Protein AF-0000000075192781 (afdb_homodimer)

Nearest PDB structures (foldseek):
  8qkd-assembly1_A  TM=4.536E-01  e=5.880E-02  synthetic construct
  4dzu-assembly1_A  TM=4.742E-01  e=2.017E+00  synthetic construct
  8kb4-assembly1_A  TM=5.189E-01  e=7.294E+00  Homo sapiens
  8qkd-assembly1_A  TM=4.679E-01  e=6.692E-02  synthetic construct
  4dzu-assembly1_A  TM=5.019E-01  e=2.460E+00  synthetic construct

Secondary structure (DSSP, 8-state):
-HHHHHHHHHHHHHHHHHHHHHHHH-TTS-HHHHHHHHHHHHHHHHHHHHHHHHHHIIIIITTT-HHHHTB--HHHHHHHHHHHHHHHHHHHHHHHHHHHHH--HHHHHHHHHHHHHHHHHHHHHHHHHHH--BHHHHHHHSHHHHHHHHHHHHHHHHHHHHHHHHHHHHHHTSS-TT-HHHHHHHHHHHHHHHHHHHHHHHHHHHHHH-TTSSTTHHHHHHHHHHHHHHHHHHHHHHHHHHHHHHH-/-HHHHHHHHHHHHHHHHHHHHHHHH-TTS-HHHHHHHHHHHHHHHHHHHHHHHHHHIIIIITTT-HHHHTB--HHHHHHHHHHHHHHHHHHHHHHHHHHHHH--HHHHHHHHHHHHHHHHHHHHHHHHHHH--BHHHHHHHSHHHHHHHHHHHHHHHHHHHHHHHHHHHHHHTSS-TT-HHHHHHHHHHHHHHHHHHHHHHHHHHHHHH-TTSSTTHHHHHHHHHHHHHHHHHHHHHHHHHHHHHHH-

Sequence (496 aa):
QLLGYFFNWGLCGALSVQVYIYYFNFPKDRRWTKCFVLFIYSIELLQTFLATRDAFRTFASHWGDTTDLDKLGLLWLSIPVMGSIISCTAHFFFAWRVYAMSGKAWITGIILTLTLVQGGAAIWTAALGHEYELFSDVQRRITKAILVMLGASTLCDVFIAGSMLYYLKKSTSGYNPYSAPLYKFVRMVVQSGALCATVSVVYIVIFCVYRDNNFHMTPALTLSKLYSNCLLAVSQYQHSSSGKLRLSQLLGYFFNWGLCGALSVQVYIYYFNFPKDRRWTKCFVLFIYSIELLQTFLATRDAFRTFASHWGDTTDLDKLGLLWLSIPVMGSIISCTAHFFFAWRVYAMSGKAWITGIILTLTLVQGGAAIWTAALGHEYELFSDVQRRITKAILVMLGASTLCDVFIAGSMLYYLKKSTSGYNPYSAPLYKFVRMVVQSGALCATVSVVYIVIFCVYRDNNFHMTPALTLSKLYSNCLLAVSQYQHSSSGKLRLS

Organism: Armillaria gallica (NCBI:txid47427)

Foldseek 3Di:
DVLQLVLLVVLLVVLVVLLVVCCVVCVPDDPVVNVVLVVLNVLSVVLNVLLVVVCCVDCPVCNPPVPVVFFDDPSNLSLLLSLLVLLLVLLLVLLVVLCVLPVDVVLSVLSNVLNVQLNVLSVVLSVVCVVPGGLVVSLVPNVVSVLSNLVSSLVSLVSSLVSLVVSLVVVCVPDDVVVVLVNVLSVLLNVLSVVLNVLSVVLSVCCVVPSPDPPSSNSSSNSSSSSSSSVSVSVSSVVVSVVVVVVD/DVLLLVLLVVLLVVLVVLLVVCCVVCVPDDPVVNVVLVVLNVLSVVLNVLLVVVCCVDCPVCNPPVPVVFFDDPSNLSLLLSLLVLLLVLLLVLLVVLCVLPVDVVLSVLSNVLNVQLNVLSVVLSVVCVVPGGLVVSLVPNVVSVLSNLVSSLVSLVSSLVSLVVSLVVVCVPDDVVVPLVNVLSVLLNVLSVVLNVLSVVLSVCCVVPVPDDPSSNSSSNSSSSSSSSVSVSVSSVVVVVVVVVVD

Radius of gyration: 25.12 Å; Cα contacts (8 Å, |Δi|>4): 578; chains: 2; bounding box: 69×68×45 Å

Structure (mmCIF, N/CA/C/O backbone):
data_AF-0000000075192781-model_v1
#
loop_
_entity.id
_entity.type
_entity.pdbx_description
1 polymer 'DUF6534 domain-containing protein'
#
loop_
_atom_site.group_PDB
_atom_site.id
_atom_site.type_symbol
_atom_site.label_atom_id
_atom_site.label_alt_id
_atom_site.label_comp_id
_atom_site.label_asym_id
_atom_site.label_entity_id
_atom_site.label_seq_id
_atom_site.pdbx_PDB_ins_code
_atom_site.Cartn_x
_atom_site.Cartn_y
_atom_site.Cartn_z
_atom_site.occupancy
_atom_site.B_iso_or_equiv
_atom_site.auth_seq_id
_atom_site.auth_comp_id
_atom_site.auth_asym_id
_atom_site.auth_atom_id
_atom_site.pdbx_PDB_model_num
ATOM 1 N N . GLN A 1 1 ? -9.352 -14.406 -1.49 1 85.56 1 GLN A N 1
ATOM 2 C CA . GLN A 1 1 ? -9.195 -13.516 -2.633 1 85.56 1 GLN A CA 1
ATOM 3 C C . GLN A 1 1 ? -9.18 -12.055 -2.189 1 85.56 1 GLN A C 1
ATOM 5 O O . GLN A 1 1 ? -8.25 -11.312 -2.508 1 85.56 1 GLN A O 1
ATOM 10 N N . LEU A 1 2 ? -9.961 -11.703 -1.216 1 89.62 2 LEU A N 1
ATOM 11 C CA . LEU A 1 2 ? -10.07 -10.32 -0.76 1 89.62 2 LEU A CA 1
ATOM 12 C C . LEU A 1 2 ? -8.773 -9.859 -0.106 1 89.62 2 LEU A C 1
ATOM 14 O O . LEU A 1 2 ? -8.297 -8.75 -0.374 1 89.62 2 LEU A O 1
ATOM 18 N N . LEU A 1 3 ? -8.156 -10.719 0.652 1 92 3 LEU A N 1
ATOM 19 C CA . LEU A 1 3 ? -6.902 -10.398 1.322 1 92 3 LEU A CA 1
ATOM 20 C C . LEU A 1 3 ? -5.801 -10.117 0.306 1 92 3 LEU A C 1
ATOM 22 O O . LEU A 1 3 ? -4.953 -9.25 0.525 1 92 3 LEU A O 1
ATOM 26 N N . GLY A 1 4 ? -5.809 -10.828 -0.746 1 93.94 4 GLY A N 1
ATOM 27 C CA . GLY A 1 4 ? -4.84 -10.617 -1.81 1 93.94 4 GLY A CA 1
ATOM 28 C C . GLY A 1 4 ? -4.914 -9.234 -2.422 1 93.94 4 GLY A C 1
ATOM 29 O O . GLY A 1 4 ? -3.885 -8.617 -2.693 1 93.94 4 GLY A O 1
ATOM 30 N N . TYR A 1 5 ? -6.113 -8.75 -2.584 1 94.88 5 TYR A N 1
ATOM 31 C CA . TYR A 1 5 ? -6.293 -7.414 -3.137 1 94.88 5 TYR A CA 1
ATOM 32 C C . TYR A 1 5 ? -5.75 -6.355 -2.184 1 94.88 5 TYR A C 1
ATOM 34 O O . TYR A 1 5 ? -5.145 -5.375 -2.619 1 94.88 5 TYR A O 1
ATOM 42 N N . PHE A 1 6 ? -5.949 -6.59 -0.932 1 95 6 PHE A N 1
ATOM 43 C CA . PHE A 1 6 ? -5.457 -5.645 0.063 1 95 6 PHE A CA 1
ATOM 44 C C . PHE A 1 6 ? -3.934 -5.609 0.071 1 95 6 PHE A C 1
ATOM 46 O O . PHE A 1 6 ? -3.332 -4.535 0.002 1 95 6 PHE A O 1
ATOM 53 N N . PHE A 1 7 ? -3.348 -6.727 0.099 1 95 7 PHE A N 1
ATOM 54 C CA . PHE A 1 7 ? -1.891 -6.793 0.104 1 95 7 PHE A CA 1
ATOM 55 C C . PHE A 1 7 ? -1.318 -6.203 -1.18 1 95 7 PHE A C 1
ATOM 57 O O . PHE A 1 7 ? -0.266 -5.562 -1.16 1 95 7 PHE A O 1
ATOM 64 N N . ASN A 1 8 ? -1.965 -6.477 -2.238 1 96.5 8 ASN A N 1
ATOM 65 C CA . ASN A 1 8 ? -1.568 -5.918 -3.527 1 96.5 8 ASN A CA 1
ATOM 66 C C . ASN A 1 8 ? -1.482 -4.398 -3.477 1 96.5 8 ASN A C 1
ATOM 68 O O . ASN A 1 8 ? -0.484 -3.812 -3.902 1 96.5 8 ASN A O 1
ATOM 72 N N . TRP A 1 9 ? -2.418 -3.807 -2.967 1 96.06 9 TRP A N 1
ATOM 73 C CA . TRP A 1 9 ? -2.436 -2.35 -2.861 1 96.06 9 TRP A CA 1
ATOM 74 C C . TRP A 1 9 ? -1.4 -1.865 -1.853 1 96.06 9 TRP A C 1
ATOM 76 O O . TRP A 1 9 ? -0.746 -0.842 -2.068 1 96.06 9 TRP A O 1
ATOM 86 N N . GLY A 1 10 ? -1.279 -2.525 -0.726 1 96 10 GLY A N 1
ATOM 87 C CA . GLY A 1 10 ? -0.26 -2.168 0.248 1 96 10 GLY A CA 1
ATOM 88 C C . GLY A 1 10 ? 1.143 -2.174 -0.328 1 96 10 GLY A C 1
ATOM 89 O O . GLY A 1 10 ? 1.892 -1.208 -0.16 1 96 10 GLY A O 1
ATOM 90 N N . LEU A 1 11 ? 1.414 -3.195 -1 1 96.38 11 LEU A N 1
ATOM 91 C CA . LEU A 1 11 ? 2.748 -3.34 -1.574 1 96.38 11 LEU A CA 1
ATOM 92 C C . LEU A 1 11 ? 2.93 -2.404 -2.766 1 96.38 11 LEU A C 1
ATOM 94 O O . LEU A 1 11 ? 4.043 -1.946 -3.035 1 96.38 11 LEU A O 1
ATOM 98 N N . CYS A 1 12 ? 1.855 -2.172 -3.455 1 96.56 12 CYS A N 1
ATOM 99 C CA . CYS A 1 12 ? 1.912 -1.188 -4.531 1 96.56 12 CYS A CA 1
ATOM 100 C C . CYS A 1 12 ? 2.23 0.198 -3.984 1 96.56 12 CYS A C 1
ATOM 102 O O . CYS A 1 12 ? 2.971 0.961 -4.605 1 96.56 12 CYS A O 1
ATOM 104 N N . GLY A 1 13 ? 1.635 0.527 -2.893 1 95.12 13 GLY A N 1
ATOM 105 C CA . GLY A 1 13 ? 1.984 1.777 -2.236 1 95.12 13 GLY A CA 1
ATOM 106 C C . GLY A 1 13 ? 3.449 1.861 -1.854 1 95.12 13 GLY A C 1
ATOM 107 O O . GLY A 1 13 ? 4.105 2.877 -2.1 1 95.12 13 GLY A O 1
ATOM 108 N N . ALA A 1 14 ? 3.926 0.834 -1.274 1 93.62 14 ALA A N 1
ATOM 109 C CA . ALA A 1 14 ? 5.344 0.764 -0.935 1 93.62 14 ALA A CA 1
ATOM 110 C C . ALA A 1 14 ? 6.215 0.923 -2.178 1 93.62 14 ALA A C 1
ATOM 112 O O . ALA A 1 14 ? 7.203 1.663 -2.162 1 93.62 14 ALA A O 1
ATOM 113 N N . LEU A 1 15 ? 5.828 0.249 -3.209 1 95.25 15 LEU A N 1
ATOM 114 C CA . LEU A 1 15 ? 6.562 0.309 -4.469 1 95.25 15 LEU A CA 1
ATOM 115 C C . LEU A 1 15 ? 6.57 1.728 -5.027 1 95.25 15 LEU A C 1
ATOM 117 O O . LEU A 1 15 ? 7.586 2.193 -5.543 1 95.25 15 LEU A O 1
ATOM 121 N N . SER A 1 16 ? 5.484 2.395 -4.867 1 94.06 16 SER A N 1
ATOM 122 C CA . SER A 1 16 ? 5.371 3.754 -5.387 1 94.06 16 SER A CA 1
ATOM 123 C C . SER A 1 16 ? 6.336 4.699 -4.684 1 94.06 16 SER A C 1
ATOM 125 O O . SER A 1 16 ? 6.973 5.535 -5.324 1 94.06 16 SER A O 1
ATOM 127 N N . VAL A 1 17 ? 6.426 4.562 -3.42 1 90.56 17 VAL A N 1
ATOM 128 C CA . VAL A 1 17 ? 7.352 5.398 -2.666 1 90.56 17 VAL A CA 1
ATOM 129 C C . VAL A 1 17 ? 8.789 5.086 -3.078 1 90.56 17 VAL A C 1
ATOM 131 O O . VAL A 1 17 ? 9.602 5.992 -3.248 1 90.56 17 VAL A O 1
ATOM 134 N N . GLN A 1 18 ? 9.086 3.818 -3.281 1 89.81 18 GLN A N 1
ATOM 135 C CA . GLN A 1 18 ? 10.43 3.42 -3.693 1 89.81 18 GLN A CA 1
ATOM 136 C C . GLN A 1 18 ? 10.781 4 -5.059 1 89.81 18 GLN A C 1
ATOM 138 O O . GLN A 1 18 ? 11.906 4.461 -5.277 1 89.81 18 GLN A O 1
ATOM 143 N N . VAL A 1 19 ? 9.805 3.922 -5.91 1 92.25 19 VAL A N 1
ATOM 144 C CA . VAL A 1 19 ? 10.023 4.449 -7.25 1 92.25 19 VAL A CA 1
ATOM 145 C C . VAL A 1 19 ? 10.258 5.957 -7.18 1 92.25 19 VAL A C 1
ATOM 147 O O . VAL A 1 19 ? 11.148 6.488 -7.84 1 92.25 19 VAL A O 1
ATOM 150 N N . TYR A 1 20 ? 9.5 6.637 -6.375 1 88.12 20 TYR A N 1
ATOM 151 C CA . TYR A 1 20 ? 9.664 8.07 -6.188 1 88.12 20 TYR A CA 1
ATOM 152 C C . TYR A 1 20 ? 11.055 8.398 -5.668 1 88.12 20 TYR A C 1
ATOM 154 O O . TYR A 1 20 ? 11.727 9.297 -6.195 1 88.12 20 TYR A O 1
ATOM 162 N N . ILE A 1 21 ? 11.445 7.711 -4.684 1 83.25 21 ILE A N 1
ATOM 163 C CA . ILE A 1 21 ? 12.758 7.934 -4.078 1 83.25 21 ILE A CA 1
ATOM 164 C C . ILE A 1 21 ? 13.852 7.645 -5.105 1 83.25 21 ILE A C 1
ATOM 166 O O . ILE A 1 21 ? 14.852 8.367 -5.176 1 83.25 21 ILE A O 1
ATOM 170 N N . TYR A 1 22 ? 13.672 6.633 -5.883 1 87 22 TYR A N 1
ATOM 171 C CA . TYR A 1 22 ? 14.648 6.277 -6.898 1 87 22 TYR A CA 1
ATOM 172 C C . TYR A 1 22 ? 14.852 7.418 -7.891 1 87 22 TYR A C 1
ATOM 174 O O . TYR A 1 22 ? 15.984 7.852 -8.133 1 87 22 TYR A O 1
ATOM 182 N N . TYR A 1 23 ? 13.789 7.922 -8.406 1 87.06 23 TYR A N 1
ATOM 183 C CA . TYR A 1 23 ? 13.898 8.953 -9.43 1 87.06 23 TYR A CA 1
ATOM 184 C C . TYR A 1 23 ? 14.328 10.281 -8.828 1 87.06 23 TYR A C 1
ATOM 186 O O . TYR A 1 23 ? 14.938 11.117 -9.5 1 87.06 23 TYR A O 1
ATOM 194 N N . PHE A 1 24 ? 14.109 10.391 -7.543 1 80.12 24 PHE A N 1
ATOM 195 C CA . PHE A 1 24 ? 14.516 11.602 -6.84 1 80.12 24 PHE A CA 1
ATOM 196 C C . PHE A 1 24 ? 16 11.578 -6.539 1 80.12 24 PHE A C 1
ATOM 198 O O . PHE A 1 24 ? 16.703 12.586 -6.707 1 80.12 24 PHE A O 1
ATOM 205 N N . ASN A 1 25 ? 16.516 10.531 -6.152 1 78.88 25 ASN A N 1
ATOM 206 C CA . ASN A 1 25 ? 17.906 10.414 -5.699 1 78.88 25 ASN A CA 1
ATOM 207 C C . ASN A 1 25 ? 18.859 10.133 -6.859 1 78.88 25 ASN A C 1
ATOM 209 O O . ASN A 1 25 ? 20.031 10.5 -6.809 1 78.88 25 ASN A O 1
ATOM 213 N N . PHE A 1 26 ? 18.328 9.523 -7.902 1 83.75 26 PHE A N 1
ATOM 214 C CA . PHE A 1 26 ? 19.219 9.109 -8.977 1 83.75 26 PHE A CA 1
ATOM 215 C C . PHE A 1 26 ? 18.719 9.609 -10.328 1 83.75 26 PHE A C 1
ATOM 217 O O . PHE A 1 26 ? 18.562 8.82 -11.258 1 83.75 26 PHE A O 1
ATOM 224 N N . PRO A 1 27 ? 18.656 10.875 -10.477 1 82.56 27 PRO A N 1
ATOM 225 C CA . PRO A 1 27 ? 18.141 11.43 -11.727 1 82.56 27 PRO A CA 1
ATOM 226 C C . PRO A 1 27 ? 19.094 11.219 -12.906 1 82.56 27 PRO A C 1
ATOM 228 O O . PRO A 1 27 ? 18.656 11.203 -14.062 1 82.56 27 PRO A O 1
ATOM 231 N N . LYS A 1 28 ? 20.359 10.984 -12.664 1 86.38 28 LYS A N 1
ATOM 232 C CA . LYS A 1 28 ? 21.359 10.875 -13.734 1 86.38 28 LYS A CA 1
ATOM 233 C C . LYS A 1 28 ? 21.75 9.422 -13.977 1 86.38 28 LYS A C 1
ATOM 235 O O . LYS A 1 28 ? 22.797 9.156 -14.586 1 86.38 28 LYS A O 1
ATOM 240 N N . ASP A 1 29 ? 21.016 8.531 -13.547 1 86.25 29 ASP A N 1
ATOM 241 C CA . ASP A 1 29 ? 21.281 7.113 -13.766 1 86.25 29 ASP A CA 1
ATOM 242 C C . ASP A 1 29 ? 21.156 6.75 -15.242 1 86.25 29 ASP A C 1
ATOM 244 O O . ASP A 1 29 ? 20.625 7.535 -16.031 1 86.25 29 ASP A O 1
ATOM 248 N N . ARG A 1 30 ? 21.781 5.684 -15.609 1 88.06 30 ARG A N 1
ATOM 249 C CA . ARG A 1 30 ? 21.734 5.23 -17 1 88.06 30 ARG A CA 1
ATOM 250 C C . ARG A 1 30 ? 20.297 5.066 -17.469 1 88.06 30 ARG A C 1
ATOM 252 O O . ARG A 1 30 ? 19.422 4.672 -16.703 1 88.06 30 ARG A O 1
ATOM 259 N N . ARG A 1 31 ? 20.031 5.289 -18.703 1 90.12 31 ARG A N 1
ATOM 260 C CA . ARG A 1 31 ? 18.688 5.238 -19.297 1 90.12 31 ARG A CA 1
ATOM 261 C C . ARG A 1 31 ? 18.094 3.842 -19.172 1 90.12 31 ARG A C 1
ATOM 263 O O . ARG A 1 31 ? 16.891 3.691 -18.938 1 90.12 31 ARG A O 1
ATOM 270 N N . TRP A 1 32 ? 18.906 2.867 -19.375 1 86.56 32 TRP A N 1
ATOM 271 C CA . TRP A 1 32 ? 18.406 1.497 -19.344 1 86.56 32 TRP A CA 1
ATOM 272 C C . TRP A 1 32 ? 17.875 1.134 -17.969 1 86.56 32 TRP A C 1
ATOM 274 O O . TRP A 1 32 ? 16.875 0.42 -17.844 1 86.56 32 TRP A O 1
ATOM 284 N N . THR A 1 33 ? 18.5 1.524 -16.906 1 87.19 33 THR A N 1
ATOM 285 C CA . THR A 1 33 ? 18.031 1.248 -15.547 1 87.19 33 THR A CA 1
ATOM 286 C C . THR A 1 33 ? 16.734 1.98 -15.258 1 87.19 33 THR A C 1
ATOM 288 O O . THR A 1 33 ? 15.82 1.415 -14.656 1 87.19 33 THR A O 1
ATOM 291 N N . LYS A 1 34 ? 16.625 3.127 -15.742 1 91.38 34 LYS A N 1
ATOM 292 C CA . LYS A 1 34 ? 15.406 3.906 -15.562 1 91.38 34 LYS A CA 1
ATOM 293 C C . LYS A 1 34 ? 14.234 3.254 -16.281 1 91.38 34 LYS A C 1
ATOM 295 O O . LYS A 1 34 ? 13.117 3.215 -15.758 1 91.38 34 LYS A O 1
ATOM 300 N N . CYS A 1 35 ? 14.547 2.773 -17.438 1 92.19 35 CYS A N 1
ATOM 301 C CA . CYS A 1 35 ? 13.5 2.098 -18.203 1 92.19 35 CYS A CA 1
ATOM 302 C C . CYS A 1 35 ? 13.07 0.807 -17.516 1 92.19 35 CYS A C 1
ATOM 304 O O . CYS A 1 35 ? 11.891 0.45 -17.547 1 92.19 35 CYS A O 1
ATOM 306 N N . PHE A 1 36 ? 14.023 0.194 -16.984 1 91.94 36 PHE A N 1
ATOM 307 C CA . PHE A 1 36 ? 13.734 -1.044 -16.281 1 91.94 36 PHE A CA 1
ATOM 308 C C . PHE A 1 36 ? 12.805 -0.785 -15.094 1 91.94 36 PHE A C 1
ATOM 310 O O . PHE A 1 36 ? 11.812 -1.499 -14.914 1 91.94 36 PHE A O 1
ATOM 317 N N . VAL A 1 37 ? 13.094 0.211 -14.289 1 93.75 37 VAL A N 1
ATOM 318 C CA . VAL A 1 37 ? 12.266 0.587 -13.148 1 93.75 37 VAL A CA 1
ATOM 319 C C . VAL A 1 37 ? 10.875 0.988 -13.617 1 93.75 37 VAL A C 1
ATOM 321 O O . VAL A 1 37 ? 9.867 0.569 -13.039 1 93.75 37 VAL A O 1
ATOM 324 N N . LEU A 1 38 ? 10.805 1.738 -14.688 1 94.69 38 LEU A N 1
ATOM 325 C CA . LEU A 1 38 ? 9.523 2.178 -15.234 1 94.69 38 LEU A CA 1
ATOM 326 C C . LEU A 1 38 ? 8.719 0.992 -15.75 1 94.69 38 LEU A C 1
ATOM 328 O O . LEU A 1 38 ? 7.492 0.964 -15.617 1 94.69 38 LEU A O 1
ATOM 332 N N . PHE A 1 39 ? 9.414 0.078 -16.375 1 95.38 39 PHE A N 1
ATOM 333 C CA . PHE A 1 39 ? 8.766 -1.123 -16.891 1 95.38 39 PHE A CA 1
ATOM 334 C C . PHE A 1 39 ? 8.109 -1.905 -15.758 1 95.38 39 PHE A C 1
ATOM 336 O O . PHE A 1 39 ? 6.922 -2.229 -15.828 1 95.38 39 PHE A O 1
ATOM 343 N N . ILE A 1 40 ? 8.836 -2.203 -14.695 1 96.44 40 ILE A N 1
ATOM 344 C CA . ILE A 1 40 ? 8.336 -2.949 -13.547 1 96.44 40 ILE A CA 1
ATOM 345 C C . ILE A 1 40 ? 7.145 -2.213 -12.938 1 96.44 40 ILE A C 1
ATOM 347 O O . ILE A 1 40 ? 6.105 -2.82 -12.672 1 96.44 40 ILE A O 1
ATOM 351 N N . TYR A 1 41 ? 7.297 -0.973 -12.812 1 97.38 41 TYR A N 1
ATOM 352 C CA . TYR A 1 41 ? 6.266 -0.178 -12.148 1 97.38 41 TYR A CA 1
ATOM 353 C C . TYR A 1 41 ? 4.996 -0.126 -12.992 1 97.38 41 TYR A C 1
ATOM 355 O O . TYR A 1 41 ? 3.887 -0.229 -12.461 1 97.38 41 TYR A O 1
ATOM 363 N N . SER A 1 42 ? 5.133 0.046 -14.273 1 97.19 42 SER A N 1
ATOM 364 C CA . SER A 1 42 ? 3.982 0.119 -15.172 1 97.19 42 SER A CA 1
ATOM 365 C C . SER A 1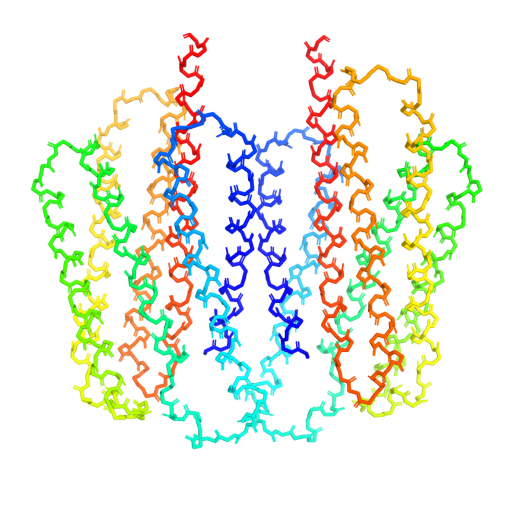 42 ? 3.195 -1.188 -15.164 1 97.19 42 SER A C 1
ATOM 367 O O . SER A 1 42 ? 1.964 -1.177 -15.133 1 97.19 42 SER A O 1
ATOM 369 N N . ILE A 1 43 ? 3.895 -2.266 -15.203 1 96.81 43 ILE A N 1
ATOM 370 C CA . ILE A 1 43 ? 3.236 -3.568 -15.172 1 96.81 43 ILE A CA 1
ATOM 371 C C . ILE A 1 43 ? 2.488 -3.74 -13.852 1 96.81 43 ILE A C 1
ATOM 373 O O . ILE A 1 43 ? 1.349 -4.207 -13.836 1 96.81 43 ILE A O 1
ATOM 377 N N . GLU A 1 44 ? 3.102 -3.359 -12.805 1 97.56 44 GLU A N 1
ATOM 378 C CA . GLU A 1 44 ? 2.492 -3.51 -11.484 1 97.56 44 GLU A CA 1
ATOM 379 C C . GLU A 1 44 ? 1.271 -2.607 -11.336 1 97.56 44 GLU A C 1
ATOM 381 O O . GLU A 1 44 ? 0.28 -2.992 -10.711 1 97.56 44 GLU A O 1
ATOM 386 N N . LEU A 1 45 ? 1.348 -1.425 -11.891 1 97 45 LEU A N 1
ATOM 387 C CA . LEU A 1 45 ? 0.194 -0.532 -11.852 1 97 45 LEU A CA 1
ATOM 388 C C . LEU A 1 45 ? -0.961 -1.104 -12.672 1 97 45 LEU A C 1
ATOM 390 O O . LEU A 1 45 ? -2.115 -1.048 -12.242 1 97 45 LEU A O 1
ATOM 394 N N . LEU A 1 46 ? -0.55 -1.556 -13.812 1 96.38 46 LEU A N 1
ATOM 395 C CA . LEU A 1 46 ? -1.57 -2.158 -14.664 1 96.38 46 LEU A CA 1
ATOM 396 C C . LEU A 1 46 ? -2.217 -3.355 -13.977 1 96.38 46 LEU A C 1
ATOM 398 O O . LEU A 1 46 ? -3.441 -3.498 -13.984 1 96.38 46 LEU A O 1
ATOM 402 N N . GLN A 1 47 ? -1.426 -4.191 -13.43 1 96.75 47 GLN A N 1
ATOM 403 C CA . GLN A 1 47 ? -1.951 -5.352 -12.727 1 96.75 47 GLN A CA 1
ATOM 404 C C . GLN A 1 47 ? -2.857 -4.934 -11.57 1 96.75 47 GLN A C 1
ATOM 406 O O . GLN A 1 47 ? -3.904 -5.539 -11.344 1 96.75 47 GLN A O 1
ATOM 411 N N . THR A 1 48 ? -2.406 -3.963 -10.812 1 96.88 48 THR A N 1
ATOM 412 C CA . THR A 1 48 ? -3.203 -3.471 -9.695 1 96.88 48 THR A CA 1
ATOM 413 C C . THR A 1 48 ? -4.539 -2.92 -10.18 1 96.88 48 THR A C 1
ATOM 415 O O . THR A 1 48 ? -5.578 -3.154 -9.562 1 96.88 48 THR A O 1
ATOM 418 N N . PHE A 1 49 ? -4.512 -2.232 -11.281 1 96.06 49 PHE A N 1
ATOM 419 C CA . PHE A 1 49 ? -5.734 -1.688 -11.859 1 96.06 49 PHE A CA 1
ATOM 420 C C . PHE A 1 49 ? -6.676 -2.807 -12.281 1 96.06 49 PHE A C 1
ATOM 422 O O . PHE A 1 49 ? -7.867 -2.779 -11.953 1 96.06 49 PHE A O 1
ATOM 429 N N . LEU A 1 50 ? -6.199 -3.734 -12.969 1 95.12 50 LEU A N 1
ATOM 430 C CA . LEU A 1 50 ? -7.023 -4.84 -13.453 1 95.12 50 LEU A CA 1
ATOM 431 C C . LEU A 1 50 ? -7.527 -5.691 -12.297 1 95.12 50 LEU A C 1
ATOM 433 O O . LEU A 1 50 ? -8.672 -6.141 -12.305 1 95.12 50 LEU A O 1
ATOM 437 N N . ALA A 1 51 ? -6.645 -5.965 -11.344 1 95 51 ALA A N 1
ATOM 438 C CA . ALA A 1 51 ? -7.062 -6.691 -10.148 1 95 51 ALA A CA 1
ATOM 439 C C . ALA A 1 51 ? -8.18 -5.949 -9.414 1 95 51 ALA A C 1
ATOM 441 O O . ALA A 1 51 ? -9.094 -6.574 -8.875 1 95 51 ALA A O 1
ATOM 442 N N . THR A 1 52 ? -8.039 -4.664 -9.375 1 94.88 52 THR A N 1
ATOM 443 C CA . THR A 1 52 ? -9.07 -3.852 -8.742 1 94.88 52 THR A CA 1
ATOM 444 C C . THR A 1 52 ? -10.398 -3.99 -9.484 1 94.88 52 THR A C 1
ATOM 446 O O . THR A 1 52 ? -11.453 -4.125 -8.859 1 94.88 52 THR A O 1
ATOM 449 N N . ARG A 1 53 ? -10.367 -3.953 -10.781 1 93.62 53 ARG A N 1
ATOM 450 C CA . ARG A 1 53 ? -11.578 -4.141 -11.578 1 93.62 53 ARG A CA 1
ATOM 451 C C . ARG A 1 53 ? -12.188 -5.516 -11.336 1 93.62 53 ARG A C 1
ATOM 453 O O . ARG A 1 53 ? -13.414 -5.66 -11.297 1 93.62 53 ARG A O 1
ATOM 460 N N . ASP A 1 54 ? -11.391 -6.461 -11.211 1 91.81 54 ASP A N 1
ATOM 461 C CA . ASP A 1 54 ? -11.875 -7.801 -10.898 1 91.81 54 ASP A CA 1
ATOM 462 C C . ASP A 1 54 ? -12.562 -7.832 -9.531 1 91.81 54 ASP A C 1
ATOM 464 O O . ASP A 1 54 ? -13.594 -8.484 -9.367 1 91.81 54 ASP A O 1
ATOM 468 N N . ALA A 1 55 ? -11.945 -7.199 -8.586 1 91.75 55 ALA A N 1
ATOM 469 C CA . ALA A 1 55 ? -12.539 -7.121 -7.258 1 91.75 55 ALA A CA 1
ATOM 470 C C . ALA A 1 55 ? -13.922 -6.473 -7.316 1 91.75 55 ALA A C 1
ATOM 472 O O . ALA A 1 55 ? -14.859 -6.934 -6.664 1 91.75 55 ALA A O 1
ATOM 473 N N . PHE A 1 56 ? -14.078 -5.453 -8.094 1 91.94 56 PHE A N 1
ATOM 474 C CA . PHE A 1 56 ? -15.359 -4.77 -8.211 1 91.94 56 PHE A CA 1
ATOM 475 C C . PHE A 1 56 ? -16.391 -5.66 -8.906 1 91.94 56 PHE A C 1
ATOM 477 O O . PHE A 1 56 ? -17.562 -5.652 -8.547 1 91.94 56 PHE A O 1
ATOM 484 N N . ARG A 1 57 ? -15.953 -6.336 -9.883 1 88.31 57 ARG A N 1
ATOM 485 C CA . ARG A 1 57 ? -16.859 -7.285 -10.516 1 88.31 57 ARG A CA 1
ATOM 486 C C . ARG A 1 57 ? -17.406 -8.289 -9.5 1 88.31 57 ARG A C 1
ATOM 488 O O . ARG A 1 57 ? -18.609 -8.531 -9.445 1 88.31 57 ARG A O 1
ATOM 495 N N . THR A 1 58 ? -16.562 -8.781 -8.672 1 85.69 58 THR A N 1
ATOM 496 C CA . THR A 1 58 ? -16.922 -9.852 -7.742 1 85.69 58 THR A CA 1
ATOM 497 C C . THR A 1 58 ? -17.688 -9.297 -6.543 1 85.69 58 THR A C 1
ATOM 499 O O . THR A 1 58 ? -18.688 -9.867 -6.125 1 85.69 58 THR A O 1
ATOM 502 N N . PHE A 1 59 ? -17.25 -8.195 -5.996 1 86.69 59 PHE A N 1
ATOM 503 C CA . PHE A 1 59 ? -17.734 -7.781 -4.684 1 86.69 59 PHE A CA 1
ATOM 504 C C . PHE A 1 59 ? -18.688 -6.594 -4.805 1 86.69 59 PHE A C 1
ATOM 506 O O . PHE A 1 59 ? -19.266 -6.141 -3.811 1 86.69 59 PHE A O 1
ATOM 513 N N . ALA A 1 60 ? -18.844 -6.09 -5.977 1 85.56 60 ALA A N 1
ATOM 514 C CA . ALA A 1 60 ? -19.781 -4.988 -6.156 1 85.56 60 ALA A CA 1
ATOM 515 C C . ALA A 1 60 ? -20.859 -5.348 -7.172 1 85.56 60 ALA A C 1
ATOM 517 O O . ALA A 1 60 ? -21.969 -5.727 -6.797 1 85.56 60 ALA A O 1
ATOM 518 N N . SER A 1 61 ? -20.562 -5.516 -8.461 1 85.44 61 SER A N 1
ATOM 519 C CA . SER A 1 61 ? -21.531 -5.711 -9.539 1 85.44 61 SER A CA 1
ATOM 520 C C . SER A 1 61 ? -22.25 -7.043 -9.383 1 85.44 61 SER A C 1
ATOM 522 O O . SER A 1 61 ? -23.453 -7.133 -9.672 1 85.44 61 SER A O 1
ATOM 524 N N . HIS A 1 62 ? -21.578 -8.031 -8.992 1 86.38 62 HIS A N 1
ATOM 525 C CA . HIS A 1 62 ? -22.188 -9.352 -8.867 1 86.38 62 HIS A CA 1
ATOM 526 C C . HIS A 1 62 ? -22.141 -9.844 -7.426 1 86.38 62 HIS A C 1
ATOM 528 O O . HIS A 1 62 ? -21.875 -11.031 -7.18 1 86.38 62 HIS A O 1
ATOM 534 N N . TRP A 1 63 ? -22.266 -8.898 -6.555 1 83.5 63 TRP A N 1
ATOM 535 C CA . TRP A 1 63 ? -22.219 -9.219 -5.133 1 83.5 63 TRP A CA 1
ATOM 536 C C . TRP A 1 63 ? -23.312 -10.211 -4.77 1 83.5 63 TRP A C 1
ATOM 538 O O . TRP A 1 63 ? -24.5 -9.977 -5.043 1 83.5 63 TRP A O 1
ATOM 548 N N . GLY A 1 64 ? -22.844 -11.352 -4.207 1 84.19 64 GLY A N 1
ATOM 549 C CA . GLY A 1 64 ? -23.766 -12.406 -3.795 1 84.19 64 GLY A CA 1
ATOM 550 C C . GLY A 1 64 ? -24.047 -13.414 -4.895 1 84.19 64 GLY A C 1
ATOM 551 O O . GLY A 1 64 ? -24.766 -14.383 -4.676 1 84.19 64 GLY A O 1
ATOM 552 N N . ASP A 1 65 ? -23.594 -13.258 -6.172 1 87.88 65 ASP A N 1
ATOM 553 C CA . ASP A 1 65 ? -23.844 -14.133 -7.312 1 87.88 65 ASP A CA 1
ATOM 554 C C . ASP A 1 65 ? -22.781 -15.219 -7.41 1 87.88 65 ASP A C 1
ATOM 556 O O . ASP A 1 65 ? -21.688 -14.992 -7.953 1 87.88 65 ASP A O 1
ATOM 560 N N . THR A 1 66 ? -23.172 -16.453 -7.012 1 82.31 66 THR A N 1
ATOM 561 C CA . THR A 1 66 ? -22.219 -17.562 -6.977 1 82.31 66 THR A CA 1
ATOM 562 C C . THR A 1 66 ? -21.906 -18.047 -8.391 1 82.31 66 THR A C 1
ATOM 564 O O . THR A 1 66 ? -20.828 -18.578 -8.641 1 82.31 66 THR A O 1
ATOM 567 N N . THR A 1 67 ? -22.828 -17.891 -9.312 1 81.19 67 THR A N 1
ATOM 568 C CA . THR A 1 67 ? -22.625 -18.312 -10.695 1 81.19 67 THR A CA 1
ATOM 569 C C . THR A 1 67 ? -21.531 -17.469 -11.359 1 81.19 67 THR A C 1
ATOM 571 O O . THR A 1 67 ? -20.656 -18.016 -12.031 1 81.19 67 THR A O 1
ATOM 574 N N . ASP A 1 68 ? -21.578 -16.172 -11.109 1 83.69 68 ASP A N 1
ATOM 575 C CA . ASP A 1 68 ? -20.562 -15.297 -11.688 1 83.69 68 ASP A CA 1
ATOM 576 C C . ASP A 1 68 ? -19.203 -15.508 -11.016 1 83.69 68 ASP A C 1
ATOM 578 O O . ASP A 1 68 ? -18.156 -15.344 -11.641 1 83.69 68 ASP A O 1
ATOM 582 N N . LEU A 1 69 ? -19.281 -15.859 -9.773 1 78.88 69 LEU A N 1
ATOM 583 C CA . LEU A 1 69 ? -18.047 -16.109 -9.031 1 78.88 69 LEU A CA 1
ATOM 584 C C . LEU A 1 69 ? -17.234 -17.234 -9.672 1 78.88 69 LEU A C 1
ATOM 586 O O . LEU A 1 69 ? -16.016 -17.234 -9.602 1 78.88 69 LEU A O 1
ATOM 590 N N . ASP A 1 70 ? -17.922 -18.094 -10.359 1 81.38 70 ASP A N 1
ATOM 591 C CA . ASP A 1 70 ? -17.266 -19.234 -10.969 1 81.38 70 ASP A CA 1
ATOM 592 C C . ASP A 1 70 ? -16.719 -18.875 -12.344 1 81.38 70 ASP A C 1
ATOM 594 O O . ASP A 1 70 ? -15.922 -19.641 -12.922 1 81.38 70 ASP A O 1
ATOM 598 N N . LYS A 1 71 ? -17.078 -17.797 -12.836 1 81.25 71 LYS A N 1
ATOM 599 C CA . LYS A 1 71 ? -16.609 -17.391 -14.164 1 81.25 71 LYS A CA 1
ATOM 600 C C . LYS A 1 71 ? -15.234 -16.734 -14.086 1 81.25 71 LYS A C 1
ATOM 602 O O . LYS A 1 71 ? -15.031 -15.805 -13.305 1 81.25 71 LYS A O 1
ATOM 607 N N . LEU A 1 72 ? -14.367 -17.484 -14.867 1 79.62 72 LEU A N 1
ATOM 608 C CA . LEU A 1 72 ? -13.031 -16.906 -15.023 1 79.62 72 LEU A CA 1
ATOM 609 C C . LEU A 1 72 ? -13.016 -15.883 -16.156 1 79.62 72 LEU A C 1
ATOM 611 O O . LEU A 1 72 ? -13.727 -16.047 -17.156 1 79.62 72 LEU A O 1
ATOM 615 N N . GLY A 1 73 ? -12.828 -14.469 -15.875 1 78.75 73 GLY A N 1
ATOM 616 C CA . GLY A 1 73 ? -12.727 -13.398 -16.859 1 78.75 73 GLY A CA 1
ATOM 617 C C . GLY A 1 73 ? -11.305 -12.938 -17.094 1 78.75 73 GLY A C 1
ATOM 618 O O . GLY A 1 73 ? -10.383 -13.375 -16.406 1 78.75 73 GLY A O 1
ATOM 619 N N . LEU A 1 74 ? -11.227 -12.328 -18.188 1 83.19 74 LEU A N 1
ATOM 620 C CA . LEU A 1 74 ? -9.93 -11.766 -18.562 1 83.19 74 LEU A CA 1
ATOM 621 C C . LEU A 1 74 ? -9.32 -11 -17.391 1 83.19 74 LEU A C 1
ATOM 623 O O . LEU A 1 74 ? -8.102 -10.969 -17.234 1 83.19 74 LEU A O 1
ATOM 627 N N . LEU A 1 75 ? -10.141 -10.547 -16.609 1 87.31 75 LEU A N 1
ATOM 628 C CA . LEU A 1 75 ? -9.664 -9.781 -15.469 1 87.31 75 LEU A CA 1
ATOM 629 C C . LEU A 1 75 ? -8.969 -10.688 -14.453 1 87.31 75 LEU A C 1
ATOM 631 O O . LEU A 1 75 ? -7.875 -10.383 -13.992 1 87.31 75 LEU A O 1
ATOM 635 N N . TRP A 1 76 ? -9.578 -11.742 -14.234 1 88.12 76 TRP A N 1
ATOM 636 C CA . TRP A 1 76 ? -9 -12.711 -13.305 1 88.12 76 TRP A CA 1
ATOM 637 C C . TRP A 1 76 ? -7.699 -13.289 -13.859 1 88.12 76 TRP A C 1
ATOM 639 O O . TRP A 1 76 ? -6.695 -13.375 -13.148 1 88.12 76 TRP A O 1
ATOM 649 N N . LEU A 1 77 ? -7.648 -13.586 -15.109 1 88 77 LEU A N 1
ATOM 650 C CA . LEU A 1 77 ? -6.496 -14.203 -15.766 1 88 77 LEU A CA 1
ATOM 651 C C . LEU A 1 77 ? -5.324 -13.234 -15.828 1 88 77 LEU A C 1
ATOM 653 O O . LEU A 1 77 ? -4.164 -13.656 -15.844 1 88 77 LEU A O 1
ATOM 657 N N . SER A 1 78 ? -5.605 -12.008 -15.828 1 90 78 SER A N 1
ATOM 658 C CA . SER A 1 78 ? -4.547 -11.008 -15.898 1 90 78 SER A CA 1
ATOM 659 C C . SER A 1 78 ? -3.639 -11.078 -14.68 1 90 78 SER A C 1
ATOM 661 O O . SER A 1 78 ? -2.459 -10.727 -14.758 1 90 78 SER A O 1
ATOM 663 N N . ILE A 1 79 ? -4.16 -11.578 -13.562 1 91.06 79 ILE A N 1
ATOM 664 C CA . ILE A 1 79 ? -3.408 -11.625 -12.312 1 91.06 79 ILE A CA 1
ATOM 665 C C . ILE A 1 79 ? -2.244 -12.609 -12.453 1 91.06 79 ILE A C 1
ATOM 667 O O . ILE A 1 79 ? -1.081 -12.219 -12.305 1 91.06 79 ILE A O 1
ATOM 671 N N . PRO A 1 80 ? -2.516 -13.836 -12.836 1 88.69 80 PRO A N 1
ATOM 672 C CA . PRO A 1 80 ? -1.379 -14.75 -12.977 1 88.69 80 PRO A CA 1
ATOM 673 C C . PRO A 1 80 ? -0.503 -14.422 -14.18 1 88.69 80 PRO A C 1
ATOM 675 O O . PRO A 1 80 ? 0.71 -14.641 -14.148 1 88.69 80 PRO A O 1
ATOM 678 N N . VAL A 1 81 ? -0.995 -13.898 -15.211 1 91 81 VAL A N 1
ATOM 679 C CA . VAL A 1 81 ? -0.222 -13.586 -16.406 1 91 81 VAL A CA 1
ATOM 680 C C . VAL A 1 81 ? 0.772 -12.461 -16.109 1 91 81 VAL A C 1
ATOM 682 O O . VAL A 1 81 ? 1.971 -12.602 -16.359 1 91 81 VAL A O 1
ATOM 685 N N . MET A 1 82 ? 0.292 -11.406 -15.633 1 95.12 82 MET A N 1
ATOM 686 C CA . MET A 1 82 ? 1.178 -10.289 -15.305 1 95.12 82 MET A CA 1
ATOM 687 C C . MET A 1 82 ? 2.133 -10.664 -14.18 1 95.12 82 MET A C 1
ATOM 689 O O . MET A 1 82 ? 3.287 -10.234 -14.164 1 95.12 82 MET A O 1
ATOM 693 N N . GLY A 1 83 ? 1.628 -11.438 -13.258 1 95.69 83 GLY A N 1
ATOM 694 C CA . GLY A 1 83 ? 2.506 -11.945 -12.219 1 95.69 83 GLY A CA 1
ATOM 695 C C . GLY A 1 83 ? 3.672 -12.75 -12.766 1 95.69 83 GLY A C 1
ATOM 696 O O . GLY A 1 83 ? 4.793 -12.648 -12.258 1 95.69 83 GLY A O 1
ATOM 697 N N . SER A 1 84 ? 3.406 -13.477 -13.75 1 95.38 84 SER A N 1
ATOM 698 C CA . SER A 1 84 ? 4.449 -14.305 -14.352 1 95.38 84 SER A CA 1
ATOM 699 C C . SER A 1 84 ? 5.473 -13.453 -15.094 1 95.38 84 SER A C 1
ATOM 701 O O . SER A 1 84 ? 6.66 -13.773 -15.117 1 95.38 84 SER A O 1
ATOM 703 N N . ILE A 1 85 ? 5.035 -12.422 -15.664 1 95.94 85 ILE A N 1
ATOM 704 C CA . ILE A 1 85 ? 5.957 -11.5 -16.328 1 95.94 85 ILE A CA 1
ATOM 705 C C . ILE A 1 85 ? 6.926 -10.922 -15.297 1 95.94 85 ILE A C 1
ATOM 707 O O . ILE A 1 85 ? 8.133 -10.883 -15.531 1 95.94 85 ILE A O 1
ATOM 711 N N . ILE A 1 86 ? 6.414 -10.547 -14.203 1 97.25 86 ILE A N 1
ATOM 712 C CA . ILE A 1 86 ? 7.23 -9.953 -13.148 1 97.25 86 ILE A CA 1
ATOM 713 C C . ILE A 1 86 ? 8.156 -11.016 -12.555 1 97.25 86 ILE A C 1
ATOM 715 O O . ILE A 1 86 ? 9.328 -10.75 -12.289 1 97.25 86 ILE A O 1
ATOM 719 N N . SER A 1 87 ? 7.598 -12.188 -12.359 1 97 87 SER A N 1
ATOM 720 C CA . SER A 1 87 ? 8.422 -13.242 -11.789 1 97 87 SER A CA 1
ATOM 721 C C . SER A 1 87 ? 9.594 -13.594 -12.711 1 97 87 SER A C 1
ATOM 723 O O . SER A 1 87 ? 10.719 -13.766 -12.25 1 97 87 SER A O 1
ATOM 725 N N . CYS A 1 88 ? 9.344 -13.695 -13.961 1 97.19 88 CYS A N 1
ATOM 726 C CA . CYS A 1 88 ? 10.422 -13.961 -14.898 1 97.19 88 CYS A CA 1
ATOM 727 C C . CYS A 1 88 ? 11.461 -12.852 -14.867 1 97.19 88 CYS A C 1
ATOM 729 O O . CYS A 1 88 ? 12.664 -13.117 -14.859 1 97.19 88 CYS A O 1
ATOM 731 N N . THR A 1 89 ? 10.969 -11.648 -14.859 1 95.62 89 THR A N 1
ATOM 732 C CA . THR A 1 89 ? 11.859 -10.5 -14.781 1 95.62 89 THR A CA 1
ATOM 733 C C . THR A 1 89 ? 12.734 -10.578 -13.531 1 95.62 89 THR A C 1
ATOM 735 O O . THR A 1 89 ? 13.953 -10.375 -13.602 1 95.62 89 THR A O 1
ATOM 738 N N . ALA A 1 90 ? 12.133 -10.875 -12.43 1 95.31 90 ALA A N 1
ATOM 739 C CA . ALA A 1 90 ? 12.867 -10.992 -11.172 1 95.31 90 ALA A CA 1
ATOM 740 C C . ALA A 1 90 ? 13.898 -12.117 -11.242 1 95.31 90 ALA A C 1
ATOM 742 O O . ALA A 1 90 ? 15.039 -11.945 -10.797 1 95.31 90 ALA A O 1
ATOM 743 N N . HIS A 1 91 ? 13.484 -13.234 -11.797 1 96.62 91 HIS A N 1
ATOM 744 C CA . HIS A 1 91 ? 14.383 -14.375 -11.898 1 96.62 91 HIS A CA 1
ATOM 745 C C . HIS A 1 91 ? 15.594 -14.047 -12.766 1 96.62 91 HIS A C 1
ATOM 747 O O . HIS A 1 91 ? 16.719 -14.422 -12.438 1 96.62 91 HIS A O 1
ATOM 753 N N . PHE A 1 92 ? 15.367 -13.344 -13.828 1 94.44 92 PHE A N 1
ATOM 754 C CA . PHE A 1 92 ? 16.484 -12.93 -14.672 1 94.44 92 PHE A CA 1
ATOM 755 C C . PHE A 1 92 ? 17.422 -12.008 -13.914 1 94.44 92 PHE A C 1
ATOM 757 O O . PHE A 1 92 ? 18.641 -12.164 -14 1 94.44 92 PHE A O 1
ATOM 764 N N . PHE A 1 93 ? 16.922 -11.125 -13.203 1 90.31 93 PHE A N 1
ATOM 765 C CA . PHE A 1 93 ? 17.719 -10.188 -12.414 1 90.31 93 PHE A CA 1
ATOM 766 C C . PHE A 1 93 ? 18.547 -10.938 -11.367 1 90.31 93 PHE A C 1
ATOM 768 O O . PHE A 1 93 ? 19.75 -10.695 -11.234 1 90.31 93 PHE A O 1
ATOM 775 N N . PHE A 1 94 ? 17.891 -11.789 -10.711 1 90.88 94 PHE A N 1
ATOM 776 C CA . PHE A 1 94 ? 18.594 -12.484 -9.641 1 90.88 94 PHE A CA 1
ATOM 777 C C . PHE A 1 94 ? 19.594 -13.484 -10.211 1 90.88 94 PHE A C 1
ATOM 779 O O . PHE A 1 94 ? 20.609 -13.773 -9.586 1 90.88 94 PHE A O 1
ATOM 786 N N . ALA A 1 95 ? 19.25 -14.008 -11.414 1 93 95 ALA A N 1
ATOM 787 C CA . ALA A 1 95 ? 20.234 -14.852 -12.086 1 93 95 ALA A CA 1
ATOM 788 C C . ALA A 1 95 ? 21.531 -14.086 -12.336 1 93 95 ALA A C 1
ATOM 790 O O . ALA A 1 95 ? 22.625 -14.617 -12.117 1 93 95 ALA A O 1
ATOM 791 N N . TRP A 1 96 ? 21.375 -12.945 -12.797 1 89.38 96 TRP A N 1
ATOM 792 C CA . TRP A 1 96 ? 22.531 -12.094 -13.023 1 89.38 96 TRP A CA 1
ATOM 793 C C . TRP A 1 96 ? 23.297 -11.836 -11.719 1 89.38 96 TRP A C 1
ATOM 795 O O . TRP A 1 96 ? 24.531 -11.859 -11.695 1 89.38 96 TRP A O 1
ATOM 805 N N . ARG A 1 97 ? 22.609 -11.586 -10.664 1 83.69 97 ARG A N 1
ATOM 806 C CA . ARG A 1 97 ? 23.234 -11.32 -9.367 1 83.69 97 ARG A CA 1
ATOM 807 C C . ARG A 1 97 ? 23.984 -12.555 -8.859 1 83.69 97 ARG A C 1
ATOM 809 O O . ARG A 1 97 ? 25.062 -12.438 -8.289 1 83.69 97 ARG A O 1
ATOM 816 N N . VAL A 1 98 ? 23.375 -13.656 -9.047 1 87.12 98 VAL A N 1
ATOM 817 C CA . VAL A 1 98 ? 24 -14.906 -8.617 1 87.12 98 VAL A CA 1
ATOM 818 C C . VAL A 1 98 ? 25.266 -15.148 -9.422 1 87.12 98 VAL A C 1
ATOM 820 O O . VAL A 1 98 ? 26.281 -15.586 -8.875 1 87.12 98 VAL A O 1
ATOM 823 N N . TYR A 1 99 ? 25.172 -14.859 -10.695 1 90.38 99 TYR A N 1
ATOM 824 C CA . TYR A 1 99 ? 26.359 -15.008 -11.539 1 90.38 99 TYR A CA 1
ATOM 825 C C . TYR A 1 99 ? 27.469 -14.078 -11.078 1 90.38 99 TYR A C 1
ATOM 827 O O . TYR A 1 99 ? 28.641 -14.477 -11.008 1 90.38 99 TYR A O 1
ATOM 835 N N . ALA A 1 100 ? 27.156 -12.883 -10.742 1 83.75 100 ALA A N 1
ATOM 836 C CA . ALA A 1 100 ? 28.125 -11.883 -10.297 1 83.75 100 ALA A CA 1
ATOM 837 C C . ALA A 1 100 ? 28.781 -12.312 -8.984 1 83.75 100 ALA A C 1
ATOM 839 O O . ALA A 1 100 ? 29.953 -12.023 -8.75 1 83.75 100 ALA A O 1
ATOM 840 N N . MET A 1 101 ? 28.094 -12.977 -8.203 1 79.94 101 MET A N 1
ATOM 841 C CA . MET A 1 101 ? 28.578 -13.359 -6.879 1 79.94 101 MET A CA 1
ATOM 842 C C . MET A 1 101 ? 29.344 -14.672 -6.945 1 79.94 101 MET A C 1
ATOM 844 O O . MET A 1 101 ? 30.359 -14.844 -6.254 1 79.94 101 MET A O 1
ATOM 848 N N . SER A 1 102 ? 28.891 -15.57 -7.746 1 86.06 102 SER A N 1
ATOM 849 C CA . SER A 1 102 ? 29.438 -16.922 -7.727 1 86.06 102 SER A CA 1
ATOM 850 C C . SER A 1 102 ? 30.5 -17.094 -8.812 1 86.06 102 SER A C 1
ATOM 852 O O . SER A 1 102 ? 31.422 -17.906 -8.664 1 86.06 102 SER A O 1
ATOM 854 N N . GLY A 1 103 ? 30.328 -16.453 -9.906 1 89.88 103 GLY A N 1
ATOM 855 C CA . GLY A 1 103 ? 31.188 -16.641 -11.07 1 89.88 103 GLY A CA 1
ATOM 856 C C . GLY A 1 103 ? 30.953 -17.984 -11.758 1 89.88 103 GLY A C 1
ATOM 857 O O . GLY A 1 103 ? 31.734 -18.375 -12.633 1 89.88 103 GLY A O 1
ATOM 858 N N . LYS A 1 104 ? 29.922 -18.656 -11.344 1 92.56 104 LYS A N 1
ATOM 859 C CA . LYS A 1 104 ? 29.656 -19.984 -11.883 1 92.56 104 LYS A CA 1
ATOM 860 C C . LYS A 1 104 ? 28.5 -19.953 -12.867 1 92.56 104 LYS A C 1
ATOM 862 O O . LYS A 1 104 ? 27.344 -19.75 -12.469 1 92.56 104 LYS A O 1
ATOM 867 N N . ALA A 1 105 ? 28.688 -20.312 -14.047 1 93.62 105 ALA A N 1
ATOM 868 C CA . ALA A 1 105 ? 27.703 -20.219 -15.125 1 93.62 105 ALA A CA 1
ATOM 869 C C . ALA A 1 105 ? 26.641 -21.312 -14.977 1 93.62 105 ALA A C 1
ATOM 871 O O . ALA A 1 105 ? 25.484 -21.109 -15.367 1 93.62 105 ALA A O 1
ATOM 872 N N . TRP A 1 106 ? 27.094 -22.438 -14.461 1 94.19 106 TRP A N 1
ATOM 873 C CA . TRP A 1 106 ? 26.125 -23.531 -14.391 1 94.19 106 TRP A CA 1
ATOM 874 C C . TRP A 1 106 ? 25.016 -23.203 -13.398 1 94.19 106 TRP A C 1
ATOM 876 O O . TRP A 1 106 ? 23.875 -23.641 -13.578 1 94.19 106 TRP A O 1
ATOM 886 N N . ILE A 1 107 ? 25.25 -22.5 -12.359 1 94.12 107 ILE A N 1
ATOM 887 C CA . ILE A 1 107 ? 24.203 -22.094 -11.422 1 94.12 107 ILE A CA 1
ATOM 888 C C . ILE A 1 107 ? 23.203 -21.172 -12.117 1 94.12 107 ILE A C 1
ATOM 890 O O . ILE A 1 107 ? 22 -21.375 -12 1 94.12 107 ILE A O 1
ATOM 894 N N . THR A 1 108 ? 23.688 -20.281 -12.812 1 94.56 108 THR A N 1
ATOM 895 C CA . THR A 1 108 ? 22.859 -19.359 -13.578 1 94.56 108 THR A CA 1
ATOM 896 C C . THR A 1 108 ? 22.047 -20.094 -14.633 1 94.56 108 THR A C 1
ATOM 898 O O . THR A 1 108 ? 20.891 -19.766 -14.883 1 94.56 108 THR A O 1
ATOM 901 N N . GLY A 1 109 ? 22.734 -21.094 -15.195 1 96.31 109 GLY A N 1
ATOM 902 C CA . GLY A 1 109 ? 22.031 -21.906 -16.188 1 96.31 109 GLY A CA 1
ATOM 903 C C . GLY A 1 109 ? 20.797 -22.594 -15.633 1 96.31 109 GLY A C 1
ATOM 904 O O . GLY A 1 109 ? 19.766 -22.641 -16.297 1 96.31 109 GLY A O 1
ATOM 905 N N . ILE A 1 110 ? 20.891 -23.094 -14.469 1 96.88 110 ILE A N 1
ATOM 906 C CA . ILE A 1 110 ? 19.766 -23.766 -13.82 1 96.88 110 ILE A CA 1
ATOM 907 C C . ILE A 1 110 ? 18.641 -22.766 -13.578 1 96.88 110 ILE A C 1
ATOM 909 O O . ILE A 1 110 ? 17.484 -23.047 -13.867 1 96.88 110 ILE A O 1
ATOM 913 N N . ILE A 1 111 ? 18.922 -21.547 -13.117 1 96.94 111 ILE A N 1
ATOM 914 C CA . ILE A 1 111 ? 17.938 -20.5 -12.844 1 96.94 111 ILE A CA 1
ATOM 915 C C . ILE A 1 111 ? 17.219 -20.109 -14.133 1 96.94 111 ILE A C 1
ATOM 917 O O . ILE A 1 111 ? 16 -20 -14.172 1 96.94 111 ILE A O 1
ATOM 921 N N . LEU A 1 112 ? 17.984 -20.016 -15.164 1 97.25 112 LEU A N 1
ATOM 922 C CA . LEU A 1 112 ? 17.422 -19.594 -16.438 1 97.25 112 LEU A CA 1
ATOM 923 C C . LEU A 1 112 ? 16.5 -20.672 -17.016 1 97.25 112 LEU A C 1
ATOM 925 O O . LEU A 1 112 ? 15.453 -20.375 -17.578 1 97.25 112 LEU A O 1
ATOM 929 N N . THR A 1 113 ? 16.938 -21.891 -16.812 1 97.88 113 THR A N 1
ATOM 930 C CA . THR A 1 113 ? 16.125 -23 -17.297 1 97.88 113 THR A CA 1
ATOM 931 C C . THR A 1 113 ? 14.789 -23.062 -16.562 1 97.88 113 THR A C 1
ATOM 933 O O . THR A 1 113 ? 13.727 -23.172 -17.188 1 97.88 113 THR A O 1
ATOM 936 N N . LEU A 1 114 ? 14.828 -22.969 -15.312 1 98.06 114 LEU A N 1
ATOM 937 C CA . LEU A 1 114 ? 13.609 -22.984 -14.508 1 98.06 114 LEU A CA 1
ATOM 938 C C . LEU A 1 114 ? 12.719 -21.797 -14.852 1 98.06 114 LEU A C 1
ATOM 940 O O . LEU A 1 114 ? 11.492 -21.906 -14.867 1 98.06 114 LEU A O 1
ATOM 944 N N . THR A 1 115 ? 13.328 -20.656 -15.086 1 98 115 THR A N 1
ATOM 945 C CA . THR A 1 115 ? 12.586 -19.453 -15.461 1 98 115 THR A CA 1
ATOM 946 C C . THR A 1 115 ? 11.867 -19.656 -16.797 1 98 115 THR A C 1
ATOM 948 O O . THR A 1 115 ? 10.711 -19.281 -16.953 1 98 115 THR A O 1
ATOM 951 N N . LEU A 1 116 ? 12.523 -20.297 -17.703 1 97.31 116 LEU A N 1
ATOM 952 C CA . LEU A 1 116 ? 11.93 -20.562 -19.016 1 97.31 116 LEU A CA 1
ATOM 953 C C . LEU A 1 116 ? 10.781 -21.562 -18.891 1 97.31 116 LEU A C 1
ATOM 955 O O . LEU A 1 116 ? 9.766 -21.422 -19.562 1 97.31 116 LEU A O 1
ATOM 959 N N . VAL A 1 117 ? 11 -22.516 -18.062 1 97.06 117 VAL A N 1
ATOM 960 C CA . VAL A 1 117 ? 9.945 -23.5 -17.828 1 97.06 117 VAL A CA 1
ATOM 961 C C . VAL A 1 117 ? 8.727 -22.812 -17.219 1 97.06 117 VAL A C 1
ATOM 963 O O . VAL A 1 117 ? 7.598 -23.031 -17.672 1 97.06 117 VAL A O 1
ATOM 966 N N . GLN A 1 118 ? 8.914 -22.031 -16.25 1 97.56 118 GLN A N 1
ATOM 967 C CA . GLN A 1 118 ? 7.812 -21.312 -15.617 1 97.56 118 GLN A CA 1
ATOM 968 C C . GLN A 1 118 ? 7.125 -20.391 -16.625 1 97.56 118 GLN A C 1
ATOM 970 O O . GLN A 1 118 ? 5.898 -20.328 -16.672 1 97.56 118 GLN A O 1
ATOM 975 N N . GLY A 1 119 ? 7.938 -19.672 -17.375 1 96.31 119 GLY A N 1
ATOM 9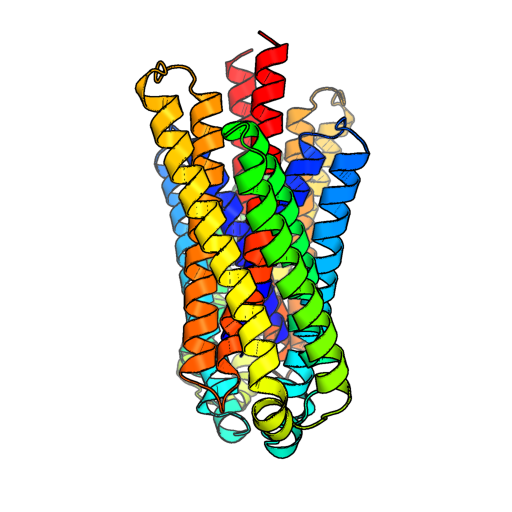76 C CA . GLY A 1 119 ? 7.375 -18.766 -18.375 1 96.31 119 GLY A CA 1
ATOM 977 C C . GLY A 1 119 ? 6.578 -19.5 -19.453 1 96.31 119 GLY A C 1
ATOM 978 O O . GLY A 1 119 ? 5.484 -19.062 -19.812 1 96.31 119 GLY A O 1
ATOM 979 N N . GLY A 1 120 ? 7.105 -20.562 -19.922 1 95.12 120 GLY A N 1
ATOM 980 C CA . GLY A 1 120 ? 6.383 -21.375 -20.891 1 95.12 120 GLY A CA 1
ATOM 981 C C . GLY A 1 120 ? 5.086 -21.938 -20.344 1 95.12 120 GLY A C 1
ATOM 982 O O . GLY A 1 120 ? 4.059 -21.906 -21.031 1 95.12 120 GLY A O 1
ATOM 983 N N . ALA A 1 121 ? 5.145 -22.453 -19.172 1 94.94 121 ALA A N 1
ATOM 984 C CA . ALA A 1 121 ? 3.953 -22.984 -18.516 1 94.94 121 ALA A CA 1
ATOM 985 C C . ALA A 1 121 ? 2.91 -21.906 -18.297 1 94.94 121 ALA A C 1
ATOM 987 O O . ALA A 1 121 ? 1.707 -22.156 -18.391 1 94.94 121 ALA A O 1
ATOM 988 N N . ALA A 1 122 ? 3.396 -20.734 -17.953 1 94.31 122 ALA A N 1
ATOM 989 C CA . ALA A 1 122 ? 2.484 -19.609 -17.75 1 94.31 122 ALA A CA 1
ATOM 990 C C . ALA A 1 122 ? 1.739 -19.266 -19.031 1 94.31 122 ALA A C 1
ATOM 992 O O . ALA A 1 122 ? 0.528 -19.031 -19.016 1 94.31 122 ALA A O 1
ATOM 993 N N . ILE A 1 123 ? 2.467 -19.219 -20.078 1 91.06 123 ILE A N 1
ATOM 994 C CA . ILE A 1 123 ? 1.856 -18.922 -21.375 1 91.06 123 ILE A CA 1
ATOM 995 C C . ILE A 1 123 ? 0.834 -20 -21.703 1 91.06 123 ILE A C 1
ATOM 997 O O . ILE A 1 123 ? -0.283 -19.703 -22.141 1 91.06 123 ILE A O 1
ATOM 1001 N N . TRP A 1 124 ? 1.179 -21.219 -21.438 1 90.62 124 TRP A N 1
ATOM 1002 C CA . TRP A 1 124 ? 0.3 -22.359 -21.719 1 90.62 124 TRP A CA 1
ATOM 1003 C C . TRP A 1 124 ? -0.958 -22.297 -20.859 1 90.62 124 TRP A C 1
ATOM 1005 O O . TRP A 1 124 ? -2.07 -22.469 -21.359 1 90.62 124 TRP A O 1
ATOM 1015 N N . THR A 1 125 ? -0.773 -22.047 -19.656 1 89.19 125 THR A N 1
ATOM 1016 C CA . THR A 1 125 ? -1.89 -21.984 -18.734 1 89.19 125 THR A CA 1
ATOM 1017 C C . THR A 1 125 ? -2.811 -20.812 -19.078 1 89.19 125 THR A C 1
ATOM 1019 O O . THR A 1 125 ? -4.035 -20.938 -18.984 1 89.19 125 THR A O 1
ATOM 1022 N N . ALA A 1 126 ? -2.215 -19.719 -19.484 1 87.12 126 ALA A N 1
ATOM 1023 C CA . ALA A 1 126 ? -3.016 -18.562 -19.875 1 87.12 126 ALA A CA 1
ATOM 1024 C C . ALA A 1 126 ? -3.854 -18.875 -21.109 1 87.12 126 ALA A C 1
ATOM 1026 O O . ALA A 1 126 ? -5.027 -18.5 -21.172 1 87.12 126 ALA A O 1
ATOM 1027 N N . ALA A 1 127 ? -3.312 -19.516 -22.047 1 86.62 127 ALA A N 1
ATOM 1028 C CA . ALA A 1 127 ? -4.02 -19.875 -23.281 1 86.62 127 ALA A CA 1
ATOM 1029 C C . ALA A 1 127 ? -5.188 -20.812 -22.984 1 86.62 127 ALA A C 1
ATOM 1031 O O . ALA A 1 127 ? -6.297 -20.609 -23.484 1 86.62 127 ALA A O 1
ATOM 1032 N N . LEU A 1 128 ? -4.953 -21.766 -22.109 1 85.56 128 LEU A N 1
ATOM 1033 C CA . LEU A 1 128 ? -5.996 -22.734 -21.766 1 85.56 128 LEU A CA 1
ATOM 1034 C C . LEU A 1 128 ? -7.059 -22.094 -20.875 1 85.56 128 LEU A C 1
ATOM 1036 O O . LEU A 1 128 ? -8.242 -22.422 -20.984 1 85.56 128 LEU A O 1
ATOM 1040 N N . GLY A 1 129 ? -6.578 -21.25 -19.984 1 82.94 129 GLY A N 1
ATOM 1041 C CA . GLY A 1 129 ? -7.52 -20.547 -19.125 1 82.94 129 GLY A CA 1
ATOM 1042 C C . GLY A 1 129 ? -8.492 -19.672 -19.891 1 82.94 129 GLY A C 1
ATOM 1043 O O . GLY A 1 129 ? -9.656 -19.547 -19.516 1 82.94 129 GLY A O 1
ATOM 1044 N N . HIS A 1 130 ? -7.996 -19.094 -20.953 1 79.12 130 HIS A N 1
ATOM 1045 C CA . HIS A 1 130 ? -8.852 -18.281 -21.812 1 79.12 130 HIS A CA 1
ATOM 1046 C C . HIS A 1 130 ? -9.906 -19.141 -22.516 1 79.12 130 HIS A C 1
ATOM 1048 O O . HIS A 1 130 ? -11.039 -18.688 -22.719 1 79.12 130 HIS A O 1
ATOM 1054 N N . GLU A 1 131 ? -9.562 -20.328 -22.734 1 79.31 131 GLU A N 1
ATOM 1055 C CA . GLU A 1 131 ? -10.461 -21.25 -23.422 1 79.31 131 GLU A CA 1
ATOM 1056 C C . GLU A 1 131 ? -11.539 -21.781 -22.484 1 79.31 131 GLU A C 1
ATOM 1058 O O . GLU A 1 131 ? -12.703 -21.891 -22.859 1 79.31 131 GLU A O 1
ATOM 1063 N N . TYR A 1 132 ? -11.039 -22 -21.203 1 77.62 132 TYR A N 1
ATOM 1064 C CA . TYR A 1 132 ? -11.969 -22.531 -20.203 1 77.62 132 TYR A CA 1
ATOM 1065 C C . TYR A 1 132 ? -12.531 -21.422 -19.328 1 77.62 132 TYR A C 1
ATOM 1067 O O . TYR A 1 132 ? -11.781 -20.672 -18.703 1 77.62 132 TYR A O 1
ATOM 1075 N N . GLU A 1 133 ? -13.789 -21.094 -19.422 1 75.12 133 GLU A N 1
ATOM 1076 C CA . GLU A 1 133 ? -14.406 -19.906 -18.828 1 75.12 133 GLU A CA 1
ATOM 1077 C C . GLU A 1 133 ? -14.75 -20.125 -17.359 1 75.12 133 GLU A C 1
ATOM 1079 O O . GLU A 1 133 ? -14.906 -19.172 -16.609 1 75.12 133 GLU A O 1
ATOM 1084 N N . LEU A 1 134 ? -14.852 -21.375 -16.984 1 78.44 134 LEU A N 1
ATOM 1085 C CA . LEU A 1 134 ? -15.281 -21.641 -15.617 1 78.44 134 LEU A CA 1
ATOM 1086 C C . LEU A 1 134 ? -14.102 -22.078 -14.742 1 78.44 134 LEU A C 1
ATOM 1088 O O . LEU A 1 134 ? -13.266 -22.875 -15.18 1 78.44 134 LEU A O 1
ATOM 1092 N N . PHE A 1 135 ? -14.031 -21.516 -13.547 1 78.31 135 PHE A N 1
ATOM 1093 C CA . PHE A 1 135 ? -12.977 -21.844 -12.594 1 78.31 135 PHE A CA 1
ATOM 1094 C C . PHE A 1 135 ? -12.953 -23.344 -12.297 1 78.31 135 PHE A C 1
ATOM 1096 O O . PHE A 1 135 ? -11.891 -23.953 -12.242 1 78.31 135 PHE A O 1
ATOM 1103 N N . SER A 1 136 ? -14.031 -23.969 -12.172 1 77.94 136 SER A N 1
ATOM 1104 C CA . SER A 1 136 ? -14.133 -25.391 -11.875 1 77.94 136 SER A CA 1
ATOM 1105 C C . SER A 1 136 ? -13.531 -26.234 -13 1 77.94 136 SER A C 1
ATOM 1107 O O . SER A 1 136 ? -12.883 -27.25 -12.742 1 77.94 136 SER A O 1
ATOM 1109 N N . ASP A 1 137 ? -13.68 -25.719 -14.227 1 79.19 137 ASP A N 1
ATOM 1110 C CA . ASP A 1 137 ? -13.133 -26.438 -15.375 1 79.19 137 ASP A CA 1
ATOM 1111 C C . ASP A 1 137 ? -11.617 -26.297 -15.445 1 79.19 137 ASP A C 1
ATOM 1113 O O . ASP A 1 137 ? -10.906 -27.25 -15.734 1 79.19 137 ASP A O 1
ATOM 1117 N N . VAL A 1 138 ? -11.203 -25.141 -15.164 1 76.06 138 VAL A N 1
ATOM 1118 C CA . VAL A 1 138 ? -9.773 -24.859 -15.195 1 76.06 138 VAL A CA 1
ATOM 1119 C C . VAL A 1 138 ? -9.055 -25.703 -14.148 1 76.06 138 VAL A C 1
ATOM 1121 O O . VAL A 1 138 ? -8.016 -26.312 -14.43 1 76.06 138 VAL A O 1
ATOM 1124 N N . GLN A 1 139 ? -9.594 -25.797 -13.016 1 78.25 139 GLN A N 1
ATOM 1125 C CA . GLN A 1 139 ? -8.977 -26.578 -11.945 1 78.25 139 GLN A CA 1
ATOM 1126 C C . GLN A 1 139 ? -8.922 -28.047 -12.312 1 78.25 139 GLN A C 1
ATOM 1128 O O . GLN A 1 139 ? -7.977 -28.75 -11.945 1 78.25 139 GLN A O 1
ATOM 1133 N N . ARG A 1 140 ? -9.812 -28.5 -13.062 1 78.5 140 ARG A N 1
ATOM 1134 C CA . ARG A 1 140 ? -9.867 -29.906 -13.43 1 78.5 140 ARG A CA 1
ATOM 1135 C C . ARG A 1 140 ? -8.938 -30.203 -14.594 1 78.5 140 ARG A C 1
ATOM 1137 O O . ARG A 1 140 ? -8.234 -31.219 -14.594 1 78.5 140 ARG A O 1
ATOM 1144 N N . ARG A 1 141 ? -8.812 -29.266 -15.477 1 80.19 141 ARG A N 1
ATOM 1145 C CA . ARG A 1 141 ? -8.195 -29.625 -16.75 1 80.19 141 ARG A CA 1
ATOM 1146 C C . ARG A 1 141 ? -6.766 -29.094 -16.828 1 80.19 141 ARG A C 1
ATOM 1148 O O . ARG A 1 141 ? -5.918 -29.672 -17.516 1 80.19 141 ARG A O 1
ATOM 1155 N N . ILE A 1 142 ? -6.523 -28.062 -16.109 1 85.19 142 ILE A N 1
ATOM 1156 C CA . ILE A 1 142 ? -5.262 -27.391 -16.375 1 85.19 142 ILE A CA 1
ATOM 1157 C C . ILE A 1 142 ? -4.406 -27.375 -15.109 1 85.19 142 ILE A C 1
ATOM 1159 O O . ILE A 1 142 ? -3.363 -26.719 -15.062 1 85.19 142 ILE A O 1
ATOM 1163 N N . THR A 1 143 ? -4.75 -28.094 -14.148 1 88.56 143 THR A N 1
ATOM 1164 C CA . THR A 1 143 ? -4.066 -28.109 -12.867 1 88.56 143 THR A CA 1
ATOM 1165 C C . THR A 1 143 ? -2.611 -28.547 -13.031 1 88.56 143 THR A C 1
ATOM 1167 O O . THR A 1 143 ? -1.721 -28 -12.367 1 88.56 143 THR A O 1
ATOM 1170 N N . LYS A 1 144 ? -2.322 -29.547 -13.891 1 89 144 LYS A N 1
ATOM 1171 C CA . LYS A 1 144 ? -0.958 -30.016 -14.094 1 89 144 LYS A CA 1
ATOM 1172 C C . LYS A 1 144 ? -0.063 -28.906 -14.633 1 89 144 LYS A C 1
ATOM 1174 O O . LYS A 1 144 ? 1.07 -28.734 -14.172 1 89 144 LYS A O 1
ATOM 1179 N N . ALA A 1 145 ? -0.532 -28.172 -15.539 1 90.25 145 ALA A N 1
ATOM 1180 C CA . ALA A 1 145 ? 0.233 -27.062 -16.109 1 90.25 145 ALA A CA 1
ATOM 1181 C C . ALA A 1 145 ? 0.501 -25.984 -15.07 1 90.25 145 ALA A C 1
ATOM 1183 O O . ALA A 1 145 ? 1.594 -25.422 -15.031 1 90.25 145 ALA A O 1
ATOM 1184 N N . ILE A 1 146 ? -0.466 -25.719 -14.266 1 92.25 146 ILE A N 1
ATOM 1185 C CA . ILE A 1 146 ? -0.324 -24.719 -13.211 1 92.25 146 ILE A CA 1
ATOM 1186 C C . ILE A 1 146 ? 0.718 -25.188 -12.195 1 92.25 146 ILE A C 1
ATOM 1188 O O . ILE A 1 146 ? 1.533 -24.391 -11.727 1 92.25 146 ILE A O 1
ATOM 1192 N N . LEU A 1 147 ? 0.702 -26.453 -11.953 1 93.5 147 LEU A N 1
ATOM 1193 C CA . LEU A 1 147 ? 1.662 -27 -11 1 93.5 147 LEU A CA 1
ATOM 1194 C C . LEU A 1 147 ? 3.084 -26.891 -11.547 1 93.5 147 LEU A C 1
ATOM 1196 O O . LEU A 1 147 ? 4.027 -26.641 -10.789 1 93.5 147 LEU A O 1
ATOM 1200 N N . VAL A 1 148 ? 3.211 -27.109 -12.758 1 94.5 148 VAL A N 1
ATOM 1201 C CA . VAL A 1 148 ? 4.527 -26.953 -13.367 1 94.5 148 VAL A CA 1
ATOM 1202 C C . VAL A 1 148 ? 4.973 -25.5 -13.281 1 94.5 148 VAL A C 1
ATOM 1204 O O . VAL A 1 148 ? 6.125 -25.219 -12.945 1 94.5 148 VAL A O 1
ATOM 1207 N N . MET A 1 149 ? 4.109 -24.594 -13.57 1 95.88 149 MET A N 1
ATOM 1208 C CA . MET A 1 149 ? 4.402 -23.172 -13.508 1 95.88 149 MET A CA 1
ATOM 1209 C C . MET A 1 149 ? 4.812 -22.75 -12.102 1 95.88 149 MET A C 1
ATOM 1211 O O . MET A 1 149 ? 5.887 -22.188 -11.898 1 95.88 149 MET A O 1
ATOM 1215 N N . LEU A 1 150 ? 3.955 -23.109 -11.164 1 96.12 150 LEU A N 1
ATOM 1216 C CA . LEU A 1 150 ? 4.203 -22.734 -9.781 1 96.12 150 LEU A CA 1
ATOM 1217 C C . LEU A 1 150 ? 5.414 -23.469 -9.227 1 96.12 150 LEU A C 1
ATOM 1219 O O . LEU A 1 150 ? 6.219 -22.891 -8.492 1 96.12 150 LEU A O 1
ATOM 1223 N N . GLY A 1 151 ? 5.527 -24.703 -9.578 1 96.94 151 GLY A N 1
ATOM 1224 C CA . GLY A 1 151 ? 6.648 -25.5 -9.102 1 96.94 151 GLY A CA 1
ATOM 1225 C C . GLY A 1 151 ? 7.992 -25.016 -9.602 1 96.94 151 GLY A C 1
ATOM 1226 O O . GLY A 1 151 ? 8.945 -24.891 -8.828 1 96.94 151 GLY A O 1
ATOM 1227 N N . ALA A 1 152 ? 8.07 -24.766 -10.844 1 97.69 152 ALA A N 1
ATOM 1228 C CA . ALA A 1 152 ? 9.305 -24.234 -11.414 1 97.69 152 ALA A CA 1
ATOM 1229 C C . ALA A 1 152 ? 9.664 -22.891 -10.805 1 97.69 152 ALA A C 1
ATOM 1231 O O . ALA A 1 152 ? 10.836 -22.609 -10.531 1 97.69 152 ALA A O 1
ATOM 1232 N N . SER A 1 153 ? 8.734 -22.047 -10.648 1 97.5 153 SER A N 1
ATOM 1233 C CA . SER A 1 153 ? 8.961 -20.75 -10.039 1 97.5 153 SER A CA 1
ATOM 1234 C C . SER A 1 153 ? 9.477 -20.891 -8.609 1 97.5 153 SER A C 1
ATOM 1236 O O . SER A 1 153 ? 10.453 -20.25 -8.227 1 97.5 153 SER A O 1
ATOM 1238 N N . THR A 1 154 ? 8.797 -21.703 -7.855 1 97.62 154 THR A N 1
ATOM 1239 C CA . THR A 1 154 ? 9.18 -21.906 -6.461 1 97.62 154 THR A CA 1
ATOM 1240 C C . THR A 1 154 ? 10.578 -22.5 -6.355 1 97.62 154 THR A C 1
ATOM 1242 O O . THR A 1 154 ? 11.391 -22.062 -5.531 1 97.62 154 THR A O 1
ATOM 1245 N N . LEU A 1 155 ? 10.82 -23.484 -7.156 1 97.12 155 LEU A N 1
ATOM 1246 C CA . LEU A 1 155 ? 12.148 -24.078 -7.16 1 97.12 155 LEU A CA 1
ATOM 1247 C C . LEU A 1 155 ? 13.211 -23.031 -7.516 1 97.12 155 LEU A C 1
ATOM 1249 O O . LEU A 1 155 ? 14.297 -23.031 -6.93 1 97.12 155 LEU A O 1
ATOM 1253 N N . CYS A 1 156 ? 12.914 -22.25 -8.453 1 97.38 156 CYS A N 1
ATOM 1254 C CA . CYS A 1 156 ? 13.812 -21.172 -8.852 1 97.38 156 CYS A CA 1
ATOM 1255 C C . CYS A 1 156 ? 14.094 -20.25 -7.684 1 97.38 156 CYS A C 1
ATOM 1257 O O . CYS A 1 156 ? 15.25 -19.922 -7.402 1 97.38 156 CYS A O 1
ATOM 1259 N N . ASP A 1 157 ? 13.07 -19.828 -7.02 1 96.81 157 ASP A N 1
ATOM 1260 C CA . ASP A 1 157 ? 13.219 -18.922 -5.883 1 96.81 157 ASP A CA 1
ATOM 1261 C C . ASP A 1 157 ? 14.055 -19.562 -4.781 1 96.81 157 ASP A C 1
ATOM 1263 O O . ASP A 1 157 ? 14.93 -18.922 -4.199 1 96.81 157 ASP A O 1
ATOM 1267 N N . VAL A 1 158 ? 13.75 -20.766 -4.512 1 94.81 158 VAL A N 1
ATOM 1268 C CA . VAL A 1 158 ? 14.484 -21.453 -3.463 1 94.81 158 VAL A CA 1
ATOM 1269 C C . VAL A 1 158 ? 15.953 -21.594 -3.867 1 94.81 158 VAL A C 1
ATOM 1271 O O . VAL A 1 158 ? 16.844 -21.406 -3.045 1 94.81 158 VAL A O 1
ATOM 1274 N N . PHE A 1 159 ? 16.125 -21.953 -5.094 1 95.75 159 PHE A N 1
ATOM 1275 C CA . PHE A 1 159 ? 17.484 -22.094 -5.609 1 95.75 159 PHE A CA 1
ATOM 1276 C C . PHE A 1 159 ? 18.234 -20.781 -5.547 1 95.75 159 PHE A C 1
ATOM 1278 O O . PHE A 1 159 ? 19.406 -20.734 -5.156 1 95.75 159 PHE A O 1
ATOM 1285 N N . ILE A 1 160 ? 17.688 -19.703 -5.906 1 94.19 160 ILE A N 1
ATOM 1286 C CA . ILE A 1 160 ? 18.281 -18.375 -5.855 1 94.19 160 ILE A CA 1
ATOM 1287 C C . ILE A 1 160 ? 18.625 -18.016 -4.414 1 94.19 160 ILE A C 1
ATOM 1289 O O . ILE A 1 160 ? 19.75 -17.609 -4.117 1 94.19 160 ILE A O 1
ATOM 1293 N N . ALA A 1 161 ? 17.656 -18.172 -3.545 1 92.44 161 ALA A N 1
ATOM 1294 C CA . ALA A 1 161 ? 17.875 -17.844 -2.141 1 92.44 161 ALA A CA 1
ATOM 1295 C C . ALA A 1 161 ? 19 -18.688 -1.55 1 92.44 161 ALA A C 1
ATOM 1297 O O . ALA A 1 161 ? 19.891 -18.156 -0.873 1 92.44 161 ALA A O 1
ATOM 1298 N N . GLY A 1 162 ? 18.984 -19.953 -1.812 1 91 162 GLY A N 1
ATOM 1299 C CA . GLY A 1 162 ? 20.031 -20.844 -1.317 1 91 162 GLY A CA 1
ATOM 1300 C C . GLY A 1 162 ? 21.406 -20.5 -1.854 1 91 162 GLY A C 1
ATOM 1301 O O . GLY A 1 162 ? 22.391 -20.5 -1.106 1 91 162 GLY A O 1
ATOM 1302 N N . SER A 1 163 ? 21.516 -20.234 -3.137 1 90.75 163 SER A N 1
ATOM 1303 C CA . SER A 1 163 ? 22.781 -19.875 -3.764 1 90.75 163 SER A CA 1
ATOM 1304 C C . SER A 1 163 ? 23.344 -18.578 -3.186 1 90.75 163 SER A C 1
ATOM 1306 O O . SER A 1 163 ? 24.531 -18.484 -2.877 1 90.75 163 SER A O 1
ATOM 1308 N N . MET A 1 164 ? 22.484 -17.641 -3.078 1 86.62 164 MET A N 1
ATOM 1309 C CA . MET A 1 164 ? 22.938 -16.359 -2.553 1 86.62 164 MET A CA 1
ATOM 1310 C C . MET A 1 164 ? 23.422 -16.5 -1.115 1 86.62 164 MET A C 1
ATOM 1312 O O . MET A 1 164 ? 24.438 -15.914 -0.743 1 86.62 164 MET A O 1
ATOM 1316 N N . LEU A 1 165 ? 22.641 -17.219 -0.329 1 83.56 165 LEU A N 1
ATOM 1317 C CA . LEU A 1 165 ? 23.047 -17.469 1.053 1 83.56 165 LEU A CA 1
ATOM 1318 C C . LEU A 1 165 ? 24.391 -18.172 1.108 1 83.56 165 LEU A C 1
ATOM 1320 O O . LEU A 1 165 ? 25.266 -17.812 1.898 1 83.56 165 LEU A O 1
ATOM 1324 N N . TYR A 1 166 ? 24.562 -19.141 0.325 1 85.81 166 TYR A N 1
ATOM 1325 C CA . TYR A 1 166 ? 25.781 -19.953 0.292 1 85.81 166 TYR A CA 1
ATOM 1326 C C . TYR A 1 166 ? 26.984 -19.094 -0.098 1 85.81 166 TYR A C 1
ATOM 1328 O O . TYR A 1 166 ? 28.016 -19.125 0.576 1 85.81 166 TYR A O 1
ATOM 1336 N N . TYR A 1 167 ? 26.922 -18.297 -1.098 1 82.62 167 TYR A N 1
ATOM 1337 C CA . TYR A 1 167 ? 28.078 -17.547 -1.604 1 82.62 167 TYR A CA 1
ATOM 1338 C C . TYR A 1 167 ? 28.344 -16.312 -0.75 1 82.62 167 TYR A C 1
ATOM 1340 O O . TYR A 1 167 ? 29.469 -15.836 -0.686 1 82.62 167 TYR A O 1
ATOM 1348 N N . LEU A 1 168 ? 27.297 -15.859 -0.145 1 76.62 168 LEU A N 1
ATOM 1349 C CA . LEU A 1 168 ? 27.531 -14.797 0.833 1 76.62 168 LEU A CA 1
ATOM 1350 C C . LEU A 1 168 ? 28.359 -15.312 2.008 1 76.62 168 LEU A C 1
ATOM 1352 O O . LEU A 1 168 ? 29.297 -14.648 2.441 1 76.62 168 LEU A O 1
ATOM 1356 N N . LYS A 1 169 ? 27.984 -16.375 2.539 1 77.31 169 LYS A N 1
ATOM 1357 C CA . LYS A 1 169 ? 28.703 -16.969 3.662 1 77.31 169 LYS A CA 1
ATOM 1358 C C . LYS A 1 169 ? 30.156 -17.281 3.289 1 77.31 169 LYS A C 1
ATOM 1360 O O . LYS A 1 169 ? 31.062 -17.078 4.102 1 77.31 169 LYS A O 1
ATOM 1365 N N . LYS A 1 170 ? 30.344 -17.672 2.145 1 78.19 170 LYS A N 1
ATOM 1366 C CA . LYS A 1 170 ? 31.688 -17.984 1.657 1 78.19 170 LYS A CA 1
ATOM 1367 C C . LYS A 1 170 ? 32.531 -16.719 1.483 1 78.19 170 LYS A C 1
ATOM 1369 O O . LYS A 1 170 ? 33.719 -16.719 1.764 1 78.19 170 LYS A O 1
ATOM 1374 N N . SER A 1 171 ? 31.906 -15.641 1.017 1 71.19 171 SER A N 1
ATOM 1375 C CA . SER A 1 171 ? 32.625 -14.398 0.758 1 71.19 171 SER A CA 1
ATOM 1376 C C . SER A 1 171 ? 32.938 -13.656 2.055 1 71.19 171 SER A C 1
ATOM 1378 O O . SER A 1 171 ? 33.906 -12.914 2.131 1 71.19 171 SER A O 1
ATOM 1380 N N . THR A 1 172 ? 32.031 -13.68 3.006 1 65 172 THR A N 1
ATOM 1381 C CA . THR A 1 172 ? 32.219 -12.922 4.238 1 65 172 THR A CA 1
ATOM 1382 C C . THR A 1 172 ? 33.125 -13.68 5.207 1 65 172 THR A C 1
ATOM 1384 O O . THR A 1 172 ? 33.562 -13.125 6.219 1 65 172 THR A O 1
ATOM 1387 N N . SER A 1 173 ? 33.344 -14.945 5.055 1 63.34 173 SER A N 1
ATOM 1388 C CA . SER A 1 173 ? 34.25 -15.68 5.949 1 63.34 173 SER A CA 1
ATOM 1389 C C . SER A 1 173 ? 35.594 -15.008 6.043 1 63.34 173 SER A C 1
ATOM 1391 O O . SER A 1 173 ? 36.281 -15.102 7.074 1 63.34 173 SER A O 1
ATOM 1393 N N . GLY A 1 174 ? 36.094 -14.234 4.977 1 54.38 174 GLY A N 1
ATOM 1394 C CA . GLY A 1 174 ? 37.375 -13.547 5.062 1 54.38 174 GLY A CA 1
ATOM 1395 C C . GLY A 1 174 ? 37.219 -12.031 5.117 1 54.38 174 GLY A C 1
ATOM 1396 O O . GLY A 1 174 ? 38.219 -11.312 5.145 1 54.38 174 GLY A O 1
ATOM 1397 N N . TYR A 1 175 ? 36.094 -11.609 4.926 1 54.03 175 TYR A N 1
ATOM 1398 C CA . TYR A 1 175 ? 35.906 -10.18 4.695 1 54.03 175 TYR A CA 1
ATOM 1399 C C . TYR A 1 175 ? 35.906 -9.414 6.016 1 54.03 175 TYR A C 1
ATOM 1401 O O . TYR A 1 175 ? 35.438 -9.938 7.035 1 54.03 175 TYR A O 1
ATOM 1409 N N . ASN A 1 176 ? 36.594 -8.391 5.988 1 53.91 176 ASN A N 1
ATOM 1410 C CA . ASN A 1 176 ? 36.594 -7.371 7.031 1 53.91 176 ASN A CA 1
ATOM 1411 C C . ASN A 1 176 ? 35.188 -6.754 7.203 1 53.91 176 ASN A C 1
ATOM 1413 O O . ASN A 1 176 ? 34.625 -6.223 6.246 1 53.91 176 ASN A O 1
ATOM 1417 N N . PRO A 1 177 ? 34.562 -7.07 8.25 1 51.66 177 PRO A N 1
ATOM 1418 C CA . PRO A 1 177 ? 33.25 -6.523 8.57 1 51.66 177 PRO A CA 1
ATOM 1419 C C . PRO A 1 177 ? 33.094 -5.047 8.203 1 51.66 177 PRO A C 1
ATOM 1421 O O . PRO A 1 177 ? 32 -4.508 8.18 1 51.66 177 PRO A O 1
ATOM 1424 N N . TYR A 1 178 ? 34.375 -4.488 7.945 1 50.03 178 TYR A N 1
ATOM 1425 C CA . TYR A 1 178 ? 34.344 -3.051 7.699 1 50.03 178 TYR A CA 1
ATOM 1426 C C . TYR A 1 178 ? 33.906 -2.75 6.27 1 50.03 178 TYR A C 1
ATOM 1428 O O . TYR A 1 178 ? 33.688 -1.591 5.914 1 50.03 178 TYR A O 1
ATOM 1436 N N . SER A 1 179 ? 33.906 -3.744 5.371 1 57.94 179 SER A N 1
ATOM 1437 C CA . SER A 1 179 ? 33.344 -3.377 4.066 1 57.94 179 SER A CA 1
ATOM 1438 C C . SER A 1 179 ? 31.828 -3.318 4.102 1 57.94 179 SER A C 1
ATOM 1440 O O . SER A 1 179 ? 31.156 -4.176 3.525 1 57.94 179 SER A O 1
ATOM 1442 N N . ALA A 1 180 ? 31.297 -2.328 4.91 1 61.22 180 ALA A N 1
ATOM 1443 C CA . ALA A 1 180 ? 29.953 -2.133 5.449 1 61.22 180 ALA A CA 1
ATOM 1444 C C . ALA A 1 180 ? 28.938 -1.968 4.324 1 61.22 180 ALA A C 1
ATOM 1446 O O . ALA A 1 180 ? 27.891 -2.619 4.328 1 61.22 180 ALA A O 1
ATOM 1447 N N . PRO A 1 181 ? 29.391 -1.27 3.262 1 64.44 181 PRO A N 1
ATOM 1448 C CA . PRO A 1 181 ? 28.344 -1.061 2.256 1 64.44 181 PRO A CA 1
ATOM 1449 C C . PRO A 1 181 ? 28.047 -2.316 1.44 1 64.44 181 PRO A C 1
ATOM 1451 O O . PRO A 1 181 ? 26.891 -2.609 1.149 1 64.44 181 PRO A O 1
ATOM 1454 N N . LEU A 1 182 ? 29.125 -3.104 1.161 1 64.88 182 LEU A N 1
ATOM 1455 C CA . LEU A 1 182 ? 28.938 -4.332 0.396 1 64.88 182 LEU A CA 1
ATOM 1456 C C . LEU A 1 182 ? 28.156 -5.367 1.204 1 64.88 182 LEU A C 1
ATOM 1458 O O . LEU A 1 182 ? 27.281 -6.051 0.669 1 64.88 182 LEU A O 1
ATOM 1462 N N . TYR A 1 183 ? 28.438 -5.387 2.379 1 68.69 183 TYR A N 1
ATOM 1463 C CA . TYR A 1 183 ? 27.75 -6.328 3.26 1 68.69 183 TYR A CA 1
ATOM 1464 C C . TYR A 1 183 ? 26.266 -5.992 3.369 1 68.69 183 TYR A C 1
ATOM 1466 O O . TYR A 1 183 ? 25.422 -6.887 3.328 1 68.69 183 TYR A O 1
ATOM 1474 N N . LYS A 1 184 ? 26.016 -4.73 3.479 1 70.56 184 LYS A N 1
ATOM 1475 C CA . LYS A 1 184 ? 24.609 -4.312 3.553 1 70.56 184 LYS A CA 1
ATOM 1476 C C . LYS A 1 184 ? 23.875 -4.648 2.264 1 70.56 184 LYS A C 1
ATOM 1478 O O . LYS A 1 184 ? 22.719 -5.086 2.303 1 70.56 184 LYS A O 1
ATOM 1483 N N . PHE A 1 185 ? 24.562 -4.535 1.218 1 69.75 185 PHE A N 1
ATOM 1484 C CA . PHE A 1 185 ? 23.969 -4.848 -0.078 1 69.75 185 PHE A CA 1
ATOM 1485 C C . PHE A 1 185 ? 23.688 -6.34 -0.201 1 69.75 185 PHE A C 1
ATOM 1487 O O . PHE A 1 185 ? 22.594 -6.742 -0.576 1 69.75 185 PHE A O 1
ATOM 1494 N N . VAL A 1 186 ? 24.641 -7.035 0.185 1 71.06 186 VAL A N 1
ATOM 1495 C CA . VAL A 1 186 ? 24.516 -8.484 0.08 1 71.06 186 VAL A CA 1
ATOM 1496 C C . VAL A 1 186 ? 23.406 -8.969 1.022 1 71.06 186 VAL A C 1
ATOM 1498 O O . VAL A 1 186 ? 22.609 -9.828 0.654 1 71.06 186 VAL A O 1
ATOM 1501 N N . ARG A 1 187 ? 23.391 -8.422 2.09 1 74.88 187 ARG A N 1
ATOM 1502 C CA . ARG A 1 187 ? 22.375 -8.805 3.059 1 74.88 187 ARG A CA 1
ATOM 1503 C C . ARG A 1 187 ? 20.984 -8.469 2.537 1 74.88 187 ARG A C 1
ATOM 1505 O O . ARG A 1 187 ? 20.047 -9.266 2.693 1 74.88 187 ARG A O 1
ATOM 1512 N N . MET A 1 188 ? 20.828 -7.438 1.95 1 78.19 188 MET A N 1
ATOM 1513 C CA . MET A 1 188 ? 19.547 -7.039 1.378 1 78.19 188 MET A CA 1
ATOM 1514 C C . MET A 1 188 ? 19.125 -7.988 0.258 1 78.19 188 MET A C 1
ATOM 1516 O O . MET A 1 188 ? 17.953 -8.367 0.161 1 78.19 188 MET A O 1
ATOM 1520 N N . VAL A 1 189 ? 20.078 -8.367 -0.489 1 74.44 189 VAL A N 1
ATOM 1521 C CA . VAL A 1 189 ? 19.797 -9.281 -1.588 1 74.44 189 VAL A CA 1
ATOM 1522 C C . VAL A 1 189 ? 19.359 -10.633 -1.031 1 74.44 189 VAL A C 1
ATOM 1524 O O . VAL A 1 189 ? 18.375 -11.211 -1.5 1 74.44 189 VAL A O 1
ATOM 1527 N N . VAL A 1 190 ? 20.031 -11.055 -0.054 1 77 190 VAL A N 1
ATOM 1528 C CA . VAL A 1 190 ? 19.734 -12.344 0.548 1 77 190 VAL A CA 1
ATOM 1529 C C . VAL A 1 190 ? 18.375 -12.305 1.227 1 77 190 VAL A C 1
ATOM 1531 O O . VAL A 1 190 ? 17.562 -13.227 1.082 1 77 190 VAL A O 1
ATOM 1534 N N . GLN A 1 191 ? 18.125 -11.281 1.896 1 82.25 191 GLN A N 1
ATOM 1535 C CA . GLN A 1 191 ? 16.844 -11.141 2.57 1 82.25 191 GLN A CA 1
ATOM 1536 C C . GLN A 1 191 ? 15.695 -11.07 1.562 1 82.25 191 GLN A C 1
ATOM 1538 O O . GLN A 1 191 ? 14.633 -11.656 1.779 1 82.25 191 GLN A O 1
ATOM 1543 N N . SER A 1 192 ? 15.922 -10.398 0.511 1 85.81 192 SER A N 1
ATOM 1544 C CA . SER A 1 192 ? 14.922 -10.297 -0.546 1 85.81 192 SER A CA 1
ATOM 1545 C C . SER A 1 192 ? 14.664 -11.656 -1.191 1 85.81 192 SER A C 1
ATOM 1547 O O . SER A 1 192 ? 13.516 -12.055 -1.375 1 85.81 192 SER A O 1
ATOM 1549 N N . GLY A 1 193 ? 15.734 -12.375 -1.475 1 86.75 193 GLY A N 1
ATOM 1550 C CA . GLY A 1 193 ? 15.594 -13.711 -2.039 1 86.75 193 GLY A CA 1
ATOM 1551 C C . GLY A 1 193 ? 14.875 -14.672 -1.114 1 86.75 193 GLY A C 1
ATOM 1552 O O . GLY A 1 193 ? 14.023 -15.445 -1.556 1 86.75 193 GLY A O 1
ATOM 1553 N N . ALA A 1 194 ? 15.211 -14.586 0.119 1 89.75 194 ALA A N 1
ATOM 1554 C CA . ALA A 1 194 ? 14.586 -15.461 1.107 1 89.75 194 ALA A CA 1
ATOM 1555 C C . ALA A 1 194 ? 13.102 -15.156 1.249 1 89.75 194 ALA A C 1
ATOM 1557 O O . ALA A 1 194 ? 12.281 -16.062 1.384 1 89.75 194 ALA A O 1
ATOM 1558 N N . LEU A 1 195 ? 12.82 -13.93 1.255 1 91.38 195 LEU A N 1
ATOM 1559 C CA . LEU A 1 195 ? 11.422 -13.523 1.372 1 91.38 195 LEU A CA 1
ATOM 1560 C C . LEU A 1 195 ? 10.617 -14.016 0.177 1 91.38 195 LEU A C 1
ATOM 1562 O O . LEU A 1 195 ? 9.523 -14.562 0.346 1 91.38 195 LEU A O 1
ATOM 1566 N N . CYS A 1 196 ? 11.07 -13.859 -1.006 1 94.88 196 CYS A N 1
ATOM 1567 C CA . CYS A 1 196 ? 10.391 -14.32 -2.209 1 94.88 196 CYS A CA 1
ATOM 1568 C C . CYS A 1 196 ? 10.242 -15.844 -2.195 1 94.88 196 CYS A C 1
ATOM 1570 O O . CYS A 1 196 ? 9.172 -16.359 -2.52 1 94.88 196 CYS A O 1
ATOM 1572 N N . ALA A 1 197 ? 11.266 -16.516 -1.747 1 95.56 197 ALA A N 1
ATOM 1573 C CA . ALA A 1 197 ? 11.219 -17.984 -1.688 1 95.56 197 ALA A CA 1
ATOM 1574 C C . ALA A 1 197 ? 10.156 -18.453 -0.701 1 95.56 197 ALA A C 1
ATOM 1576 O O . ALA A 1 197 ? 9.391 -19.375 -1 1 95.56 197 ALA A O 1
ATOM 1577 N N . THR A 1 198 ? 10.109 -17.844 0.449 1 95.25 198 THR A N 1
ATOM 1578 C CA . THR A 1 198 ? 9.156 -18.234 1.477 1 95.25 198 THR A CA 1
ATOM 1579 C C . THR A 1 198 ? 7.723 -18.047 0.979 1 95.25 198 THR A C 1
ATOM 1581 O O . THR A 1 198 ? 6.898 -18.953 1.1 1 95.25 198 THR A O 1
ATOM 1584 N N . VAL A 1 199 ? 7.422 -16.922 0.388 1 95.94 199 VAL A N 1
ATOM 1585 C CA . VAL A 1 199 ? 6.066 -16.656 -0.075 1 95.94 199 VAL A CA 1
ATOM 1586 C C . VAL A 1 199 ? 5.73 -17.547 -1.261 1 95.94 199 VAL A C 1
ATOM 1588 O O . VAL A 1 199 ? 4.586 -17.984 -1.41 1 95.94 199 VAL A O 1
ATOM 1591 N N . SER A 1 200 ? 6.719 -17.812 -2.064 1 97.44 200 SER A N 1
ATOM 1592 C CA . SER A 1 200 ? 6.484 -18.703 -3.195 1 97.44 200 SER A CA 1
ATOM 1593 C C . SER A 1 200 ? 6.125 -20.109 -2.723 1 97.44 200 SER A C 1
ATOM 1595 O O . SER A 1 200 ? 5.27 -20.766 -3.314 1 97.44 200 SER A O 1
ATOM 1597 N N . VAL A 1 201 ? 6.715 -20.594 -1.699 1 96.25 201 VAL A N 1
ATOM 1598 C CA . VAL A 1 201 ? 6.402 -21.891 -1.137 1 96.25 201 VAL A CA 1
ATOM 1599 C C . VAL A 1 201 ? 4.988 -21.891 -0.559 1 96.25 201 VAL A C 1
ATOM 1601 O O . VAL A 1 201 ? 4.215 -22.828 -0.776 1 96.25 201 VAL A O 1
ATOM 1604 N N . VAL A 1 202 ? 4.703 -20.875 0.151 1 94.81 202 VAL A N 1
ATOM 1605 C CA . VAL A 1 202 ? 3.357 -20.734 0.691 1 94.81 202 VAL A CA 1
ATOM 1606 C C . VAL A 1 202 ? 2.338 -20.75 -0.446 1 94.81 202 VAL A C 1
ATOM 1608 O O . VAL A 1 202 ? 1.277 -21.375 -0.328 1 94.81 202 VAL A O 1
ATOM 1611 N N . TYR A 1 203 ? 2.693 -20.078 -1.493 1 96.44 203 TYR A N 1
ATOM 1612 C CA . TYR A 1 203 ? 1.833 -19.984 -2.668 1 96.44 203 TYR A CA 1
ATOM 1613 C C . TYR A 1 203 ? 1.504 -21.375 -3.215 1 96.44 203 TYR A C 1
ATOM 1615 O O . TYR A 1 203 ? 0.332 -21.75 -3.326 1 96.44 203 TYR A O 1
ATOM 1623 N N . ILE A 1 204 ? 2.492 -22.188 -3.441 1 95.19 204 ILE A N 1
ATOM 1624 C CA . ILE A 1 204 ? 2.24 -23.484 -4.055 1 95.19 204 ILE A CA 1
ATOM 1625 C C . ILE A 1 204 ? 1.561 -24.406 -3.045 1 95.19 204 ILE A C 1
ATOM 1627 O O . ILE A 1 204 ? 0.722 -25.234 -3.416 1 95.19 204 ILE A O 1
ATOM 1631 N N . VAL A 1 205 ? 1.825 -24.297 -1.785 1 95.06 205 VAL A N 1
ATOM 1632 C CA . VAL A 1 205 ? 1.188 -25.125 -0.76 1 95.06 205 VAL A CA 1
ATOM 1633 C C . VAL A 1 205 ? -0.306 -24.812 -0.703 1 95.06 205 VAL A C 1
ATOM 1635 O O . VAL A 1 205 ? -1.139 -25.719 -0.69 1 95.06 205 VAL A O 1
ATOM 1638 N N . ILE A 1 206 ? -0.635 -23.531 -0.714 1 93.75 206 ILE A N 1
ATOM 1639 C CA . ILE A 1 206 ? -2.039 -23.141 -0.68 1 93.75 206 ILE A CA 1
ATOM 1640 C C . ILE A 1 206 ? -2.748 -23.641 -1.937 1 93.75 206 ILE A C 1
ATOM 1642 O O . ILE A 1 206 ? -3.885 -24.109 -1.868 1 93.75 206 ILE A O 1
ATOM 1646 N N . PHE A 1 207 ? -2.094 -23.578 -3.049 1 93.31 207 PHE A N 1
ATOM 1647 C CA . PHE A 1 207 ? -2.678 -24.047 -4.297 1 93.31 207 PHE A CA 1
ATOM 1648 C C . PHE A 1 207 ? -2.951 -25.547 -4.227 1 93.31 207 PHE A C 1
ATOM 1650 O O . PHE A 1 207 ? -4.004 -26.016 -4.664 1 93.31 207 PHE A O 1
ATOM 1657 N N . CYS A 1 208 ? -2.045 -26.344 -3.607 1 92.12 208 CYS A N 1
ATOM 1658 C CA . CYS A 1 208 ? -2.164 -27.797 -3.551 1 92.12 208 CYS A CA 1
ATOM 1659 C C . CYS A 1 208 ? -3.201 -28.219 -2.516 1 92.12 208 CYS A C 1
ATOM 1661 O O . CYS A 1 208 ? -3.932 -29.188 -2.723 1 92.12 208 CYS A O 1
ATOM 1663 N N . VAL A 1 209 ? -3.297 -27.484 -1.425 1 91.12 209 VAL A N 1
ATOM 1664 C CA . VAL A 1 209 ? -4.152 -27.875 -0.31 1 91.12 209 VAL A CA 1
ATOM 1665 C C . VAL A 1 209 ? -5.586 -27.422 -0.569 1 91.12 209 VAL A C 1
ATOM 1667 O O . VAL A 1 209 ? -6.535 -28.141 -0.283 1 91.12 209 VAL A O 1
ATOM 1670 N N . TYR A 1 210 ? -5.777 -26.219 -1.083 1 87.56 210 TYR A N 1
ATOM 1671 C CA . TYR A 1 210 ? -7.098 -25.672 -1.348 1 87.56 210 TYR A CA 1
ATOM 1672 C C . TYR A 1 210 ? -7.352 -25.547 -2.846 1 87.56 210 TYR A C 1
ATOM 1674 O O . TYR A 1 210 ? -7.492 -24.453 -3.377 1 87.56 210 TYR A O 1
ATOM 1682 N N . ARG A 1 211 ? -7.719 -26.625 -3.473 1 81.31 211 ARG A N 1
ATOM 1683 C CA . ARG A 1 211 ? -7.785 -26.703 -4.926 1 81.31 211 ARG A CA 1
ATOM 1684 C C . ARG A 1 211 ? -9.133 -26.188 -5.441 1 81.31 211 ARG A C 1
ATOM 1686 O O . ARG A 1 211 ? -9.234 -25.734 -6.578 1 81.31 211 ARG A O 1
ATOM 1693 N N . ASP A 1 212 ? -10.125 -26.156 -4.637 1 79.62 212 ASP A N 1
ATOM 1694 C CA . ASP A 1 212 ? -11.477 -25.859 -5.098 1 79.62 212 ASP A CA 1
ATOM 1695 C C . ASP A 1 212 ? -11.875 -24.422 -4.742 1 79.62 212 ASP A C 1
ATOM 1697 O O . ASP A 1 212 ? -13.047 -24.062 -4.824 1 79.62 212 ASP A O 1
ATOM 1701 N N . ASN A 1 213 ? -10.859 -23.734 -4.23 1 80.19 213 ASN A N 1
ATOM 1702 C CA . ASN A 1 213 ? -11.156 -22.344 -3.926 1 80.19 213 ASN A CA 1
ATOM 1703 C C . ASN A 1 213 ? -10.062 -21.406 -4.449 1 80.19 213 ASN A C 1
ATOM 1705 O O . ASN A 1 213 ? -9.07 -21.875 -5.012 1 80.19 213 ASN A O 1
ATOM 1709 N N . ASN A 1 214 ? -10.352 -20.094 -4.406 1 82.62 214 ASN A N 1
ATOM 1710 C CA . ASN A 1 214 ? -9.453 -19.094 -4.969 1 82.62 214 ASN A CA 1
ATOM 1711 C C . ASN A 1 214 ? -8.508 -18.531 -3.914 1 82.62 214 ASN A C 1
ATOM 1713 O O . ASN A 1 214 ? -7.957 -17.453 -4.082 1 82.62 214 ASN A O 1
ATOM 1717 N N . PHE A 1 215 ? -8.18 -19.297 -2.891 1 85.56 215 PHE A N 1
ATOM 1718 C CA . PHE A 1 215 ? -7.336 -18.797 -1.818 1 85.56 215 PHE A CA 1
ATOM 1719 C C . PHE A 1 215 ? -5.918 -18.547 -2.322 1 85.56 215 PHE A C 1
ATOM 1721 O O . PHE A 1 215 ? -5.215 -17.672 -1.805 1 85.56 215 PHE A O 1
ATOM 1728 N N . HIS A 1 216 ? -5.52 -19.234 -3.34 1 90.5 216 HIS A N 1
ATOM 1729 C CA . HIS A 1 216 ? -4.16 -19.125 -3.855 1 90.5 216 HIS A CA 1
ATOM 1730 C C . HIS A 1 216 ? -3.939 -17.766 -4.523 1 90.5 216 HIS A C 1
ATOM 1732 O O . HIS A 1 216 ? -2.797 -17.375 -4.766 1 90.5 216 HIS A O 1
ATOM 1738 N N . MET A 1 217 ? -4.938 -17.047 -4.781 1 89.81 217 MET A N 1
ATOM 1739 C CA . MET A 1 217 ? -4.801 -15.734 -5.395 1 89.81 217 MET A CA 1
ATOM 1740 C C . MET A 1 217 ? -4.18 -14.742 -4.418 1 89.81 217 MET A C 1
ATOM 1742 O O . MET A 1 217 ? -3.557 -13.758 -4.832 1 89.81 217 MET A O 1
ATOM 1746 N N . THR A 1 218 ? -4.324 -14.977 -3.158 1 92.25 218 THR A N 1
ATOM 1747 C CA . THR A 1 218 ? -3.736 -14.086 -2.16 1 92.25 218 THR A CA 1
ATOM 1748 C C . THR A 1 218 ? -2.215 -14.078 -2.277 1 92.25 218 THR A C 1
ATOM 1750 O O . THR A 1 218 ? -1.613 -13.023 -2.504 1 92.25 218 THR A O 1
ATOM 1753 N N . PRO A 1 219 ? -1.579 -15.18 -2.199 1 94 219 PRO A N 1
ATOM 1754 C CA . PRO A 1 219 ? -0.125 -15.125 -2.375 1 94 219 PRO A CA 1
ATOM 1755 C C . PRO A 1 219 ? 0.285 -14.789 -3.805 1 94 219 PRO A C 1
ATOM 1757 O O . PRO A 1 219 ? 1.348 -14.195 -4.023 1 94 219 PRO A O 1
ATOM 1760 N N . ALA A 1 220 ? -0.498 -15.086 -4.77 1 94.56 220 ALA A N 1
ATOM 1761 C CA . ALA A 1 220 ? -0.188 -14.719 -6.152 1 94.56 220 ALA A CA 1
ATOM 1762 C C . ALA A 1 220 ? -0.018 -13.211 -6.293 1 94.56 220 ALA A C 1
ATOM 1764 O O . ALA A 1 220 ? 0.976 -12.742 -6.852 1 94.56 220 ALA A O 1
ATOM 1765 N N . LEU A 1 221 ? -0.973 -12.508 -5.762 1 95.19 221 LEU A N 1
ATOM 1766 C CA . LEU A 1 221 ? -0.955 -11.047 -5.832 1 95.19 221 LEU A CA 1
ATOM 1767 C C . LEU A 1 221 ? 0.163 -10.477 -4.965 1 95.19 221 LEU A C 1
ATOM 1769 O O . LEU A 1 221 ? 0.794 -9.484 -5.332 1 95.19 221 LEU A O 1
ATOM 1773 N N . THR A 1 222 ? 0.412 -11.062 -3.902 1 95.31 222 THR A N 1
ATOM 1774 C CA . THR A 1 222 ? 1.437 -10.602 -2.969 1 95.31 222 THR A CA 1
ATOM 1775 C C . THR A 1 222 ? 2.832 -10.852 -3.537 1 95.31 222 THR A C 1
ATOM 1777 O O . THR A 1 222 ? 3.682 -9.953 -3.516 1 95.31 222 THR A O 1
ATOM 1780 N N . LEU A 1 223 ? 3.016 -12.039 -4.047 1 96.38 223 LEU A N 1
ATOM 1781 C CA . LEU A 1 223 ? 4.336 -12.453 -4.508 1 96.38 223 LEU A CA 1
ATOM 1782 C C . LEU A 1 223 ? 4.805 -11.586 -5.668 1 96.38 223 LEU A C 1
ATOM 1784 O O . LEU A 1 223 ? 5.977 -11.203 -5.73 1 96.38 223 LEU A O 1
ATOM 1788 N N . SER A 1 224 ? 3.996 -11.289 -6.586 1 95.75 224 SER A N 1
ATOM 1789 C CA . SER A 1 224 ? 4.344 -10.43 -7.711 1 95.75 224 SER A CA 1
ATOM 1790 C C . SER A 1 224 ? 4.871 -9.078 -7.234 1 95.75 224 SER A C 1
ATOM 1792 O O . SER A 1 224 ? 5.918 -8.617 -7.691 1 95.75 224 SER A O 1
ATOM 1794 N N . LYS A 1 225 ? 4.152 -8.477 -6.305 1 96.5 225 LYS A N 1
ATOM 1795 C CA . LYS A 1 225 ? 4.562 -7.18 -5.773 1 96.5 225 LYS A CA 1
ATOM 1796 C C . LYS A 1 225 ? 5.844 -7.297 -4.957 1 96.5 225 LYS A C 1
ATOM 1798 O O . LYS A 1 225 ? 6.664 -6.375 -4.941 1 96.5 225 LYS A O 1
ATOM 1803 N N . LEU A 1 226 ? 5.902 -8.383 -4.293 1 95.44 226 LEU A N 1
ATOM 1804 C CA . LEU A 1 226 ? 7.109 -8.609 -3.506 1 95.44 226 LEU A CA 1
ATOM 1805 C C . LEU A 1 226 ? 8.344 -8.664 -4.402 1 95.44 226 LEU A C 1
ATOM 1807 O O . LEU A 1 226 ? 9.383 -8.086 -4.07 1 95.44 226 LEU A O 1
ATOM 1811 N N . TYR A 1 227 ? 8.258 -9.352 -5.508 1 96.56 227 TYR A N 1
ATOM 1812 C CA . TYR A 1 227 ? 9.352 -9.375 -6.473 1 96.56 227 TYR A CA 1
ATOM 1813 C C . TYR A 1 227 ? 9.773 -7.961 -6.852 1 96.56 227 TYR A C 1
ATOM 1815 O O . TYR A 1 227 ? 10.961 -7.625 -6.809 1 96.56 227 TYR A O 1
ATOM 1823 N N . SER A 1 228 ? 8.82 -7.16 -7.16 1 96.25 228 SER A N 1
ATOM 1824 C CA . SER A 1 228 ? 9.086 -5.809 -7.648 1 96.25 228 SER A CA 1
ATOM 1825 C C . SER A 1 228 ? 9.695 -4.938 -6.555 1 96.25 228 SER A C 1
ATOM 1827 O O . SER A 1 228 ? 10.633 -4.176 -6.809 1 96.25 228 SER A O 1
ATOM 1829 N N . ASN A 1 229 ? 9.148 -5.047 -5.406 1 94.38 229 ASN A N 1
ATOM 1830 C CA . ASN A 1 229 ? 9.695 -4.289 -4.285 1 94.38 229 ASN A CA 1
ATOM 1831 C C . ASN A 1 229 ? 11.133 -4.699 -3.977 1 94.38 229 ASN A C 1
ATOM 1833 O O . ASN A 1 229 ? 11.984 -3.846 -3.727 1 94.38 229 ASN A O 1
ATOM 1837 N N . CYS A 1 230 ? 11.352 -5.957 -3.988 1 91.94 230 CYS A N 1
ATOM 1838 C CA . CYS A 1 230 ? 12.688 -6.469 -3.709 1 91.94 230 CYS A CA 1
ATOM 1839 C C . CYS A 1 230 ? 13.672 -6.035 -4.789 1 91.94 230 CYS A C 1
ATOM 1841 O O . CYS A 1 230 ? 14.797 -5.625 -4.484 1 91.94 230 CYS A O 1
ATOM 1843 N N . LEU A 1 231 ? 13.273 -6.137 -6.02 1 91.38 231 LEU A N 1
ATOM 1844 C CA . LEU A 1 231 ? 14.109 -5.719 -7.137 1 91.38 231 LEU A CA 1
ATOM 1845 C C . LEU A 1 231 ? 14.508 -4.254 -7 1 91.38 231 LEU A C 1
ATOM 1847 O O . LEU A 1 231 ? 15.688 -3.91 -7.152 1 91.38 231 LEU A O 1
ATOM 1851 N N . LEU A 1 232 ? 13.57 -3.453 -6.672 1 90.44 232 LEU A N 1
ATOM 1852 C CA . LEU A 1 232 ? 13.836 -2.023 -6.574 1 90.44 232 LEU A CA 1
ATOM 1853 C C . LEU A 1 232 ? 14.703 -1.716 -5.352 1 90.44 232 LEU A C 1
ATOM 1855 O O . LEU A 1 232 ? 15.578 -0.854 -5.41 1 90.44 232 LEU A O 1
ATOM 1859 N N . ALA A 1 233 ? 14.438 -2.355 -4.289 1 86.06 233 ALA A N 1
ATOM 1860 C CA . ALA A 1 233 ? 15.227 -2.146 -3.078 1 86.06 233 ALA A CA 1
ATOM 1861 C C . ALA A 1 233 ? 16.703 -2.494 -3.316 1 86.06 233 ALA A C 1
ATOM 1863 O O . ALA A 1 233 ? 17.594 -1.729 -2.941 1 86.06 233 ALA A O 1
ATOM 1864 N N . VAL A 1 234 ? 16.922 -3.617 -3.969 1 83.88 234 VAL A N 1
ATOM 1865 C CA . VAL A 1 234 ? 18.281 -4.07 -4.238 1 83.88 234 VAL A CA 1
ATOM 1866 C C . VAL A 1 234 ? 18.953 -3.129 -5.23 1 83.88 234 VAL A C 1
ATOM 1868 O O . VAL A 1 234 ? 20.125 -2.764 -5.055 1 83.88 234 VAL A O 1
ATOM 1871 N N . SER A 1 235 ? 18.281 -2.697 -6.219 1 80.44 235 SER A N 1
ATOM 1872 C CA . SER A 1 235 ? 18.844 -1.805 -7.23 1 80.44 235 SER A CA 1
ATOM 1873 C C . SER A 1 235 ? 19.203 -0.449 -6.637 1 80.44 235 SER A C 1
ATOM 1875 O O . SER A 1 235 ? 20.234 0.128 -6.98 1 80.44 235 SER A O 1
ATOM 1877 N N . GLN A 1 236 ? 18.438 0.051 -5.727 1 79.69 236 GLN A N 1
ATOM 1878 C CA . GLN A 1 236 ? 18.703 1.341 -5.098 1 79.69 236 GLN A CA 1
ATOM 1879 C C . GLN A 1 236 ? 19.922 1.27 -4.18 1 79.69 236 GLN A C 1
ATOM 1881 O O . GLN A 1 236 ? 20.703 2.219 -4.105 1 79.69 236 GLN A O 1
ATOM 1886 N N . TYR A 1 237 ? 20.047 0.233 -3.551 1 75.56 237 TYR A N 1
ATOM 1887 C CA . TYR A 1 237 ? 21.188 0.075 -2.656 1 75.56 237 TYR A CA 1
ATOM 1888 C C . TYR A 1 237 ? 22.5 -0.003 -3.441 1 75.56 237 TYR A C 1
ATOM 1890 O O . TYR A 1 237 ? 23.516 0.54 -3.018 1 75.56 237 TYR A O 1
ATOM 1898 N N . GLN A 1 238 ? 22.5 -0.626 -4.512 1 72.12 238 GLN A N 1
ATOM 1899 C CA . GLN A 1 238 ? 23.672 -0.723 -5.363 1 72.12 238 GLN A CA 1
ATOM 1900 C C . GLN A 1 238 ? 24.125 0.655 -5.84 1 72.12 238 GLN A C 1
ATOM 1902 O O . GLN A 1 238 ? 25.328 0.957 -5.844 1 72.12 238 GLN A O 1
ATOM 1907 N N . HIS A 1 239 ? 23.266 1.465 -6.102 1 69.81 239 HIS A N 1
ATOM 1908 C CA . HIS A 1 239 ? 23.578 2.809 -6.578 1 69.81 239 HIS A CA 1
ATOM 1909 C C . HIS A 1 239 ? 24.156 3.67 -5.457 1 69.81 239 HIS A C 1
ATOM 1911 O O . HIS A 1 239 ? 25.094 4.438 -5.68 1 69.81 239 HIS A O 1
ATOM 1917 N N . SER A 1 240 ? 23.625 3.496 -4.328 1 64.12 240 SER A N 1
ATOM 1918 C CA . SER A 1 240 ? 24.078 4.289 -3.193 1 64.12 240 SER A CA 1
ATOM 1919 C C . SER A 1 240 ? 25.5 3.904 -2.797 1 64.12 240 SER A C 1
ATOM 1921 O O . SER A 1 240 ? 26.297 4.766 -2.414 1 64.12 240 SER A O 1
ATOM 1923 N N . SER A 1 241 ? 25.844 2.689 -2.973 1 62.12 241 SER A N 1
ATOM 1924 C CA . SER A 1 241 ? 27.156 2.191 -2.59 1 62.12 241 SER A CA 1
ATOM 1925 C C . SER A 1 241 ? 28.203 2.521 -3.648 1 62.12 241 SER A C 1
ATOM 1927 O O . SER A 1 241 ? 29.359 2.826 -3.32 1 62.12 241 SER A O 1
ATOM 1929 N N . SER A 1 242 ? 27.766 2.438 -4.879 1 58.78 242 SER A N 1
ATOM 1930 C CA . SER A 1 242 ? 28.672 2.758 -5.965 1 58.78 242 SER A CA 1
ATOM 1931 C C . SER A 1 242 ? 29.016 4.246 -5.988 1 58.78 242 SER A C 1
ATOM 1933 O O . SER A 1 242 ? 30.125 4.637 -6.352 1 58.78 242 SER A O 1
ATOM 1935 N N . GLY A 1 243 ? 28 5.07 -5.695 1 49.47 243 GLY A N 1
ATOM 1936 C CA . GLY A 1 243 ? 28.25 6.5 -5.633 1 49.47 243 GLY A CA 1
ATOM 1937 C C . GLY A 1 243 ? 29.219 6.891 -4.535 1 49.47 243 GLY A C 1
ATOM 1938 O O . GLY A 1 243 ? 30.047 7.785 -4.719 1 49.47 243 GLY A O 1
ATOM 1939 N N . LYS A 1 244 ? 29.156 6.32 -3.436 1 50.5 244 LYS A N 1
ATOM 1940 C CA . LYS A 1 244 ? 30.094 6.578 -2.344 1 50.5 244 LYS A CA 1
ATOM 1941 C C . LYS A 1 244 ? 31.484 6.086 -2.691 1 50.5 244 LYS A C 1
ATOM 1943 O O . LYS A 1 244 ? 32.5 6.699 -2.297 1 50.5 244 LYS A O 1
ATOM 1948 N N . LEU A 1 245 ? 31.594 5.012 -3.387 1 43.06 245 LEU A N 1
ATOM 1949 C CA . LEU A 1 245 ? 32.906 4.504 -3.795 1 43.06 245 LEU A CA 1
ATOM 1950 C C . LEU A 1 245 ? 33.562 5.449 -4.797 1 43.06 245 LEU A C 1
ATOM 1952 O O . LEU A 1 245 ? 34.781 5.551 -4.84 1 43.06 245 LEU A O 1
ATOM 1956 N N . ARG A 1 246 ? 32.812 6.176 -5.574 1 46.47 246 ARG A N 1
ATOM 1957 C CA . ARG A 1 246 ? 33.406 7.117 -6.512 1 46.47 246 ARG A CA 1
ATOM 1958 C C . ARG A 1 246 ? 33.875 8.383 -5.793 1 46.47 246 ARG A C 1
ATOM 1960 O O . ARG A 1 246 ? 34.812 9.047 -6.242 1 46.47 246 ARG A O 1
ATOM 1967 N N . LEU A 1 247 ? 33.219 8.711 -4.805 1 39.5 247 LEU A N 1
ATOM 1968 C CA . LEU A 1 247 ? 33.625 9.914 -4.086 1 39.5 247 LEU A CA 1
ATOM 1969 C C . LEU A 1 247 ? 34.812 9.633 -3.174 1 39.5 247 LEU A C 1
ATOM 1971 O O . LEU A 1 247 ? 35.406 10.555 -2.641 1 39.5 247 LEU A O 1
ATOM 1975 N N . SER A 1 248 ? 35.031 8.492 -2.811 1 35.5 248 SER A N 1
ATOM 1976 C CA . SER A 1 248 ? 36.25 8.258 -2.061 1 35.5 248 SER A CA 1
ATOM 1977 C C . SER A 1 248 ? 37.469 8.102 -2.992 1 35.5 248 SER A C 1
ATOM 1979 O O . SER A 1 248 ? 37.344 7.535 -4.078 1 35.5 248 SER A O 1
ATOM 1981 N N . GLN B 1 1 ? -17.297 1.897 -0.891 1 85.62 1 GLN B N 1
ATOM 1982 C CA . GLN B 1 1 ? -16.656 1.388 0.325 1 85.62 1 GLN B CA 1
ATOM 1983 C C . GLN B 1 1 ? -15.461 0.504 -0.003 1 85.62 1 GLN B C 1
ATOM 1985 O O . GLN B 1 1 ? -14.359 0.748 0.481 1 85.62 1 GLN B O 1
ATOM 1990 N N . LEU B 1 2 ? -15.547 -0.269 -1.044 1 89.69 2 LEU B N 1
ATOM 1991 C CA . LEU B 1 2 ? -14.477 -1.188 -1.415 1 89.69 2 LEU B CA 1
ATOM 1992 C C . LEU B 1 2 ? -13.234 -0.425 -1.86 1 89.69 2 LEU B C 1
ATOM 1994 O O . LEU B 1 2 ? -12.117 -0.759 -1.457 1 89.69 2 LEU B O 1
ATOM 1998 N N . LEU B 1 3 ? -13.422 0.624 -2.586 1 92 3 LEU B N 1
ATOM 1999 C CA . LEU B 1 3 ? -12.312 1.442 -3.061 1 92 3 LEU B CA 1
ATOM 2000 C C . LEU B 1 3 ? -11.562 2.074 -1.892 1 92 3 LEU B C 1
ATOM 2002 O O . LEU B 1 3 ? -10.336 2.207 -1.932 1 92 3 LEU B O 1
ATOM 2006 N N . GLY B 1 4 ? -12.266 2.455 -0.915 1 93.94 4 GLY B N 1
ATOM 2007 C CA . GLY B 1 4 ? -11.664 3.021 0.28 1 93.94 4 GLY B CA 1
ATOM 2008 C C . GLY B 1 4 ? -10.719 2.064 0.98 1 93.94 4 GLY B C 1
ATOM 2009 O O . GLY B 1 4 ? -9.641 2.467 1.429 1 93.94 4 GLY B O 1
ATOM 2010 N N . TYR B 1 5 ? -11.086 0.822 1.011 1 94.81 5 TYR B N 1
ATOM 2011 C CA . TYR B 1 5 ? -10.234 -0.182 1.632 1 94.81 5 TYR B CA 1
ATOM 2012 C C . TYR B 1 5 ? -8.938 -0.358 0.846 1 94.81 5 TYR B C 1
ATOM 2014 O O . TYR B 1 5 ? -7.863 -0.518 1.432 1 94.81 5 TYR B O 1
ATOM 2022 N N . PHE B 1 6 ? -9.062 -0.29 -0.427 1 95 6 PHE B N 1
ATOM 2023 C CA . PHE B 1 6 ? -7.887 -0.438 -1.272 1 95 6 PHE B CA 1
ATOM 2024 C C . PHE B 1 6 ? -6.93 0.732 -1.078 1 95 6 PHE B C 1
ATOM 2026 O O . PHE B 1 6 ? -5.734 0.533 -0.846 1 95 6 PHE B O 1
ATOM 2033 N N . PHE B 1 7 ? -7.441 1.895 -1.117 1 95 7 PHE B N 1
ATOM 2034 C CA . PHE B 1 7 ? -6.605 3.074 -0.935 1 95 7 PHE B CA 1
ATOM 2035 C C . PHE B 1 7 ? -5.977 3.082 0.454 1 95 7 PHE B C 1
ATOM 2037 O O . PHE B 1 7 ? -4.836 3.514 0.621 1 95 7 PHE B O 1
ATOM 2044 N N . ASN B 1 8 ? -6.734 2.686 1.396 1 96.38 8 ASN B N 1
ATOM 2045 C CA . ASN B 1 8 ? -6.234 2.576 2.764 1 96.38 8 ASN B CA 1
ATOM 2046 C C . ASN B 1 8 ? -4.988 1.702 2.838 1 96.38 8 ASN B C 1
ATOM 2048 O O . ASN B 1 8 ? -3.984 2.094 3.438 1 96.38 8 ASN B O 1
ATOM 2052 N N . TRP B 1 9 ? -5.023 0.642 2.244 1 96 9 TRP B N 1
ATOM 2053 C CA . TRP B 1 9 ? -3.881 -0.266 2.24 1 96 9 TRP B CA 1
ATOM 2054 C C . TRP B 1 9 ? -2.729 0.31 1.424 1 96 9 TRP B C 1
ATOM 2056 O O . TRP B 1 9 ? -1.563 0.176 1.802 1 96 9 TRP B O 1
ATOM 2066 N N . GLY B 1 10 ? -3.016 0.88 0.28 1 96 10 GLY B N 1
ATOM 2067 C CA . GLY B 1 10 ? -1.979 1.521 -0.514 1 96 10 GLY B CA 1
ATOM 2068 C C . GLY B 1 10 ? -1.213 2.582 0.252 1 96 10 GLY B C 1
ATOM 2069 O O . GLY B 1 10 ? 0.02 2.578 0.263 1 96 10 GLY B O 1
ATOM 2070 N N . LEU B 1 11 ? -1.949 3.389 0.873 1 96.31 11 LEU B N 1
ATOM 2071 C CA . LEU B 1 11 ? -1.331 4.48 1.615 1 96.31 11 LEU B CA 1
ATOM 2072 C C . LEU B 1 11 ? -0.658 3.965 2.883 1 96.31 11 LEU B C 1
ATOM 2074 O O . LEU B 1 11 ? 0.338 4.531 3.338 1 96.31 11 LEU B O 1
ATOM 2078 N N . CYS B 1 12 ? -1.224 2.936 3.432 1 96.5 12 CYS B N 1
ATOM 2079 C CA . CYS B 1 12 ? -0.571 2.301 4.57 1 96.5 12 CYS B CA 1
ATOM 2080 C C . CYS B 1 12 ? 0.784 1.727 4.176 1 96.5 12 CYS B C 1
ATOM 2082 O O . CYS B 1 12 ? 1.742 1.797 4.945 1 96.5 12 CYS B O 1
ATOM 2084 N N . GLY B 1 13 ? 0.834 1.122 3.033 1 95.19 13 GLY B N 1
ATOM 2085 C CA . GLY B 1 13 ? 2.119 0.666 2.523 1 95.19 13 GLY B CA 1
ATOM 2086 C C . GLY B 1 13 ? 3.127 1.788 2.357 1 95.19 13 GLY B C 1
ATOM 2087 O O . GLY B 1 13 ? 4.281 1.656 2.766 1 95.19 13 GLY B O 1
ATOM 2088 N N . ALA B 1 14 ? 2.701 2.836 1.779 1 93.56 14 ALA B N 1
ATOM 2089 C CA . ALA B 1 14 ? 3.555 4.012 1.64 1 93.56 14 ALA B CA 1
ATOM 2090 C C . ALA B 1 14 ? 4.027 4.512 3.002 1 93.56 14 ALA B C 1
ATOM 2092 O O . ALA B 1 14 ? 5.207 4.828 3.18 1 93.56 14 ALA B O 1
ATOM 2093 N N . LEU B 1 15 ? 3.115 4.562 3.92 1 95.19 15 LEU B N 1
ATOM 2094 C CA . LEU B 1 15 ? 3.426 5.016 5.27 1 95.19 15 LEU B CA 1
ATOM 2095 C C . LEU B 1 15 ? 4.461 4.105 5.926 1 95.19 15 LEU B C 1
ATOM 2097 O O . LEU B 1 15 ? 5.363 4.582 6.613 1 95.19 15 LEU B O 1
ATOM 2101 N N . SER B 1 16 ? 4.352 2.852 5.66 1 94.12 16 SER B N 1
ATOM 2102 C CA . SER B 1 16 ? 5.273 1.887 6.254 1 94.12 16 SER B CA 1
ATOM 2103 C C . SER B 1 16 ? 6.699 2.107 5.762 1 94.12 16 SER B C 1
ATOM 2105 O O . SER B 1 16 ? 7.648 2.051 6.547 1 94.12 16 SER B O 1
ATOM 2107 N N . VAL B 1 17 ? 6.816 2.354 4.512 1 90.81 17 VAL B N 1
ATOM 2108 C CA . VAL B 1 17 ? 8.141 2.615 3.957 1 90.81 17 VAL B CA 1
ATOM 2109 C C . VAL B 1 17 ? 8.703 3.91 4.543 1 90.81 17 VAL B C 1
ATOM 2111 O O . VAL B 1 17 ? 9.883 3.982 4.891 1 90.81 17 VAL B O 1
ATOM 2114 N N . GLN B 1 18 ? 7.859 4.91 4.703 1 89.81 18 GLN B N 1
ATOM 2115 C CA . GLN B 1 18 ? 8.289 6.18 5.27 1 89.81 18 GLN B CA 1
ATOM 2116 C C . GLN B 1 18 ? 8.773 6.008 6.707 1 89.81 18 GLN B C 1
ATOM 2118 O O . GLN B 1 18 ? 9.781 6.594 7.105 1 89.81 18 GLN B O 1
ATOM 2123 N N . VAL B 1 19 ? 8.016 5.23 7.402 1 92.12 19 VAL B N 1
ATOM 2124 C CA . VAL B 1 19 ? 8.383 4.996 8.797 1 92.12 19 VAL B CA 1
ATOM 2125 C C . VAL B 1 19 ? 9.711 4.246 8.859 1 92.12 19 VAL B C 1
ATOM 2127 O O . VAL B 1 19 ? 10.578 4.582 9.672 1 92.12 19 VAL B O 1
ATOM 2130 N N . TYR B 1 20 ? 9.898 3.293 8.008 1 88.25 20 TYR B N 1
ATOM 2131 C CA . TYR B 1 20 ? 11.148 2.545 7.945 1 88.25 20 TYR B CA 1
ATOM 2132 C C . TYR B 1 20 ? 12.32 3.471 7.648 1 88.25 20 TYR B C 1
ATOM 2134 O O . TYR B 1 20 ? 13.352 3.414 8.32 1 88.25 20 TYR B O 1
ATOM 2142 N N . ILE B 1 21 ? 12.164 4.266 6.684 1 83.56 21 ILE B N 1
ATOM 2143 C CA . ILE B 1 21 ? 13.219 5.195 6.277 1 83.56 21 ILE B CA 1
ATOM 2144 C C . ILE B 1 21 ? 13.516 6.164 7.418 1 83.56 21 ILE B C 1
ATOM 2146 O O . ILE B 1 21 ? 14.672 6.496 7.676 1 83.56 21 ILE B O 1
ATOM 2150 N N . TYR B 1 22 ? 12.5 6.605 8.094 1 87.12 22 TYR B N 1
ATOM 2151 C CA . TYR B 1 22 ? 12.672 7.531 9.211 1 87.12 22 TYR B CA 1
ATOM 2152 C C . TYR B 1 22 ? 13.547 6.918 10.297 1 87.12 22 TYR B C 1
ATOM 2154 O O . TYR B 1 22 ? 14.539 7.52 10.719 1 87.12 22 TYR B O 1
ATOM 2162 N N . TYR B 1 23 ? 13.227 5.734 10.695 1 87.25 23 TYR B N 1
ATOM 2163 C CA . TYR B 1 23 ? 13.953 5.121 11.797 1 87.25 23 TYR B CA 1
ATOM 2164 C C . TYR B 1 23 ? 15.344 4.672 11.352 1 87.25 23 TYR B C 1
ATOM 2166 O O . TYR B 1 23 ? 16.266 4.605 12.156 1 87.25 23 TYR B O 1
ATOM 2174 N N . PHE B 1 24 ? 15.477 4.504 10.07 1 80.5 24 PHE B N 1
ATOM 2175 C CA . PHE B 1 24 ? 16.766 4.117 9.516 1 80.5 24 PHE B CA 1
ATOM 2176 C C . PHE B 1 24 ? 17.703 5.324 9.414 1 80.5 24 PHE B C 1
ATOM 2178 O O . PHE B 1 24 ? 18.891 5.23 9.75 1 80.5 24 PHE B O 1
ATOM 2185 N N . ASN B 1 25 ? 17.25 6.398 9.031 1 79.31 25 ASN B N 1
ATOM 2186 C CA . ASN B 1 25 ? 18.047 7.582 8.766 1 79.31 25 ASN B CA 1
ATOM 2187 C C . ASN B 1 25 ? 18.25 8.422 10.023 1 79.31 25 ASN B C 1
ATOM 2189 O O . ASN B 1 25 ? 19.25 9.125 10.156 1 79.31 25 ASN B O 1
ATOM 2193 N N . PHE B 1 26 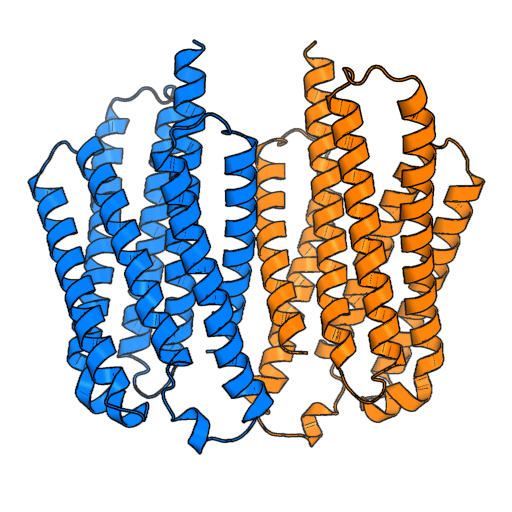? 17.297 8.328 10.93 1 83.75 26 PHE B N 1
ATOM 2194 C CA . PHE B 1 26 ? 17.375 9.219 12.086 1 83.75 26 PHE B CA 1
ATOM 2195 C C . PHE B 1 26 ? 17.281 8.43 13.383 1 83.75 26 PHE B C 1
ATOM 2197 O O . PHE B 1 26 ? 16.438 8.727 14.234 1 83.75 26 PHE B O 1
ATOM 2204 N N . PRO B 1 27 ? 18.219 7.59 13.617 1 82.38 27 PRO B N 1
ATOM 2205 C CA . PRO B 1 27 ? 18.172 6.754 14.82 1 82.38 27 PRO B CA 1
ATOM 2206 C C . PRO B 1 27 ? 18.406 7.555 16.109 1 82.38 27 PRO B C 1
ATOM 2208 O O . PRO B 1 27 ? 17.969 7.145 17.172 1 82.38 27 PRO B O 1
ATOM 2211 N N . LYS B 1 28 ? 19.031 8.695 16.016 1 86.06 28 LYS B N 1
ATOM 2212 C CA . LYS B 1 28 ? 19.391 9.461 17.219 1 86.06 28 LYS B CA 1
ATOM 2213 C C . LYS B 1 28 ? 18.469 10.656 17.406 1 86.06 28 LYS B C 1
ATOM 2215 O O . LYS B 1 28 ? 18.797 11.602 18.125 1 86.06 28 LYS B O 1
ATOM 2220 N N . ASP B 1 29 ? 17.375 10.672 16.797 1 85.88 29 ASP B N 1
ATOM 2221 C CA . ASP B 1 29 ? 16.406 11.742 16.953 1 85.88 29 ASP B CA 1
ATOM 2222 C C . ASP B 1 29 ? 15.828 11.766 18.375 1 85.88 29 ASP B C 1
ATOM 2224 O O . ASP B 1 29 ? 16.016 10.82 19.141 1 85.88 29 ASP B O 1
ATOM 2228 N N . ARG B 1 30 ? 15.32 12.891 18.75 1 87.5 30 ARG B N 1
ATOM 2229 C CA . ARG B 1 30 ? 14.742 13.047 20.078 1 87.5 30 ARG B CA 1
ATOM 2230 C C . ARG B 1 30 ? 13.672 11.992 20.344 1 87.5 30 ARG B C 1
ATOM 2232 O O . ARG B 1 30 ? 12.938 11.602 19.422 1 87.5 30 ARG B O 1
ATOM 2239 N N . ARG B 1 31 ? 13.5 11.555 21.547 1 89.94 31 ARG B N 1
ATOM 2240 C CA . ARG B 1 31 ? 12.57 10.5 21.922 1 89.94 31 ARG B CA 1
ATOM 2241 C C . ARG B 1 31 ? 11.125 10.906 21.641 1 89.94 31 ARG B C 1
ATOM 2243 O O . ARG B 1 31 ? 10.312 10.078 21.219 1 89.94 31 ARG B O 1
ATOM 2250 N N . TRP B 1 32 ? 10.828 12.141 21.859 1 86.56 32 TRP B N 1
ATOM 2251 C CA . TRP B 1 32 ? 9.453 12.594 21.672 1 86.56 32 TRP B CA 1
ATOM 2252 C C . TRP B 1 32 ? 9.047 12.5 20.219 1 86.56 32 TRP B C 1
ATOM 2254 O O . TRP B 1 32 ? 7.898 12.172 19.906 1 86.56 32 TRP B O 1
ATOM 2264 N N . THR B 1 33 ? 9.875 12.805 19.281 1 87.12 33 THR B N 1
ATOM 2265 C CA . THR B 1 33 ? 9.57 12.711 17.859 1 87.12 33 THR B CA 1
ATOM 2266 C C . THR B 1 33 ? 9.398 11.258 17.438 1 87.12 33 THR B C 1
ATOM 2268 O O . THR B 1 33 ? 8.477 10.93 16.672 1 87.12 33 THR B O 1
ATOM 2271 N N . LYS B 1 34 ? 10.164 10.438 17.984 1 91.31 34 LYS B N 1
ATOM 2272 C CA . LYS B 1 34 ? 10.055 9.008 17.703 1 91.31 34 LYS B CA 1
ATOM 2273 C C . LYS B 1 34 ? 8.727 8.445 18.203 1 91.31 34 LYS B C 1
ATOM 2275 O O . LYS B 1 34 ? 8.094 7.633 17.531 1 91.31 34 LYS B O 1
ATOM 2280 N N . CYS B 1 35 ? 8.383 8.906 19.359 1 92.12 35 CYS B N 1
ATOM 2281 C CA . CYS B 1 35 ? 7.117 8.461 19.922 1 92.12 35 CYS B CA 1
ATOM 2282 C C . CYS B 1 35 ? 5.941 8.969 19.094 1 92.12 35 CYS B C 1
ATOM 2284 O O . CYS B 1 35 ? 4.941 8.266 18.938 1 92.12 35 CYS B O 1
ATOM 2286 N N . PHE B 1 36 ? 6.109 10.125 18.641 1 91.94 36 PHE B N 1
ATOM 2287 C CA . PHE B 1 36 ? 5.062 10.711 17.812 1 91.94 36 PHE B CA 1
ATOM 2288 C C . PHE B 1 36 ? 4.863 9.898 16.547 1 91.94 36 PHE B C 1
ATOM 2290 O O . PHE B 1 36 ? 3.732 9.578 16.172 1 91.94 36 PHE B O 1
ATOM 2297 N N . VAL B 1 37 ? 5.93 9.562 15.852 1 93.62 37 VAL B N 1
ATOM 2298 C CA . VAL B 1 37 ? 5.883 8.766 14.633 1 93.62 37 VAL B CA 1
ATOM 2299 C C . VAL B 1 37 ? 5.285 7.395 14.938 1 93.62 37 VAL B C 1
ATOM 2301 O O . VAL B 1 37 ? 4.426 6.91 14.195 1 93.62 37 VAL B O 1
ATOM 2304 N N . LEU B 1 38 ? 5.684 6.805 16.031 1 94.62 38 LEU B N 1
ATOM 2305 C CA . LEU B 1 38 ? 5.176 5.492 16.422 1 94.62 38 LEU B CA 1
ATOM 2306 C C . LEU B 1 38 ? 3.686 5.559 16.75 1 94.62 38 LEU B C 1
ATOM 2308 O O . LEU B 1 38 ? 2.939 4.629 16.438 1 94.62 38 LEU B O 1
ATOM 2312 N N . PHE B 1 39 ? 3.312 6.633 17.391 1 95.31 39 PHE B N 1
ATOM 2313 C CA . PHE B 1 39 ? 1.908 6.836 17.734 1 95.31 39 PHE B CA 1
ATOM 2314 C C . PHE B 1 39 ? 1.054 6.883 16.469 1 95.31 39 PHE B C 1
ATOM 2316 O O . PHE B 1 39 ? 0.067 6.152 16.359 1 95.31 39 PHE B O 1
ATOM 2323 N N . ILE B 1 40 ? 1.408 7.703 15.5 1 96.38 40 ILE B N 1
ATOM 2324 C CA . ILE B 1 40 ? 0.68 7.848 14.242 1 96.38 40 ILE B CA 1
ATOM 2325 C C . ILE B 1 40 ? 0.616 6.5 13.523 1 96.38 40 ILE B C 1
ATOM 2327 O O . ILE B 1 40 ? -0.453 6.082 13.07 1 96.38 40 ILE B O 1
ATOM 2331 N N . TYR B 1 41 ? 1.691 5.859 13.508 1 97.31 41 TYR B N 1
ATOM 2332 C CA . TYR B 1 41 ? 1.777 4.602 12.773 1 97.31 41 TYR B CA 1
ATOM 2333 C C . TYR B 1 41 ? 0.93 3.521 13.438 1 97.31 41 TYR B C 1
ATOM 2335 O O . TYR B 1 41 ? 0.251 2.75 12.75 1 97.31 41 TYR B O 1
ATOM 2343 N N . SER B 1 42 ? 0.965 3.436 14.734 1 97.06 42 SER B N 1
ATOM 2344 C CA . SER B 1 42 ? 0.198 2.43 15.461 1 97.06 42 SER B CA 1
ATOM 2345 C C . SER B 1 42 ? -1.301 2.623 15.258 1 97.06 42 SER B C 1
ATOM 2347 O O . SER B 1 42 ? -2.035 1.653 15.055 1 97.06 42 SER B O 1
ATOM 2349 N N . ILE B 1 43 ? -1.731 3.838 15.312 1 96.69 43 ILE B N 1
ATOM 2350 C CA . ILE B 1 43 ? -3.145 4.129 15.102 1 96.69 43 ILE B CA 1
ATOM 2351 C C . ILE B 1 43 ? -3.543 3.734 13.68 1 96.69 43 ILE B C 1
ATOM 2353 O O . ILE B 1 43 ? -4.598 3.125 13.469 1 96.69 43 ILE B O 1
ATOM 2357 N N . GLU B 1 44 ? -2.725 4.047 12.75 1 97.44 44 GLU B N 1
ATOM 2358 C CA . GLU B 1 44 ? -3.025 3.75 11.352 1 97.44 44 GLU B CA 1
ATOM 2359 C C . GLU B 1 44 ? -3.031 2.244 11.094 1 97.44 44 GLU B C 1
ATOM 2361 O O . GLU B 1 44 ? -3.842 1.746 10.312 1 97.44 44 GLU B O 1
ATOM 2366 N N . LEU B 1 45 ? -2.143 1.539 11.742 1 96.88 45 LEU B N 1
ATOM 2367 C CA . LEU B 1 45 ? -2.131 0.086 11.609 1 96.88 45 LEU B CA 1
ATOM 2368 C C . LEU B 1 45 ? -3.393 -0.524 12.211 1 96.88 45 LEU B C 1
ATOM 2370 O O . LEU B 1 45 ? -3.984 -1.437 11.633 1 96.88 45 LEU B O 1
ATOM 2374 N N . LEU B 1 46 ? -3.648 -0.013 13.375 1 96.25 46 LEU B N 1
ATOM 2375 C CA . LEU B 1 46 ? -4.859 -0.498 14.023 1 96.25 46 LEU B CA 1
ATOM 2376 C C . LEU B 1 46 ? -6.09 -0.218 13.164 1 96.25 46 LEU B C 1
ATOM 2378 O O . LEU B 1 46 ? -6.941 -1.091 12.992 1 96.25 46 LEU B O 1
ATOM 2382 N N . GLN B 1 47 ? -6.184 0.96 12.688 1 96.62 47 GLN B N 1
ATOM 2383 C CA . GLN B 1 47 ? -7.312 1.314 11.828 1 96.62 47 GLN B CA 1
ATOM 2384 C C . GLN B 1 47 ? -7.367 0.423 10.594 1 96.62 47 GLN B C 1
ATOM 2386 O O . GLN B 1 47 ? -8.445 -0.007 10.172 1 96.62 47 GLN B O 1
ATOM 2391 N N . THR B 1 48 ? -6.23 0.226 9.969 1 96.75 48 THR B N 1
ATOM 2392 C CA . THR B 1 48 ? -6.168 -0.625 8.789 1 96.75 48 THR B CA 1
ATOM 2393 C C . THR B 1 48 ? -6.609 -2.047 9.125 1 96.75 48 THR B C 1
ATOM 2395 O O . THR B 1 48 ? -7.332 -2.678 8.352 1 96.75 48 THR B O 1
ATOM 2398 N N . PHE B 1 49 ? -6.207 -2.533 10.266 1 95.94 49 PHE B N 1
ATOM 2399 C CA . PHE B 1 49 ? -6.598 -3.867 10.703 1 95.94 49 PHE B CA 1
ATOM 2400 C C . PHE B 1 49 ? -8.109 -3.951 10.914 1 95.94 49 PHE B C 1
ATOM 2402 O O . PHE B 1 49 ? -8.758 -4.879 10.422 1 95.94 49 PHE B O 1
ATOM 2409 N N . LEU B 1 50 ? -8.648 -3.053 11.586 1 95.06 50 LEU B N 1
ATOM 2410 C CA . LEU B 1 50 ? -10.078 -3.053 11.875 1 95.06 50 LEU B CA 1
ATOM 2411 C C . LEU B 1 50 ? -10.883 -2.848 10.594 1 95.06 50 LEU B C 1
ATOM 2413 O O . LEU B 1 50 ? -11.93 -3.475 10.406 1 95.06 50 LEU B O 1
ATOM 2417 N N . ALA B 1 51 ? -10.43 -1.922 9.766 1 94.88 51 ALA B N 1
ATOM 2418 C CA . ALA B 1 51 ? -11.086 -1.722 8.484 1 94.88 51 ALA B CA 1
ATOM 2419 C C . ALA B 1 51 ? -11.07 -3.002 7.652 1 94.88 51 ALA B C 1
ATOM 2421 O O . ALA B 1 51 ? -12.039 -3.303 6.945 1 94.88 51 ALA B O 1
ATOM 2422 N N . THR B 1 52 ? -9.984 -3.682 7.715 1 94.75 52 THR B N 1
ATOM 2423 C CA . THR B 1 52 ? -9.883 -4.953 7.004 1 94.75 52 THR B CA 1
ATOM 2424 C C . THR B 1 52 ? -10.891 -5.957 7.547 1 94.75 52 THR B C 1
ATOM 2426 O O . THR B 1 52 ? -11.555 -6.66 6.777 1 94.75 52 THR B O 1
ATOM 2429 N N . ARG B 1 53 ? -11.023 -6.055 8.836 1 93.56 53 ARG B N 1
ATOM 2430 C CA . ARG B 1 53 ? -12.016 -6.941 9.445 1 93.56 53 ARG B CA 1
ATOM 2431 C C . ARG B 1 53 ? -13.43 -6.555 9.023 1 93.56 53 ARG B C 1
ATOM 2433 O O . ARG B 1 53 ? -14.273 -7.426 8.797 1 93.56 53 ARG B O 1
ATOM 2440 N N . ASP B 1 54 ? -13.672 -5.34 8.953 1 91.69 54 ASP B N 1
ATOM 2441 C CA . ASP B 1 54 ? -14.977 -4.871 8.484 1 91.69 54 ASP B CA 1
ATOM 2442 C C . ASP B 1 54 ? -15.227 -5.297 7.043 1 91.69 54 ASP B C 1
ATOM 2444 O O . ASP B 1 54 ? -16.344 -5.691 6.691 1 91.69 54 ASP B O 1
ATOM 2448 N N . ALA B 1 55 ? -14.234 -5.129 6.234 1 91.62 55 ALA B N 1
ATOM 2449 C CA . ALA B 1 55 ? -14.352 -5.555 4.84 1 91.62 55 ALA B CA 1
ATOM 2450 C C . ALA B 1 55 ? -14.68 -7.043 4.75 1 91.62 55 ALA B C 1
ATOM 2452 O O . ALA B 1 55 ? -15.523 -7.453 3.945 1 91.62 55 ALA B O 1
ATOM 2453 N N . PHE B 1 56 ? -14.078 -7.848 5.574 1 91.88 56 PHE B N 1
ATOM 2454 C CA . PHE B 1 56 ? -14.336 -9.281 5.559 1 91.88 56 PHE B CA 1
ATOM 2455 C C . PHE B 1 56 ? -15.75 -9.586 6.039 1 91.88 56 PHE B C 1
ATOM 2457 O O . PHE B 1 56 ? -16.406 -10.492 5.523 1 91.88 56 PHE B O 1
ATOM 2464 N N . ARG B 1 57 ? -16.156 -8.898 7.016 1 88.38 57 ARG B N 1
ATOM 2465 C CA . ARG B 1 57 ? -17.531 -9.07 7.457 1 88.38 57 ARG B CA 1
ATOM 2466 C C . ARG B 1 57 ? -18.516 -8.805 6.312 1 88.38 57 ARG B C 1
ATOM 2468 O O . ARG B 1 57 ? -19.422 -9.602 6.07 1 88.38 57 ARG B O 1
ATOM 2475 N N . THR B 1 58 ? -18.281 -7.793 5.57 1 85.69 58 THR B N 1
ATOM 2476 C CA . THR B 1 58 ? -19.203 -7.352 4.531 1 85.69 58 THR B CA 1
ATOM 2477 C C . THR B 1 58 ? -19.062 -8.211 3.277 1 85.69 58 THR B C 1
ATOM 2479 O O . THR B 1 58 ? -20.062 -8.625 2.688 1 85.69 58 THR B O 1
ATOM 2482 N N . PHE B 1 59 ? -17.875 -8.508 2.871 1 86.69 59 PHE B N 1
ATOM 2483 C CA . PHE B 1 59 ? -17.656 -9.055 1.536 1 86.69 59 PHE B CA 1
ATOM 2484 C C . PHE B 1 59 ? -17.328 -10.539 1.606 1 86.69 59 PHE B C 1
ATOM 2486 O O . PHE B 1 59 ? -17.188 -11.203 0.575 1 86.69 59 PHE B O 1
ATOM 2493 N N . ALA B 1 60 ? -17.172 -11.047 2.783 1 85.31 60 ALA B N 1
ATOM 2494 C CA . ALA B 1 60 ? -16.891 -12.477 2.904 1 85.31 60 ALA B CA 1
ATOM 2495 C C . ALA B 1 60 ? -17.969 -13.172 3.734 1 85.31 60 ALA B C 1
ATOM 2497 O O . ALA B 1 60 ? -18.875 -13.812 3.188 1 85.31 60 ALA B O 1
ATOM 2498 N N . SER B 1 61 ? -18.125 -12.906 5.023 1 85.44 61 SER B N 1
ATOM 2499 C CA . SER B 1 61 ? -19.016 -13.609 5.941 1 85.44 61 SER B CA 1
ATOM 2500 C C . SER B 1 61 ? -20.469 -13.359 5.602 1 85.44 61 SER B C 1
ATOM 2502 O O . SER B 1 61 ? -21.312 -14.258 5.711 1 85.44 61 SER B O 1
ATOM 2504 N N . HIS B 1 62 ? -20.781 -12.188 5.238 1 86.38 62 HIS B N 1
ATOM 2505 C CA . HIS B 1 62 ? -22.172 -11.836 4.93 1 86.38 62 HIS B CA 1
ATOM 2506 C C . HIS B 1 62 ? -22.312 -11.414 3.475 1 86.38 62 HIS B C 1
ATOM 2508 O O . HIS B 1 62 ? -23.047 -10.469 3.172 1 86.38 62 HIS B O 1
ATOM 2514 N N . TRP B 1 63 ? -21.547 -12.062 2.678 1 83.44 63 TRP B N 1
ATOM 2515 C CA . TRP B 1 63 ? -21.562 -11.758 1.25 1 83.44 63 TRP B CA 1
ATOM 2516 C C . TRP B 1 63 ? -22.969 -11.953 0.675 1 83.44 63 TRP B C 1
ATOM 2518 O O . TRP B 1 63 ? -23.547 -13.023 0.806 1 83.44 63 TRP B O 1
ATOM 2528 N N . GLY B 1 64 ? -23.484 -10.836 0.11 1 84.31 64 GLY B N 1
ATOM 2529 C CA . GLY B 1 64 ? -24.812 -10.859 -0.496 1 84.31 64 GLY B CA 1
ATOM 2530 C C . GLY B 1 64 ? -25.922 -10.516 0.482 1 84.31 64 GLY B C 1
ATOM 2531 O O . GLY B 1 64 ? -27.094 -10.461 0.103 1 84.31 64 GLY B O 1
ATOM 2532 N N . ASP B 1 65 ? -25.703 -10.336 1.801 1 88 65 ASP B N 1
ATOM 2533 C CA . ASP B 1 65 ? -26.688 -10.055 2.832 1 88 65 ASP B CA 1
ATOM 2534 C C . ASP B 1 65 ? -26.891 -8.547 2.996 1 88 65 ASP B C 1
ATOM 2536 O O . ASP B 1 65 ? -26.141 -7.883 3.701 1 88 65 ASP B O 1
ATOM 2540 N N . THR B 1 66 ? -28.031 -8.07 2.475 1 82.5 66 THR B N 1
ATOM 2541 C CA . THR B 1 66 ? -28.297 -6.633 2.496 1 82.5 66 THR B CA 1
ATOM 2542 C C . THR B 1 66 ? -28.703 -6.184 3.895 1 82.5 66 THR B C 1
ATOM 2544 O O . THR B 1 66 ? -28.516 -5.02 4.258 1 82.5 66 THR B O 1
ATOM 2547 N N . THR B 1 67 ? -29.297 -7.066 4.672 1 81.75 67 THR B N 1
ATOM 2548 C CA . THR B 1 67 ? -29.703 -6.73 6.031 1 81.75 67 THR B CA 1
ATOM 2549 C C . THR B 1 67 ? -28.5 -6.441 6.91 1 81.75 67 THR B C 1
ATOM 2551 O O . THR B 1 67 ? -28.484 -5.461 7.656 1 81.75 67 THR B O 1
ATOM 2554 N N . ASP B 1 68 ? -27.469 -7.262 6.766 1 84.06 68 ASP B N 1
ATOM 2555 C CA . ASP B 1 68 ? -26.25 -7.051 7.547 1 84.06 68 ASP B CA 1
ATOM 2556 C C . ASP B 1 68 ? -25.484 -5.816 7.066 1 84.06 68 ASP B C 1
ATOM 2558 O O . ASP B 1 68 ? -24.812 -5.148 7.852 1 84.06 68 ASP B O 1
ATOM 2562 N N . LEU B 1 69 ? -25.625 -5.559 5.809 1 79.5 69 LEU B N 1
ATOM 2563 C CA . LEU B 1 69 ? -24.969 -4.395 5.234 1 79.5 69 LEU B CA 1
ATOM 2564 C C . LEU B 1 69 ? -25.438 -3.109 5.91 1 79.5 69 LEU B C 1
ATOM 2566 O O . LEU B 1 69 ? -24.672 -2.143 6.016 1 79.5 69 LEU B O 1
ATOM 2570 N N . ASP B 1 70 ? -26.625 -3.168 6.441 1 82.12 70 ASP B N 1
ATOM 2571 C CA . ASP B 1 70 ? -27.203 -1.973 7.059 1 82.12 70 ASP B CA 1
ATOM 2572 C C . ASP B 1 70 ? -26.781 -1.862 8.523 1 82.12 70 ASP B C 1
ATOM 2574 O O . ASP B 1 70 ? -26.969 -0.817 9.148 1 82.12 70 ASP B O 1
ATOM 2578 N N . LYS B 1 71 ? -26.234 -2.83 9.023 1 81.81 71 LYS B N 1
ATOM 2579 C CA . LYS B 1 71 ? -25.812 -2.814 10.422 1 81.81 71 LYS B CA 1
ATOM 2580 C C . LYS B 1 71 ? -24.469 -2.133 10.594 1 81.81 71 LYS B C 1
ATOM 2582 O O . LYS B 1 71 ? -23.5 -2.486 9.922 1 81.81 71 LYS B O 1
ATOM 2587 N N . LEU B 1 72 ? -24.609 -1.009 11.453 1 79.69 72 LEU B N 1
ATOM 2588 C CA . LEU B 1 72 ? -23.375 -0.327 11.836 1 79.69 72 LEU B CA 1
ATOM 2589 C C . LEU B 1 72 ? -22.719 -1.024 13.016 1 79.69 72 LEU B C 1
ATOM 2591 O O . LEU B 1 72 ? -23.406 -1.541 13.906 1 79.69 72 LEU B O 1
ATOM 2595 N N . GLY B 1 73 ? -21.516 -1.826 12.844 1 79.12 73 GLY B N 1
ATOM 2596 C CA . GLY B 1 73 ? -20.75 -2.477 13.891 1 79.12 73 GLY B CA 1
ATOM 2597 C C . GLY B 1 73 ? -19.547 -1.661 14.352 1 79.12 73 GLY B C 1
ATOM 2598 O O . GLY B 1 73 ? -19.234 -0.627 13.766 1 79.12 73 GLY B O 1
ATOM 2599 N N . LEU B 1 74 ? -19.172 -2.033 15.516 1 83 74 LEU B N 1
ATOM 2600 C CA . LEU B 1 74 ? -17.984 -1.389 16.094 1 83 74 LEU B CA 1
ATOM 2601 C C . LEU B 1 74 ? -16.859 -1.31 15.07 1 83 74 LEU B C 1
ATOM 2603 O O . LEU B 1 74 ? -16.078 -0.356 15.078 1 83 74 LEU B O 1
ATOM 2607 N N . LEU B 1 75 ? -16.891 -2.178 14.234 1 87.19 75 LEU B N 1
ATOM 2608 C CA . LEU B 1 75 ? -15.836 -2.201 13.227 1 87.19 75 LEU B CA 1
ATOM 2609 C C . LEU B 1 75 ? -15.992 -1.034 12.25 1 87.19 75 LEU B C 1
ATOM 2611 O O . LEU B 1 75 ? -15.031 -0.322 11.969 1 87.19 75 LEU B O 1
ATOM 2615 N N . TRP B 1 76 ? -17.156 -0.851 11.875 1 87.88 76 TRP B N 1
ATOM 2616 C CA . TRP B 1 76 ? -17.438 0.256 10.961 1 87.88 76 TRP B CA 1
ATOM 2617 C C . TRP B 1 76 ? -17.188 1.597 11.641 1 87.88 76 TRP B C 1
ATOM 2619 O O . TRP B 1 76 ? -16.547 2.484 11.07 1 87.88 76 TRP B O 1
ATOM 2629 N N . LEU B 1 77 ? -17.562 1.747 12.859 1 88 77 LEU B N 1
ATOM 2630 C CA . LEU B 1 77 ? -17.438 2.99 13.617 1 88 77 LEU B CA 1
ATOM 2631 C C . LEU B 1 77 ? -15.977 3.314 13.906 1 88 77 LEU B C 1
ATOM 2633 O O . LEU B 1 77 ? -15.617 4.484 14.055 1 88 77 LEU B O 1
ATOM 2637 N N . SER B 1 78 ? -15.18 2.34 13.945 1 89.75 78 SER B N 1
ATOM 2638 C CA . SER B 1 78 ? -13.766 2.551 14.234 1 89.75 78 SER B CA 1
ATOM 2639 C C . SER B 1 78 ? -13.102 3.387 13.141 1 89.75 78 SER B C 1
ATOM 2641 O O . SER B 1 78 ? -12.125 4.094 13.406 1 89.75 78 SER B O 1
ATOM 2643 N N . ILE B 1 79 ? -13.648 3.357 11.938 1 90.69 79 ILE B N 1
ATOM 2644 C CA . ILE B 1 79 ? -13.062 4.059 10.805 1 90.69 79 ILE B CA 1
ATOM 2645 C C . ILE B 1 79 ? -13.148 5.566 11.031 1 90.69 79 ILE B C 1
ATOM 2647 O O . ILE B 1 79 ? -12.125 6.254 11.07 1 90.69 79 ILE B O 1
ATOM 2651 N N . PRO B 1 80 ? -14.328 6.082 11.273 1 88.5 80 PRO B N 1
ATOM 2652 C CA . PRO B 1 80 ? -14.383 7.531 11.5 1 88.5 80 PRO B CA 1
ATOM 2653 C C . PRO B 1 80 ? -13.758 7.941 12.836 1 88.5 80 PRO B C 1
ATOM 2655 O O . PRO B 1 80 ? -13.195 9.031 12.945 1 88.5 80 PRO B O 1
ATOM 2658 N N . VAL B 1 81 ? -13.789 7.172 13.828 1 90.94 81 VAL B N 1
ATOM 2659 C CA . VAL B 1 81 ? -13.242 7.516 15.133 1 90.94 81 VAL B CA 1
ATOM 2660 C C . VAL B 1 81 ? -11.727 7.625 15.047 1 90.94 81 VAL B C 1
ATOM 2662 O O . VAL B 1 81 ? -11.148 8.641 15.445 1 90.94 81 VAL B O 1
ATOM 2665 N N . MET B 1 82 ? -11.109 6.629 14.594 1 95 82 MET B N 1
ATOM 2666 C CA . MET B 1 82 ? -9.656 6.66 14.469 1 95 82 MET B CA 1
ATOM 2667 C C . MET B 1 82 ? -9.219 7.715 13.461 1 95 82 MET B C 1
ATOM 2669 O O . MET B 1 82 ? -8.18 8.352 13.641 1 95 82 MET B O 1
ATOM 2673 N N . GLY B 1 83 ? -10 7.852 12.43 1 95.5 83 GLY B N 1
ATOM 2674 C CA . GLY B 1 83 ? -9.727 8.922 11.484 1 95.5 83 GLY B CA 1
ATOM 2675 C C . GLY B 1 83 ? -9.727 10.297 12.125 1 95.5 83 GLY B C 1
ATOM 2676 O O . GLY B 1 83 ? -8.906 11.148 11.789 1 95.5 83 GLY B O 1
ATOM 2677 N N . SER B 1 84 ? -10.594 10.477 13.016 1 95.31 84 SER B N 1
ATOM 2678 C CA . SER B 1 84 ? -10.695 11.766 13.688 1 95.31 84 SER B CA 1
ATOM 2679 C C . SER B 1 84 ? -9.508 11.992 14.625 1 95.31 84 SER B C 1
ATOM 2681 O O . SER B 1 84 ? -9.047 13.117 14.781 1 95.31 84 SER B O 1
ATOM 2683 N N . ILE B 1 85 ? -9.055 10.984 15.195 1 95.88 85 ILE B N 1
ATOM 2684 C CA . ILE B 1 85 ? -7.863 11.094 16.031 1 95.88 85 ILE B CA 1
ATOM 2685 C C . ILE B 1 85 ? -6.68 11.562 15.195 1 95.88 85 ILE B C 1
ATOM 2687 O O . ILE B 1 85 ? -5.953 12.477 15.594 1 95.88 85 ILE B O 1
ATOM 2691 N N . ILE B 1 86 ? -6.539 10.984 14.078 1 97.19 86 ILE B N 1
ATOM 2692 C CA . ILE B 1 86 ? -5.43 11.328 13.188 1 97.19 86 ILE B CA 1
ATOM 2693 C C . ILE B 1 86 ? -5.617 12.742 12.648 1 97.19 86 ILE B C 1
ATOM 2695 O O . ILE B 1 86 ? -4.66 13.516 12.562 1 97.19 86 ILE B O 1
ATOM 2699 N N . SER B 1 87 ? -6.84 13.039 12.312 1 96.88 87 SER B N 1
ATOM 2700 C CA . SER B 1 87 ? -7.09 14.375 11.781 1 96.88 87 SER B CA 1
ATOM 2701 C C . SER B 1 87 ? -6.781 15.445 12.828 1 96.88 87 SER B C 1
ATOM 2703 O O . SER B 1 87 ? -6.168 16.469 12.516 1 96.88 87 SER B O 1
ATOM 2705 N N . CYS B 1 88 ? -7.188 15.234 14.016 1 97.06 88 CYS B N 1
ATOM 2706 C CA . CYS B 1 88 ? -6.879 16.188 15.078 1 97.06 88 CYS B CA 1
ATOM 2707 C C . CYS B 1 88 ? -5.371 16.328 15.266 1 97.06 88 CYS B C 1
ATOM 2709 O O . CYS B 1 88 ? -4.855 17.438 15.422 1 97.06 88 CYS B O 1
ATOM 2711 N N . THR B 1 89 ? -4.734 15.203 15.273 1 95.5 89 THR B N 1
ATOM 2712 C CA . THR B 1 89 ? -3.283 15.195 15.406 1 95.5 89 THR B CA 1
ATOM 2713 C C . THR B 1 89 ? -2.635 16.016 14.289 1 95.5 89 THR B C 1
ATOM 2715 O O . THR B 1 89 ? -1.752 16.828 14.539 1 95.5 89 THR B O 1
ATOM 2718 N N . ALA B 1 90 ? -3.072 15.789 13.102 1 95.19 90 ALA B N 1
ATOM 2719 C CA . ALA B 1 90 ? -2.539 16.516 11.953 1 95.19 90 ALA B CA 1
ATOM 2720 C C . ALA B 1 90 ? -2.799 18.016 12.086 1 95.19 90 ALA B C 1
ATOM 2722 O O . ALA B 1 90 ? -1.915 18.828 11.812 1 95.19 90 ALA B O 1
ATOM 2723 N N . HIS B 1 91 ? -4.004 18.344 12.484 1 96.5 91 HIS B N 1
ATOM 2724 C CA . HIS B 1 91 ? -4.367 19.75 12.633 1 96.5 91 HIS B CA 1
ATOM 2725 C C . HIS B 1 91 ? -3.5 20.438 13.68 1 96.5 91 HIS B C 1
ATOM 2727 O O . HIS B 1 91 ? -3.07 21.578 13.484 1 96.5 91 HIS B O 1
ATOM 2733 N N . PHE B 1 92 ? -3.24 19.766 14.734 1 94.12 92 PHE B N 1
ATOM 2734 C CA . PHE B 1 92 ? -2.365 20.312 15.758 1 94.12 92 PHE B CA 1
ATOM 2735 C C . PHE B 1 92 ? -0.962 20.547 15.211 1 94.12 92 PHE B C 1
ATOM 2737 O O . PHE B 1 92 ? -0.357 21.594 15.445 1 94.12 92 PHE B O 1
ATOM 2744 N N . PHE B 1 93 ? -0.472 19.641 14.508 1 89.94 93 PHE B N 1
ATOM 2745 C CA . PHE B 1 93 ? 0.852 19.734 13.898 1 89.94 93 PHE B CA 1
ATOM 2746 C C . PHE B 1 93 ? 0.918 20.906 12.93 1 89.94 93 PHE B C 1
ATOM 2748 O O . PHE B 1 93 ? 1.854 21.719 12.977 1 89.94 93 PHE B O 1
ATOM 2755 N N . PHE B 1 94 ? -0.054 20.969 12.133 1 90.75 94 PHE B N 1
ATOM 2756 C CA . PHE B 1 94 ? -0.023 22.016 11.117 1 90.75 94 PHE B CA 1
ATOM 2757 C C . PHE B 1 94 ? -0.28 23.375 11.742 1 90.75 94 PHE B C 1
ATOM 2759 O O . PHE B 1 94 ? 0.206 24.391 11.25 1 90.75 94 PHE B O 1
ATOM 2766 N N . ALA B 1 95 ? -1.061 23.359 12.844 1 92.69 95 ALA B N 1
ATOM 2767 C CA . ALA B 1 95 ? -1.22 24.609 13.578 1 92.69 95 ALA B CA 1
ATOM 2768 C C . ALA B 1 95 ? 0.128 25.141 14.062 1 92.69 95 ALA B C 1
ATOM 2770 O O . ALA B 1 95 ? 0.407 26.344 13.953 1 92.69 95 ALA B O 1
ATOM 2771 N N . TRP B 1 96 ? 0.86 24.297 14.562 1 88.94 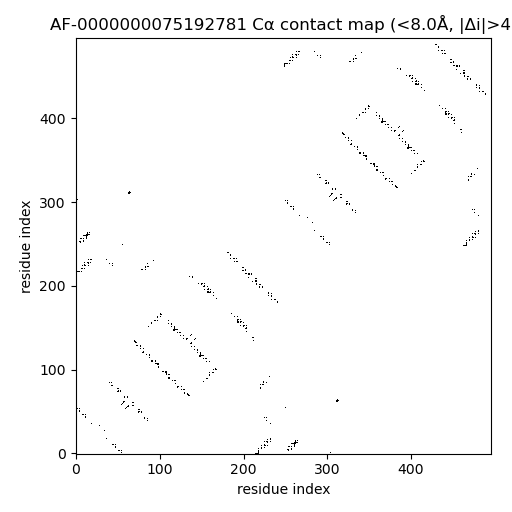96 TRP B N 1
ATOM 2772 C CA . TRP B 1 96 ? 2.199 24.656 15.008 1 88.94 96 TRP B CA 1
ATOM 2773 C C . TRP B 1 96 ? 3.045 25.172 13.852 1 88.94 96 TRP B C 1
ATOM 2775 O O . TRP B 1 96 ? 3.779 26.156 13.992 1 88.94 96 TRP B O 1
ATOM 2785 N N . ARG B 1 97 ? 2.969 24.547 12.734 1 83.44 97 ARG B N 1
ATOM 2786 C CA . ARG B 1 97 ? 3.736 24.953 11.562 1 83.44 97 ARG B CA 1
ATOM 2787 C C . ARG B 1 97 ? 3.293 26.328 11.07 1 83.44 97 ARG B C 1
ATOM 2789 O O . ARG B 1 97 ? 4.121 27.141 10.664 1 83.44 97 ARG B O 1
ATOM 2796 N N . VAL B 1 98 ? 2.051 26.516 11.109 1 86.5 98 VAL B N 1
ATOM 2797 C CA . VAL B 1 98 ? 1.509 27.797 10.68 1 86.5 98 VAL B CA 1
ATOM 2798 C C . VAL B 1 98 ? 1.975 28.906 11.633 1 86.5 98 VAL B C 1
ATOM 2800 O O . VAL B 1 98 ? 2.33 30 11.203 1 86.5 98 VAL B O 1
ATOM 2803 N N . TYR B 1 99 ? 1.959 28.578 12.883 1 89.81 99 TYR B N 1
ATOM 2804 C CA . TYR B 1 99 ? 2.445 29.547 13.867 1 89.81 99 TYR B CA 1
ATOM 2805 C C . TYR B 1 99 ? 3.916 29.875 13.633 1 89.81 99 TYR B C 1
ATOM 2807 O O . TYR B 1 99 ? 4.316 31.031 13.688 1 89.81 99 TYR B O 1
ATOM 2815 N N . ALA B 1 100 ? 4.695 28.891 13.359 1 83.25 100 ALA B N 1
ATOM 2816 C CA . ALA B 1 100 ? 6.125 29.062 13.125 1 83.25 100 ALA B CA 1
ATOM 2817 C C . ALA B 1 100 ? 6.383 29.922 11.883 1 83.25 100 ALA B C 1
ATOM 2819 O O . ALA B 1 100 ? 7.359 30.672 11.836 1 83.25 100 ALA B O 1
ATOM 2820 N N . MET B 1 101 ? 5.559 29.844 10.977 1 79.38 101 MET B N 1
ATOM 2821 C CA . MET B 1 101 ? 5.75 30.547 9.711 1 79.38 101 MET B CA 1
ATOM 2822 C C . MET B 1 101 ? 5.18 31.969 9.781 1 79.38 101 MET B C 1
ATOM 2824 O O . MET B 1 101 ? 5.75 32.906 9.227 1 79.38 101 MET B O 1
ATOM 2828 N N . SER B 1 102 ? 4.094 32.094 10.445 1 85.69 102 SER B N 1
ATOM 2829 C CA . SER B 1 102 ? 3.379 33.375 10.406 1 85.69 102 SER B CA 1
ATOM 2830 C C . SER B 1 102 ? 3.719 34.25 11.617 1 85.69 102 SER B C 1
ATOM 2832 O O . SER B 1 102 ? 3.672 35.469 11.539 1 85.69 102 SER B O 1
ATOM 2834 N N . GLY B 1 103 ? 3.961 33.656 12.719 1 89.5 103 GLY B N 1
ATOM 2835 C CA . GLY B 1 103 ? 4.152 34.344 13.969 1 89.5 103 GLY B CA 1
ATOM 2836 C C . GLY B 1 103 ? 2.869 34.938 14.523 1 89.5 103 GLY B C 1
ATOM 2837 O O . GLY B 1 103 ? 2.902 35.75 15.461 1 89.5 103 GLY B O 1
ATOM 2838 N N . LYS B 1 104 ? 1.77 34.594 13.922 1 92.19 104 LYS B N 1
ATOM 2839 C CA . LYS B 1 104 ? 0.487 35.156 14.32 1 92.19 104 LYS B CA 1
ATOM 2840 C C . LYS B 1 104 ? -0.33 34.156 15.141 1 92.19 104 LYS B C 1
ATOM 2842 O O . LYS B 1 104 ? -0.805 33.156 14.609 1 92.19 104 LYS B O 1
ATOM 2847 N N . ALA B 1 105 ? -0.655 34.469 16.297 1 93.38 105 ALA B N 1
ATOM 2848 C CA . ALA B 1 105 ? -1.338 33.562 17.234 1 93.38 105 ALA B CA 1
ATOM 2849 C C . ALA B 1 105 ? -2.812 33.438 16.859 1 93.38 105 ALA B C 1
ATOM 2851 O O . ALA B 1 105 ? -3.412 32.375 17.109 1 93.38 105 ALA B O 1
ATOM 2852 N N . TRP B 1 106 ? -3.354 34.5 16.344 1 93.81 106 TRP B N 1
ATOM 2853 C CA . TRP B 1 106 ? -4.785 34.438 16.062 1 93.81 106 TRP B CA 1
ATOM 2854 C C . TRP B 1 106 ? -5.078 33.438 14.961 1 93.81 106 TRP B C 1
ATOM 2856 O O . TRP B 1 106 ? -6.133 32.781 14.961 1 93.81 106 TRP B O 1
ATOM 2866 N N . ILE B 1 107 ? -4.246 33.25 14.008 1 93.69 107 ILE B N 1
ATOM 2867 C CA . ILE B 1 107 ? -4.426 32.25 12.969 1 93.69 107 ILE B CA 1
ATOM 2868 C C . ILE B 1 107 ? -4.406 30.844 13.586 1 93.69 107 ILE B C 1
ATOM 2870 O O . ILE B 1 107 ? -5.273 30.016 13.289 1 93.69 107 ILE B O 1
ATOM 2874 N N . THR B 1 108 ? -3.506 30.625 14.391 1 94.31 108 THR B N 1
ATOM 2875 C CA . THR B 1 108 ? -3.391 29.344 15.086 1 94.31 108 THR B CA 1
ATOM 2876 C C . THR B 1 108 ? -4.609 29.109 15.977 1 94.31 108 THR B C 1
ATOM 2878 O O . THR B 1 108 ? -5.09 27.984 16.094 1 94.31 108 THR B O 1
ATOM 2881 N N . GLY B 1 109 ? -5.051 30.203 16.562 1 96.06 109 GLY B N 1
ATOM 2882 C CA . GLY B 1 109 ? -6.242 30.094 17.391 1 96.06 109 GLY B CA 1
ATOM 2883 C C . GLY B 1 109 ? -7.453 29.594 16.625 1 96.06 109 GLY B C 1
ATOM 2884 O O . GLY B 1 109 ? -8.219 28.781 17.141 1 96.06 109 GLY B O 1
ATOM 2885 N N . ILE B 1 110 ? -7.637 30.062 15.469 1 96.69 110 ILE B N 1
ATOM 2886 C CA . ILE B 1 110 ? -8.758 29.641 14.625 1 96.69 110 ILE B CA 1
ATOM 2887 C C . ILE B 1 110 ? -8.625 28.156 14.305 1 96.69 110 ILE B C 1
ATOM 2889 O O . ILE B 1 110 ? -9.594 27.406 14.398 1 96.69 110 ILE B O 1
ATOM 2893 N N . ILE B 1 111 ? -7.434 27.656 13.961 1 96.69 111 ILE B N 1
ATOM 2894 C CA . ILE B 1 111 ? -7.176 26.266 13.625 1 96.69 111 ILE B CA 1
ATOM 2895 C C . ILE B 1 111 ? -7.473 25.375 14.828 1 96.69 111 ILE B C 1
ATOM 2897 O O . ILE B 1 111 ? -8.148 24.344 14.695 1 96.69 111 ILE B O 1
ATOM 2901 N N . LEU B 1 112 ? -7.074 25.828 15.945 1 97.12 112 LEU B N 1
ATOM 2902 C CA . LEU B 1 112 ? -7.27 25.047 17.172 1 97.12 112 LEU B CA 1
ATOM 2903 C C . LEU B 1 112 ? -8.75 24.969 17.531 1 97.12 112 LEU B C 1
ATOM 2905 O O . LEU B 1 112 ? -9.227 23.922 17.969 1 97.12 112 LEU B O 1
ATOM 2909 N N . THR B 1 113 ? -9.406 26.062 17.328 1 97.88 113 THR B N 1
ATOM 2910 C CA . THR B 1 113 ? -10.836 26.078 17.609 1 97.88 113 THR B CA 1
ATOM 2911 C C . THR B 1 113 ? -11.586 25.125 16.703 1 97.88 113 THR B C 1
ATOM 2913 O O . THR B 1 113 ? -12.398 24.312 17.156 1 97.88 113 THR B O 1
ATOM 2916 N N . LEU B 1 114 ? -11.32 25.188 15.469 1 98.06 114 LEU B N 1
ATOM 2917 C CA . LEU B 1 114 ? -11.953 24.297 14.508 1 98.06 114 LEU B CA 1
ATOM 2918 C C . LEU B 1 114 ? -11.609 22.844 14.805 1 98.06 114 LEU B C 1
ATOM 2920 O O . LEU B 1 114 ? -12.453 21.953 14.648 1 98.06 114 LEU B O 1
ATOM 2924 N N . THR B 1 115 ? -10.391 22.594 15.203 1 97.94 115 THR B N 1
ATOM 2925 C CA . THR B 1 115 ? -9.953 21.25 15.555 1 97.94 115 THR B CA 1
ATOM 2926 C C . THR B 1 115 ? -10.734 20.734 16.766 1 97.94 115 THR B C 1
ATOM 2928 O O . THR B 1 115 ? -11.164 19.578 16.781 1 97.94 115 THR B O 1
ATOM 2931 N N . LEU B 1 116 ? -10.961 21.578 17.703 1 97.31 116 LEU B N 1
ATOM 2932 C CA . LEU B 1 116 ? -11.711 21.188 18.891 1 97.31 116 LEU B CA 1
ATOM 2933 C C . LEU B 1 116 ? -13.172 20.922 18.547 1 97.31 116 LEU B C 1
ATOM 2935 O O . LEU B 1 116 ? -13.781 19.984 19.094 1 97.31 116 LEU B O 1
ATOM 2939 N N . VAL B 1 117 ? -13.68 21.734 17.703 1 97 117 VAL B N 1
ATOM 2940 C CA . VAL B 1 117 ? -15.055 21.531 17.266 1 97 117 VAL B CA 1
ATOM 2941 C C . VAL B 1 117 ? -15.164 20.188 16.547 1 97 117 VAL B C 1
ATOM 2943 O O . VAL B 1 117 ? -16.078 19.406 16.812 1 97 117 VAL B O 1
ATOM 2946 N N . GLN B 1 118 ? -14.305 19.922 15.641 1 97.5 118 GLN B N 1
ATOM 2947 C CA . GLN B 1 118 ? -14.32 18.641 14.93 1 97.5 118 GLN B CA 1
ATOM 2948 C C . GLN B 1 118 ? -14.148 17.469 15.891 1 97.5 118 GLN B C 1
ATOM 2950 O O . GLN B 1 118 ? -14.852 16.469 15.773 1 97.5 118 GLN B O 1
ATOM 2955 N N . GLY B 1 119 ? -13.195 17.625 16.797 1 96.25 119 GLY B N 1
ATOM 2956 C CA . GLY B 1 119 ? -12.977 16.562 17.766 1 96.25 119 GLY B CA 1
ATOM 2957 C C . GLY B 1 119 ? -14.18 16.312 18.656 1 96.25 119 GLY B C 1
ATOM 2958 O O . GLY B 1 119 ? -14.555 15.164 18.891 1 96.25 119 GLY B O 1
ATOM 2959 N N . GLY B 1 120 ? -14.758 17.359 19.141 1 95.06 120 GLY B N 1
ATOM 2960 C CA . GLY B 1 120 ? -15.961 17.234 19.938 1 95.06 120 GLY B CA 1
ATOM 2961 C C . GLY B 1 120 ? -17.125 16.609 19.188 1 95.06 120 GLY B C 1
ATOM 2962 O O . GLY B 1 120 ? -17.828 15.742 19.719 1 95.06 120 GLY B O 1
ATOM 2963 N N . ALA B 1 121 ? -17.328 17.047 17.984 1 94.94 121 ALA B N 1
ATOM 2964 C CA . ALA B 1 121 ? -18.375 16.484 17.156 1 94.94 121 ALA B CA 1
ATOM 2965 C C . ALA B 1 121 ? -18.125 15.008 16.859 1 94.94 121 ALA B C 1
ATOM 2967 O O . ALA B 1 121 ? -19.078 14.219 16.781 1 94.94 121 ALA B O 1
ATOM 2968 N N . ALA B 1 122 ? -16.875 14.688 16.672 1 94.31 122 ALA B N 1
ATOM 2969 C CA . ALA B 1 122 ? -16.516 13.297 16.422 1 94.31 122 ALA B CA 1
ATOM 2970 C C . ALA B 1 122 ? -16.891 12.414 17.609 1 94.31 122 ALA B C 1
ATOM 2972 O O . ALA B 1 122 ? -17.438 11.32 17.438 1 94.31 122 ALA B O 1
ATOM 2973 N N . ILE B 1 123 ? -16.547 12.883 18.75 1 91.31 123 ILE B N 1
ATOM 2974 C CA . ILE B 1 123 ? -16.875 12.141 19.969 1 91.31 123 ILE B CA 1
ATOM 2975 C C . ILE B 1 123 ? -18.375 11.984 20.078 1 91.31 123 ILE B C 1
ATOM 2977 O O . ILE B 1 123 ? -18.875 10.898 20.375 1 91.31 123 ILE B O 1
ATOM 2981 N N . TRP B 1 124 ? -19.094 13.023 19.781 1 90.94 124 TRP B N 1
ATOM 2982 C CA . TRP B 1 124 ? -20.547 13.016 19.859 1 90.94 124 TRP B CA 1
ATOM 2983 C C . TRP B 1 124 ? -21.141 12.047 18.844 1 90.94 124 TRP B C 1
ATOM 2985 O O . TRP B 1 124 ? -22.031 11.258 19.172 1 90.94 124 TRP B O 1
ATOM 2995 N N . THR B 1 125 ? -20.688 12.125 17.688 1 89.56 125 THR B N 1
ATOM 2996 C CA . THR B 1 125 ? -21.172 11.266 16.609 1 89.56 125 THR B CA 1
ATOM 2997 C C . THR B 1 125 ? -20.859 9.797 16.906 1 89.56 125 THR B C 1
ATOM 2999 O O . THR B 1 125 ? -21.688 8.914 16.641 1 89.56 125 THR B O 1
ATOM 3002 N N . ALA B 1 126 ? -19.719 9.57 17.469 1 87.44 126 ALA B N 1
ATOM 3003 C CA . ALA B 1 126 ? -19.344 8.203 17.828 1 87.44 126 ALA B CA 1
ATOM 3004 C C . ALA B 1 126 ? -20.266 7.656 18.906 1 87.44 126 ALA B C 1
ATOM 3006 O O . ALA B 1 126 ? -20.703 6.5 18.844 1 87.44 126 ALA B O 1
ATOM 3007 N N . ALA B 1 127 ? -20.562 8.398 19.891 1 86.94 127 ALA B N 1
ATOM 3008 C CA . ALA B 1 127 ? -21.453 7.984 20.984 1 86.94 127 ALA B CA 1
ATOM 3009 C C . ALA B 1 127 ? -22.844 7.668 20.469 1 86.94 127 ALA B C 1
ATOM 3011 O O . ALA B 1 127 ? -23.422 6.637 20.812 1 86.94 127 ALA B O 1
ATOM 3012 N N . LEU B 1 128 ? -23.328 8.508 19.562 1 86.06 128 LEU B N 1
ATOM 3013 C CA . LEU B 1 128 ? -24.656 8.305 19.016 1 86.06 128 LEU B CA 1
ATOM 3014 C C . LEU B 1 128 ? -24.672 7.141 18.047 1 86.06 128 LEU B C 1
ATOM 3016 O O . LEU B 1 128 ? -25.672 6.414 17.953 1 86.06 128 LEU B O 1
ATOM 3020 N N . GLY B 1 129 ? -23.609 7.055 17.266 1 83.38 129 GLY B N 1
ATOM 3021 C CA . GLY B 1 129 ? -23.5 5.93 16.359 1 83.38 129 GLY B CA 1
ATOM 3022 C C . GLY B 1 129 ? -23.516 4.586 17.047 1 83.38 129 GLY B C 1
ATOM 3023 O O . GLY B 1 129 ? -24.078 3.615 16.531 1 83.38 129 GLY B O 1
ATOM 3024 N N . HIS B 1 130 ? -22.906 4.547 18.219 1 79.69 130 HIS B N 1
ATOM 3025 C CA . HIS B 1 130 ? -22.922 3.318 19.016 1 79.69 130 HIS B CA 1
ATOM 3026 C C . HIS B 1 130 ? -24.328 2.99 19.5 1 79.69 130 HIS B C 1
ATOM 3028 O O . HIS B 1 130 ? -24.703 1.818 19.594 1 79.69 130 HIS B O 1
ATOM 3034 N N . GLU B 1 131 ? -25.078 3.98 19.688 1 79.81 131 GLU B N 1
ATOM 3035 C CA . GLU B 1 131 ? -26.438 3.799 20.172 1 79.81 131 GLU B CA 1
ATOM 3036 C C . GLU B 1 131 ? -27.375 3.346 19.062 1 79.81 131 GLU B C 1
ATOM 3038 O O . GLU B 1 131 ? -28.234 2.475 19.266 1 79.81 131 GLU B O 1
ATOM 3043 N N . TYR B 1 132 ? -27.078 3.943 17.844 1 78 132 TYR B N 1
ATOM 3044 C CA . TYR B 1 132 ? -27.906 3.598 16.688 1 78 132 TYR B CA 1
ATOM 3045 C C . TYR B 1 132 ? -27.25 2.523 15.836 1 78 132 TYR B C 1
ATOM 3047 O O . TYR B 1 132 ? -26.109 2.705 15.367 1 78 132 TYR B O 1
ATOM 3055 N N . GLU B 1 133 ? -27.781 1.333 15.758 1 76.19 133 GLU B N 1
ATOM 3056 C CA . GLU B 1 133 ? -27.125 0.156 15.18 1 76.19 133 GLU B CA 1
ATOM 3057 C C . GLU B 1 133 ? -27.297 0.12 13.664 1 76.19 133 GLU B C 1
ATOM 3059 O O . GLU B 1 133 ? -26.531 -0.561 12.969 1 76.19 133 GLU B O 1
ATOM 3064 N N . LEU B 1 134 ? -28.266 0.855 13.18 1 79.19 134 LEU B N 1
ATOM 3065 C CA . LEU B 1 134 ? -28.531 0.771 11.75 1 79.19 134 LEU B CA 1
ATOM 3066 C C . LEU B 1 134 ? -28.031 2.02 11.031 1 79.19 134 LEU B C 1
ATOM 3068 O O . LEU B 1 134 ? -28.219 3.137 11.516 1 79.19 134 LEU B O 1
ATOM 3072 N N . PHE B 1 135 ? -27.375 1.811 9.898 1 79 135 PHE B N 1
ATOM 3073 C CA . PHE B 1 135 ? -26.859 2.9 9.078 1 79 135 PHE B CA 1
ATOM 3074 C C . PHE B 1 135 ? -27.984 3.854 8.68 1 79 135 PHE B C 1
ATOM 3076 O O . PHE B 1 135 ? -27.812 5.074 8.734 1 79 135 PHE B O 1
ATOM 3083 N N . SER B 1 136 ? -29.125 3.396 8.367 1 78.56 136 SER B N 1
ATOM 3084 C CA . SER B 1 136 ? -30.266 4.211 7.957 1 78.56 136 SER B CA 1
ATOM 3085 C C . SER B 1 136 ? -30.719 5.121 9.086 1 78.56 136 SER B C 1
ATOM 3087 O O . SER B 1 136 ? -31.094 6.273 8.852 1 78.56 136 SER B O 1
ATOM 3089 N N . ASP B 1 137 ? -30.578 4.605 10.312 1 80 137 ASP B N 1
ATOM 3090 C CA . ASP B 1 137 ? -30.984 5.398 11.469 1 80 137 ASP B CA 1
ATOM 3091 C C . ASP B 1 137 ? -29.969 6.504 11.758 1 80 137 ASP B C 1
ATOM 3093 O O . ASP B 1 137 ? -30.344 7.633 12.078 1 80 137 ASP B O 1
ATOM 3097 N N . VAL B 1 138 ? -28.766 6.148 11.617 1 77.25 138 VAL B N 1
ATOM 3098 C CA . VAL B 1 138 ? -27.688 7.105 11.859 1 77.25 138 VAL B CA 1
ATOM 3099 C C . VAL B 1 138 ? -27.797 8.25 10.852 1 77.25 138 VAL B C 1
ATOM 3101 O O . VAL B 1 138 ? -27.688 9.422 11.227 1 77.25 138 VAL B O 1
ATOM 3104 N N . GLN B 1 139 ? -28.031 7.945 9.656 1 79.75 139 GLN B N 1
ATOM 3105 C CA . GLN B 1 139 ? -28.141 8.969 8.625 1 79.75 139 GLN B CA 1
ATOM 3106 C C . GLN B 1 139 ? -29.328 9.891 8.883 1 79.75 139 GLN B C 1
ATOM 3108 O O . GLN B 1 139 ? -29.266 11.086 8.594 1 79.75 139 GLN B O 1
ATOM 3113 N N . ARG B 1 140 ? -30.312 9.414 9.492 1 79.25 140 ARG B N 1
ATOM 3114 C CA . ARG B 1 140 ? -31.5 10.211 9.742 1 79.25 140 ARG B CA 1
ATOM 3115 C C . ARG B 1 140 ? -31.344 11.062 11 1 79.25 140 ARG B C 1
ATOM 3117 O O . ARG B 1 140 ? -31.734 12.234 11.016 1 79.25 140 ARG B O 1
ATOM 3124 N N . ARG B 1 141 ? -30.641 10.555 11.945 1 81.38 141 ARG B N 1
ATOM 3125 C CA 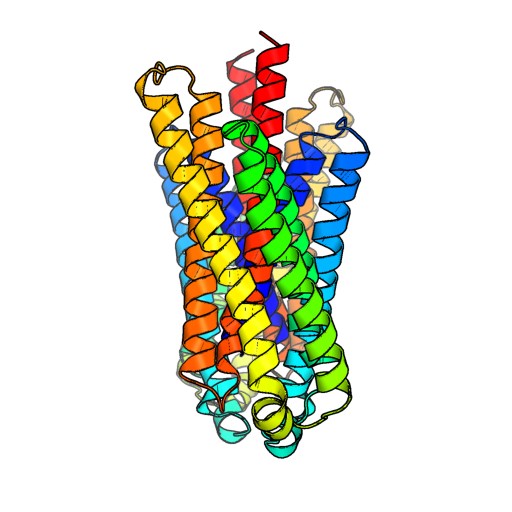. ARG B 1 141 ? -30.719 11.172 13.266 1 81.38 141 ARG B CA 1
ATOM 3126 C C . ARG B 1 141 ? -29.453 11.969 13.57 1 81.38 141 ARG B C 1
ATOM 3128 O O . ARG B 1 141 ? -29.5 12.953 14.312 1 81.38 141 ARG B O 1
ATOM 3135 N N . ILE B 1 142 ? -28.406 11.562 12.953 1 86.12 142 ILE B N 1
ATOM 3136 C CA . ILE B 1 142 ? -27.141 12.109 13.445 1 86.12 142 ILE B CA 1
ATOM 3137 C C . ILE B 1 142 ? -26.438 12.852 12.312 1 86.12 142 ILE B C 1
ATOM 3139 O O . ILE B 1 142 ? -25.281 13.266 12.469 1 86.12 142 ILE B O 1
ATOM 3143 N N . THR B 1 143 ? -27.062 13.078 11.266 1 89.12 143 THR B N 1
ATOM 3144 C CA . THR B 1 143 ? -26.469 13.703 10.078 1 89.12 143 THR B CA 1
ATOM 3145 C C . THR B 1 143 ? -25.953 15.102 10.406 1 89.12 143 THR B C 1
ATOM 3147 O O . THR B 1 143 ? -24.891 15.508 9.914 1 89.12 143 THR B O 1
ATOM 3150 N N . LYS B 1 144 ? -26.672 15.898 11.211 1 89.31 144 LYS B N 1
ATOM 3151 C CA . LYS B 1 144 ? -26.25 17.25 11.555 1 89.31 144 LYS B CA 1
ATOM 3152 C C . LYS B 1 144 ? -24.922 17.234 12.297 1 89.31 144 LYS B C 1
ATOM 3154 O O . LYS B 1 144 ? -24.031 18.047 12.016 1 89.31 144 LYS B O 1
ATOM 3159 N N . ALA B 1 145 ? -24.766 16.359 13.18 1 90.44 145 ALA B N 1
ATOM 3160 C CA . ALA B 1 145 ? -23.516 16.25 13.938 1 90.44 145 ALA B CA 1
ATOM 3161 C C . ALA B 1 145 ? -22.359 15.859 13.031 1 90.44 145 ALA B C 1
ATOM 3163 O O . ALA B 1 145 ? -21.25 16.359 13.18 1 90.44 145 ALA B O 1
ATOM 3164 N N . ILE B 1 146 ? -22.609 14.984 12.125 1 92.44 146 ILE B N 1
ATOM 3165 C CA . ILE B 1 146 ? -21.594 14.539 11.188 1 92.44 146 ILE B CA 1
ATOM 3166 C C . ILE B 1 146 ? -21.172 15.711 10.289 1 92.44 146 ILE B C 1
ATOM 3168 O O . ILE B 1 146 ? -19.984 15.883 9.992 1 92.44 146 ILE B O 1
ATOM 3172 N N . LEU B 1 147 ? -22.141 16.484 9.953 1 93.75 147 LEU B N 1
ATOM 3173 C CA . LEU B 1 147 ? -21.844 17.641 9.109 1 93.75 147 LEU B CA 1
ATOM 3174 C C . LEU B 1 147 ? -20.984 18.656 9.844 1 93.75 147 LEU B C 1
ATOM 3176 O O . LEU B 1 147 ? -20.109 19.281 9.242 1 93.75 147 LEU B O 1
ATOM 3180 N N . VAL B 1 148 ? -21.266 18.812 11.031 1 94.62 148 VAL B N 1
ATOM 3181 C CA . VAL B 1 148 ? -20.438 19.719 11.828 1 94.62 148 VAL B CA 1
ATOM 3182 C C . VAL B 1 148 ? -19 19.172 11.906 1 94.62 148 VAL B C 1
ATOM 3184 O O . VAL B 1 148 ? -18.031 19.922 11.75 1 94.62 148 VAL B O 1
ATOM 3187 N N . MET B 1 149 ? -18.859 17.922 12.148 1 95.94 149 MET B N 1
ATOM 3188 C CA . MET B 1 149 ? -17.547 17.281 12.234 1 95.94 149 MET B CA 1
ATOM 3189 C C . MET B 1 149 ? -16.781 17.438 10.93 1 95.94 149 MET B C 1
ATOM 3191 O O . MET B 1 149 ? -15.656 17.938 10.922 1 95.94 149 MET B O 1
ATOM 3195 N N . LEU B 1 150 ? -17.438 17.031 9.859 1 96.19 150 LEU B N 1
ATOM 3196 C CA . LEU B 1 150 ? -16.781 17.078 8.555 1 96.19 150 LEU B CA 1
ATOM 3197 C C . LEU B 1 150 ? -16.562 18.516 8.117 1 96.19 150 LEU B C 1
ATOM 3199 O O . LEU B 1 150 ? -15.508 18.828 7.543 1 96.19 150 LEU B O 1
ATOM 3203 N N . GLY B 1 151 ? -17.516 19.344 8.398 1 97 151 GLY B N 1
ATOM 3204 C CA . GLY B 1 151 ? -17.391 20.75 8.023 1 97 151 GLY B CA 1
ATOM 3205 C C . GLY B 1 151 ? -16.25 21.453 8.742 1 97 151 GLY B C 1
ATOM 3206 O O . GLY B 1 151 ? -15.477 22.188 8.117 1 97 151 GLY B O 1
ATOM 3207 N N . ALA B 1 152 ? -16.188 21.281 9.984 1 97.62 152 ALA B N 1
ATOM 3208 C CA . ALA B 1 152 ? -15.109 21.891 10.766 1 97.62 152 ALA B CA 1
ATOM 3209 C C . ALA B 1 152 ? -13.75 21.375 10.305 1 97.62 152 ALA B C 1
ATOM 3211 O O . ALA B 1 152 ? -12.789 22.141 10.211 1 97.62 152 ALA B O 1
ATOM 3212 N N . SER B 1 153 ? -13.648 20.141 10.078 1 97.44 153 SER B N 1
ATOM 3213 C CA . SER B 1 153 ? -12.398 19.547 9.602 1 97.44 153 SER B CA 1
ATOM 3214 C C . SER B 1 153 ? -11.992 20.125 8.25 1 97.44 153 SER B C 1
ATOM 3216 O O . SER B 1 153 ? -10.844 20.516 8.055 1 97.44 153 SER B O 1
ATOM 3218 N N . THR B 1 154 ? -12.93 20.156 7.355 1 97.56 154 THR B N 1
ATOM 3219 C CA . THR B 1 154 ? -12.656 20.656 6.016 1 97.56 154 THR B CA 1
ATOM 3220 C C . THR B 1 154 ? -12.258 22.141 6.062 1 97.56 154 THR B C 1
ATOM 3222 O O . THR B 1 154 ? -11.305 22.547 5.391 1 97.56 154 THR B O 1
ATOM 3225 N N . LEU B 1 155 ? -12.984 22.891 6.812 1 97.12 155 LEU B N 1
ATOM 3226 C CA . LEU B 1 155 ? -12.641 24.297 6.957 1 97.12 155 LEU B CA 1
ATOM 3227 C C . LEU B 1 155 ? -11.234 24.453 7.523 1 97.12 155 LEU B C 1
ATOM 3229 O O . LEU B 1 155 ? -10.484 25.344 7.098 1 97.12 155 LEU B O 1
ATOM 3233 N N . CYS B 1 156 ? -10.938 23.672 8.461 1 97.25 156 CYS B N 1
ATOM 3234 C CA . CYS B 1 156 ? -9.609 23.688 9.055 1 97.25 156 CYS B CA 1
ATOM 3235 C C . CYS B 1 156 ? -8.539 23.406 8.008 1 97.25 156 CYS B C 1
ATOM 3237 O O . CYS B 1 156 ? -7.551 24.141 7.91 1 97.25 156 CYS B O 1
ATOM 3239 N N . ASP B 1 157 ? -8.742 22.406 7.25 1 96.75 157 ASP B N 1
ATOM 3240 C CA . ASP B 1 157 ? -7.789 22.031 6.211 1 96.75 157 ASP B CA 1
ATOM 3241 C C . ASP B 1 157 ? -7.625 23.156 5.191 1 96.75 157 ASP B C 1
ATOM 3243 O O . ASP B 1 157 ? -6.504 23.469 4.781 1 96.75 157 ASP B O 1
ATOM 3247 N N . VAL B 1 158 ? -8.703 23.672 4.805 1 94.62 158 VAL B N 1
ATOM 3248 C CA . VAL B 1 158 ? -8.664 24.75 3.82 1 94.62 158 VAL B CA 1
ATOM 3249 C C . VAL B 1 158 ? -7.938 25.953 4.41 1 94.62 158 VAL B C 1
ATOM 3251 O O . VAL B 1 158 ? -7.121 26.594 3.738 1 94.62 158 VAL B O 1
ATOM 3254 N N . PHE B 1 159 ? -8.266 26.234 5.617 1 95.56 159 PHE B N 1
ATOM 3255 C CA . PHE B 1 159 ? -7.637 27.344 6.305 1 95.56 159 PHE B CA 1
ATOM 3256 C C . PHE B 1 159 ? -6.137 27.125 6.438 1 95.56 159 PHE B C 1
ATOM 3258 O O . PHE B 1 159 ? -5.344 28.047 6.219 1 95.56 159 PHE B O 1
ATOM 3265 N N . ILE B 1 160 ? -5.688 26 6.785 1 94 160 ILE B N 1
ATOM 3266 C CA . ILE B 1 160 ? -4.277 25.641 6.91 1 94 160 ILE B CA 1
ATOM 3267 C C . ILE B 1 160 ? -3.588 25.781 5.555 1 94 160 ILE B C 1
ATOM 3269 O O . ILE B 1 160 ? -2.557 26.453 5.445 1 94 160 ILE B O 1
ATOM 3273 N N . ALA B 1 161 ? -4.191 25.188 4.562 1 92.12 161 ALA B N 1
ATOM 3274 C CA . ALA B 1 161 ? -3.605 25.234 3.227 1 92.12 161 ALA B CA 1
ATOM 3275 C C . ALA B 1 161 ? -3.492 26.688 2.742 1 92.12 161 ALA B C 1
ATOM 3277 O O . ALA B 1 161 ? -2.447 27.094 2.229 1 92.12 161 ALA B O 1
ATOM 3278 N N . GLY B 1 162 ? -4.523 27.453 2.912 1 90.75 162 GLY B N 1
ATOM 3279 C CA . GLY B 1 162 ? -4.516 28.844 2.504 1 90.75 162 GLY B CA 1
ATOM 3280 C C . GLY B 1 162 ? -3.488 29.672 3.244 1 90.75 162 GLY B C 1
ATOM 3281 O O . GLY B 1 162 ? -2.795 30.5 2.639 1 90.75 162 GLY B O 1
ATOM 3282 N N . SER B 1 163 ? -3.389 29.516 4.543 1 90.31 163 SER B N 1
ATOM 3283 C CA . SER B 1 163 ? -2.426 30.25 5.355 1 90.31 163 SER B CA 1
ATOM 3284 C C . SER B 1 163 ? -0.994 29.922 4.949 1 90.31 163 SER B C 1
ATOM 3286 O O . SER B 1 163 ? -0.16 30.812 4.809 1 90.31 163 SER B O 1
ATOM 3288 N N . MET B 1 164 ? -0.761 28.672 4.785 1 85.94 164 MET B N 1
ATOM 3289 C CA . MET B 1 164 ? 0.591 28.266 4.41 1 85.94 164 MET B CA 1
ATOM 3290 C C . MET B 1 164 ? 0.973 28.828 3.049 1 85.94 164 MET B C 1
ATOM 3292 O O . MET B 1 164 ? 2.1 29.281 2.854 1 85.94 164 MET B O 1
ATOM 3296 N N . LEU B 1 165 ? 0.029 28.719 2.119 1 83.5 165 LEU B N 1
ATOM 3297 C CA . LEU B 1 165 ? 0.277 29.266 0.792 1 83.5 165 LEU B CA 1
ATOM 3298 C C . LEU B 1 165 ? 0.539 30.766 0.866 1 83.5 165 LEU B C 1
ATOM 3300 O O . LEU B 1 165 ? 1.463 31.266 0.224 1 83.5 165 LEU B O 1
ATOM 3304 N N . TYR B 1 166 ? -0.218 31.453 1.596 1 85.5 166 TYR B N 1
ATOM 3305 C CA . TYR B 1 166 ? -0.108 32.906 1.737 1 85.5 166 TYR B CA 1
ATOM 3306 C C . TYR B 1 166 ? 1.237 33.281 2.34 1 85.5 166 TYR B C 1
ATOM 3308 O O . TYR B 1 166 ? 1.935 34.156 1.811 1 85.5 166 TYR B O 1
ATOM 3316 N N . TYR B 1 167 ? 1.693 32.688 3.375 1 82.12 167 TYR B N 1
ATOM 3317 C CA . TYR B 1 167 ? 2.906 33.094 4.082 1 82.12 167 TYR B CA 1
ATOM 3318 C C . TYR B 1 167 ? 4.148 32.594 3.355 1 82.12 167 TYR B C 1
ATOM 3320 O O . TYR B 1 167 ? 5.23 33.156 3.494 1 82.12 167 TYR B O 1
ATOM 3328 N N . LEU B 1 168 ? 3.965 31.516 2.648 1 76.25 168 LEU B N 1
ATOM 3329 C CA . LEU B 1 168 ? 5.062 31.109 1.78 1 76.25 168 LEU B CA 1
ATOM 3330 C C . LEU B 1 168 ? 5.324 32.156 0.701 1 76.25 168 LEU B C 1
ATOM 3332 O O . LEU B 1 168 ? 6.477 32.5 0.442 1 76.25 168 LEU B O 1
ATOM 3336 N N . LYS B 1 169 ? 4.336 32.562 0.056 1 77.06 169 LYS B N 1
ATOM 3337 C CA . LYS B 1 169 ? 4.465 33.562 -0.995 1 77.06 169 LYS B CA 1
ATOM 3338 C C . LYS B 1 169 ? 5.062 34.875 -0.447 1 77.06 169 LYS B C 1
ATOM 3340 O O . LYS B 1 169 ? 5.875 35.5 -1.113 1 77.06 169 LYS B O 1
ATOM 3345 N N . LYS B 1 170 ? 4.707 35.188 0.686 1 77.62 170 LYS B N 1
ATOM 3346 C CA . LYS B 1 170 ? 5.211 36.406 1.328 1 77.62 170 LYS B CA 1
ATOM 3347 C C . LYS B 1 170 ? 6.684 36.25 1.694 1 77.62 170 LYS B C 1
ATOM 3349 O O . LYS B 1 170 ? 7.453 37.219 1.578 1 77.62 170 LYS B O 1
ATOM 3354 N N . SER B 1 171 ? 7.098 35.062 2.137 1 70.56 171 SER B N 1
ATOM 3355 C CA . SER B 1 171 ? 8.469 34.844 2.572 1 70.56 171 SER B CA 1
ATOM 3356 C C . SER B 1 171 ? 9.414 34.719 1.382 1 70.56 171 SER B C 1
ATOM 3358 O O . SER B 1 171 ? 10.594 35.031 1.482 1 70.56 171 SER B O 1
ATOM 3360 N N . THR B 1 172 ? 8.984 34.094 0.312 1 64.12 172 THR B N 1
ATOM 3361 C CA . THR B 1 172 ? 9.859 33.844 -0.829 1 64.12 172 THR B CA 1
ATOM 3362 C C . THR B 1 172 ? 9.953 35.062 -1.723 1 64.12 172 THR B C 1
ATOM 3364 O O . THR B 1 172 ? 10.789 35.125 -2.625 1 64.12 172 THR B O 1
ATOM 3367 N N . SER B 1 173 ? 9.062 36 -1.643 1 63.09 173 SER B N 1
ATOM 3368 C CA . SER B 1 173 ? 9.148 37.188 -2.473 1 63.09 173 SER B CA 1
ATOM 3369 C C . SER B 1 173 ? 10.523 37.844 -2.354 1 63.09 173 SER B C 1
ATOM 3371 O O . SER B 1 173 ? 10.992 38.5 -3.297 1 63.09 173 SER B O 1
ATOM 3373 N N . GLY B 1 174 ? 11.297 37.688 -1.2 1 53.81 174 GLY B N 1
ATOM 3374 C CA . GLY B 1 174 ? 12.633 38.25 -1.096 1 53.81 174 GLY B CA 1
ATOM 3375 C C . GLY B 1 174 ? 13.727 37.188 -1.092 1 53.81 174 GLY B C 1
ATOM 3376 O O . GLY B 1 174 ? 14.914 37.531 -0.997 1 53.81 174 GLY B O 1
ATOM 3377 N N . TYR B 1 175 ? 13.336 36.031 -0.98 1 53.53 175 TYR B N 1
ATOM 3378 C CA . TYR B 1 175 ? 14.32 35 -0.729 1 53.53 175 TYR B CA 1
ATOM 3379 C C . TYR B 1 175 ? 15 34.562 -2.023 1 53.53 175 TYR B C 1
ATOM 3381 O O . TYR B 1 175 ? 14.383 34.594 -3.09 1 53.53 175 TYR B O 1
ATOM 3389 N N . ASN B 1 176 ? 16.234 34.5 -1.919 1 53.06 176 ASN B N 1
ATOM 3390 C CA . ASN B 1 176 ? 17.094 33.875 -2.926 1 53.06 176 ASN B CA 1
ATOM 3391 C C . ASN B 1 176 ? 16.75 32.438 -3.174 1 53.06 176 ASN B C 1
ATOM 3393 O O . ASN B 1 176 ? 16.75 31.609 -2.246 1 53.06 176 ASN B O 1
ATOM 3397 N N . PRO B 1 177 ? 16.203 32.156 -4.254 1 51.78 177 PRO B N 1
ATOM 3398 C CA . PRO B 1 177 ? 15.828 30.781 -4.637 1 51.78 177 PRO B CA 1
ATOM 3399 C C . PRO B 1 177 ? 16.891 29.75 -4.242 1 51.78 177 PRO B C 1
ATOM 3401 O O . PRO B 1 177 ? 16.609 28.547 -4.27 1 51.78 177 PRO B O 1
ATOM 3404 N N . TYR B 1 178 ? 18.062 30.391 -3.893 1 49.38 178 TYR B N 1
ATOM 3405 C CA . TYR B 1 178 ? 19.156 29.484 -3.584 1 49.38 178 TYR B CA 1
ATOM 3406 C C . TYR B 1 178 ? 19.031 28.938 -2.168 1 49.38 178 TYR B C 1
ATOM 3408 O O . TYR B 1 178 ? 19.797 28.047 -1.767 1 49.38 178 TYR B O 1
ATOM 3416 N N . SER B 1 179 ? 18.188 29.516 -1.326 1 57.19 179 SER B N 1
ATOM 3417 C CA . SER B 1 179 ? 18 28.828 -0.05 1 57.19 179 SER B CA 1
ATOM 3418 C C . SER B 1 179 ? 17.125 27.594 -0.208 1 57.19 179 SER B C 1
ATOM 3420 O O . SER B 1 179 ? 15.969 27.594 0.236 1 57.19 179 SER B O 1
ATOM 3422 N N . ALA B 1 180 ? 17.641 26.578 -0.98 1 60.94 180 ALA B N 1
ATOM 3423 C CA . ALA B 1 180 ? 17.062 25.422 -1.66 1 60.94 180 ALA B CA 1
ATOM 3424 C C . ALA B 1 180 ? 16.406 24.469 -0.662 1 60.94 180 ALA B C 1
ATOM 3426 O O . ALA B 1 180 ? 15.266 24.047 -0.845 1 60.94 180 ALA B O 1
ATOM 3427 N N . PRO B 1 181 ? 17.078 24.359 0.496 1 64.44 181 PRO B N 1
ATOM 3428 C CA . PRO B 1 181 ? 16.469 23.344 1.367 1 64.44 181 PRO B CA 1
ATOM 3429 C C . PRO B 1 181 ? 15.203 23.844 2.049 1 64.44 181 PRO B C 1
ATOM 3431 O O . PRO B 1 181 ? 14.227 23.094 2.16 1 64.44 181 PRO B O 1
ATOM 3434 N N . LEU B 1 182 ? 15.188 25.156 2.428 1 64.88 182 LEU B N 1
ATOM 3435 C CA . LEU B 1 182 ? 14.008 25.719 3.078 1 64.88 182 LEU B CA 1
ATOM 3436 C C . LEU B 1 182 ? 12.836 25.797 2.105 1 64.88 182 LEU B C 1
ATOM 3438 O O . LEU B 1 182 ? 11.703 25.5 2.469 1 64.88 182 LEU B O 1
ATOM 3442 N N . TYR B 1 183 ? 13.164 26.125 0.989 1 68.25 183 TYR B N 1
ATOM 3443 C CA . TYR B 1 183 ? 12.133 26.234 -0.037 1 68.25 183 TYR B CA 1
ATOM 3444 C C . TYR B 1 183 ? 11.508 24.875 -0.319 1 68.25 183 TYR B C 1
ATOM 3446 O O . TYR B 1 183 ? 10.289 24.75 -0.442 1 68.25 183 TYR B O 1
ATOM 3454 N N . LYS B 1 184 ? 12.344 23.906 -0.384 1 70.31 184 LYS B N 1
ATOM 3455 C CA . LYS B 1 184 ? 11.836 22.562 -0.62 1 70.31 184 LYS B CA 1
ATOM 3456 C C . LYS B 1 184 ? 10.953 22.094 0.535 1 70.31 184 LYS B C 1
ATOM 3458 O O . LYS B 1 184 ? 9.922 21.453 0.315 1 70.31 184 LYS B O 1
ATOM 3463 N N . PHE B 1 185 ? 11.312 22.484 1.665 1 69.88 185 PHE B N 1
ATOM 3464 C CA . PHE B 1 185 ? 10.531 22.125 2.848 1 69.88 185 PHE B CA 1
ATOM 3465 C C . PHE B 1 185 ? 9.18 22.828 2.834 1 69.88 185 PHE B C 1
ATOM 3467 O O . PHE B 1 185 ? 8.141 22.172 3.027 1 69.88 185 PHE B O 1
ATOM 3474 N N . VAL B 1 186 ? 9.242 24.047 2.547 1 71.19 186 VAL B N 1
ATOM 3475 C CA . VAL B 1 186 ? 8.008 24.828 2.539 1 71.19 186 VAL B CA 1
ATOM 3476 C C . VAL B 1 186 ? 7.09 24.328 1.427 1 71.19 186 VAL B C 1
ATOM 3478 O O . VAL B 1 186 ? 5.879 24.188 1.628 1 71.19 186 VAL B O 1
ATOM 3481 N N . ARG B 1 187 ? 7.664 24.047 0.41 1 75 187 ARG B N 1
ATOM 3482 C CA . ARG B 1 187 ? 6.875 23.547 -0.711 1 75 187 ARG B CA 1
ATOM 3483 C C . ARG B 1 187 ? 6.223 22.203 -0.368 1 75 187 ARG B C 1
ATOM 3485 O O . ARG B 1 187 ? 5.059 21.969 -0.7 1 75 187 ARG B O 1
ATOM 3492 N N . MET B 1 188 ? 6.871 21.422 0.252 1 78.12 188 MET B N 1
ATOM 3493 C CA . MET B 1 188 ? 6.332 20.125 0.665 1 78.12 188 MET B CA 1
ATOM 3494 C C . MET B 1 188 ? 5.188 20.297 1.656 1 78.12 188 MET B C 1
ATOM 3496 O O . MET B 1 188 ? 4.172 19.609 1.568 1 78.12 188 MET B O 1
ATOM 3500 N N . VAL B 1 189 ? 5.371 21.203 2.512 1 74.81 189 VAL B N 1
ATOM 3501 C CA . VAL B 1 189 ? 4.336 21.484 3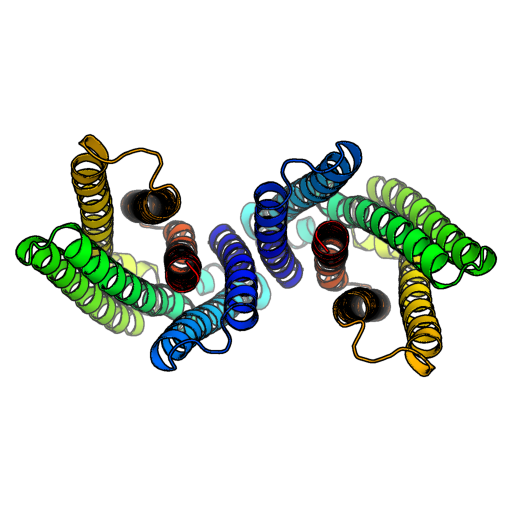.502 1 74.81 189 VAL B CA 1
ATOM 3502 C C . VAL B 1 189 ? 3.078 22 2.807 1 74.81 189 VAL B C 1
ATOM 3504 O O . VAL B 1 189 ? 1.968 21.547 3.098 1 74.81 189 VAL B O 1
ATOM 3507 N N . VAL B 1 190 ? 3.295 22.859 1.911 1 77.44 190 VAL B N 1
ATOM 3508 C CA . VAL B 1 190 ? 2.18 23.469 1.191 1 77.44 190 VAL B CA 1
ATOM 3509 C C . VAL B 1 190 ? 1.479 22.422 0.338 1 77.44 190 VAL B C 1
ATOM 3511 O O . VAL B 1 190 ? 0.249 22.344 0.316 1 77.44 190 VAL B O 1
ATOM 3514 N N . GLN B 1 191 ? 2.2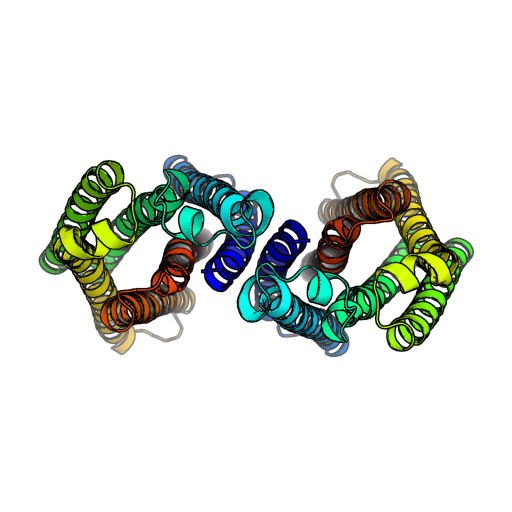29 21.641 -0.292 1 82.31 191 GLN B N 1
ATOM 3515 C CA . GLN B 1 191 ? 1.651 20.594 -1.125 1 82.31 191 GLN B CA 1
ATOM 3516 C C . GLN B 1 191 ? 0.878 19.594 -0.28 1 82.31 191 GLN B C 1
ATOM 3518 O O . GLN B 1 191 ? -0.194 19.125 -0.679 1 82.31 191 GLN B O 1
ATOM 3523 N N . SER B 1 192 ? 1.41 19.281 0.83 1 86 192 SER B N 1
ATOM 3524 C CA . SER B 1 192 ? 0.737 18.359 1.745 1 86 192 SER B CA 1
ATOM 3525 C C . SER B 1 192 ? -0.573 18.953 2.256 1 86 192 SER B C 1
ATOM 3527 O O . SER B 1 192 ? -1.608 18.281 2.244 1 86 192 SER B O 1
ATOM 3529 N N . GLY B 1 193 ? -0.536 20.219 2.643 1 86.62 193 GLY B N 1
ATOM 3530 C CA . GLY B 1 193 ? -1.746 20.891 3.092 1 86.62 193 GLY B CA 1
ATOM 3531 C C . GLY B 1 193 ? -2.811 20.984 2.016 1 86.62 193 GLY B C 1
ATOM 3532 O O . GLY B 1 193 ? -3.994 20.766 2.285 1 86.62 193 GLY B O 1
ATOM 3533 N N . ALA B 1 194 ? -2.373 21.266 0.841 1 89.69 194 ALA B N 1
ATOM 3534 C CA . ALA B 1 194 ? -3.305 21.391 -0.277 1 89.69 194 ALA B CA 1
ATOM 3535 C C . ALA B 1 194 ? -3.947 20.047 -0.601 1 89.69 194 ALA B C 1
ATOM 3537 O O . ALA B 1 194 ? -5.141 19.969 -0.905 1 89.69 194 ALA B O 1
ATOM 3538 N N . LEU B 1 195 ? -3.15 19.078 -0.564 1 91.5 195 LEU B N 1
ATOM 3539 C CA . LEU B 1 195 ? -3.662 17.75 -0.843 1 91.5 195 LEU B CA 1
ATOM 3540 C C . LEU B 1 195 ? -4.703 17.328 0.192 1 91.5 195 LEU B C 1
ATOM 3542 O O . LEU B 1 195 ? -5.77 16.828 -0.161 1 91.5 195 LEU B O 1
ATOM 3546 N N . CYS B 1 196 ? -4.453 17.516 1.431 1 94.69 196 CYS B N 1
ATOM 3547 C CA . CYS B 1 196 ? -5.395 17.188 2.496 1 94.69 196 CYS B CA 1
ATOM 3548 C C . CYS B 1 196 ? -6.676 18.016 2.359 1 94.69 196 CYS B C 1
ATOM 3550 O O . CYS B 1 196 ? -7.777 17.469 2.498 1 94.69 196 CYS B O 1
ATOM 3552 N N . ALA B 1 197 ? -6.523 19.266 2.02 1 95.5 197 ALA B N 1
ATOM 3553 C CA . ALA B 1 197 ? -7.688 20.141 1.856 1 95.5 197 ALA B CA 1
ATOM 3554 C C . ALA B 1 197 ? -8.57 19.656 0.703 1 95.5 197 ALA B C 1
ATOM 3556 O O . ALA B 1 197 ? -9.797 19.609 0.829 1 95.5 197 ALA B O 1
ATOM 3557 N N . THR B 1 198 ? -7.957 19.328 -0.4 1 95.25 198 THR B N 1
ATOM 3558 C CA . THR B 1 198 ? -8.703 18.891 -1.571 1 95.25 198 THR B CA 1
ATOM 3559 C C . THR B 1 198 ? -9.492 17.609 -1.26 1 95.25 198 THR B C 1
ATOM 3561 O O . THR B 1 198 ? -10.688 17.531 -1.553 1 95.25 198 THR B O 1
ATOM 3564 N N . VAL B 1 199 ? -8.883 16.656 -0.643 1 95.88 199 VAL B N 1
ATOM 3565 C CA . VAL B 1 199 ? -9.555 15.391 -0.347 1 95.88 199 VAL B CA 1
ATOM 3566 C C . VAL B 1 199 ? -10.625 15.609 0.714 1 95.88 199 VAL B C 1
ATOM 3568 O O . VAL B 1 199 ? -11.68 14.977 0.676 1 95.88 199 VAL B O 1
ATOM 3571 N N . SER B 1 200 ? -10.352 16.484 1.623 1 97.44 200 SER B N 1
ATOM 3572 C CA . SER B 1 200 ? -11.352 16.781 2.645 1 97.44 200 SER B CA 1
ATOM 3573 C C . SER B 1 200 ? -12.602 17.406 2.031 1 97.44 200 SER B C 1
ATOM 3575 O O . SER B 1 200 ? -13.719 17.109 2.453 1 97.44 200 SER B O 1
ATOM 3577 N N . VAL B 1 201 ? -12.461 18.234 1.061 1 96.12 201 VAL B N 1
ATOM 3578 C CA . VAL B 1 201 ? -13.594 18.844 0.369 1 96.12 201 VAL B CA 1
ATOM 3579 C C . VAL B 1 201 ? -14.367 17.766 -0.395 1 96.12 201 VAL B C 1
ATOM 3581 O O . VAL B 1 201 ? -15.602 17.719 -0.354 1 96.12 201 VAL B O 1
ATOM 3584 N N . VAL B 1 202 ? -13.648 16.969 -1.063 1 94.75 202 VAL B N 1
ATOM 3585 C CA . VAL B 1 202 ? -14.281 15.859 -1.772 1 94.75 202 VAL B CA 1
ATOM 3586 C C . VAL B 1 202 ? -15.078 15 -0.788 1 94.75 202 VAL B C 1
ATOM 3588 O O . VAL B 1 202 ? -16.188 14.562 -1.093 1 94.75 202 VAL B O 1
ATOM 3591 N N . TYR B 1 203 ? -14.484 14.797 0.347 1 96.5 203 TYR B N 1
ATOM 3592 C CA . TYR B 1 203 ? -15.094 14 1.397 1 96.5 203 TYR B CA 1
ATOM 3593 C C . TYR B 1 203 ? -16.453 14.562 1.794 1 96.5 203 TYR B C 1
ATOM 3595 O O . TYR B 1 203 ? -17.469 13.875 1.72 1 96.5 203 TYR B O 1
ATOM 3603 N N . ILE B 1 204 ? -16.516 15.82 2.09 1 95.31 204 ILE B N 1
ATOM 3604 C CA . ILE B 1 204 ? -17.766 16.391 2.572 1 95.31 204 ILE B CA 1
ATOM 3605 C C . ILE B 1 204 ? -18.766 16.5 1.418 1 95.31 204 ILE B C 1
ATOM 3607 O O . ILE B 1 204 ? -19.969 16.328 1.613 1 95.31 204 ILE B O 1
ATOM 3611 N N . VAL B 1 205 ? -18.344 16.734 0.225 1 95.19 205 VAL B N 1
ATOM 3612 C CA . VAL B 1 205 ? -19.234 16.812 -0.931 1 95.19 205 VAL B CA 1
ATOM 3613 C C . VAL B 1 205 ? -19.891 15.445 -1.17 1 95.19 205 VAL B C 1
ATOM 3615 O O . VAL B 1 205 ? -21.094 15.367 -1.357 1 95.19 205 VAL B O 1
ATOM 3618 N N . ILE B 1 206 ? -19.109 14.406 -1.12 1 93.88 206 ILE B N 1
ATOM 3619 C CA . ILE B 1 206 ? -19.641 13.062 -1.32 1 93.88 206 ILE B CA 1
ATOM 3620 C C . ILE B 1 206 ? -20.641 12.734 -0.21 1 93.88 206 ILE B C 1
ATOM 3622 O O . ILE B 1 206 ? -21.688 12.148 -0.466 1 93.88 206 ILE B O 1
ATOM 3626 N N . PHE B 1 207 ? -20.344 13.125 0.982 1 93.5 207 PHE B N 1
ATOM 3627 C CA . PHE B 1 207 ? -21.234 12.875 2.104 1 93.5 207 PHE B CA 1
ATOM 3628 C C . PHE B 1 207 ? -22.562 13.594 1.897 1 93.5 207 PHE B C 1
ATOM 3630 O O . PHE B 1 207 ? -23.641 13.031 2.158 1 93.5 207 PHE B O 1
ATOM 3637 N N . CYS B 1 208 ? -22.547 14.828 1.359 1 92.44 208 CYS B N 1
ATOM 3638 C CA . CYS B 1 208 ? -23.75 15.641 1.188 1 92.44 208 CYS B CA 1
ATOM 3639 C C . CYS B 1 208 ? -24.562 15.156 -0.007 1 92.44 208 CYS B C 1
ATOM 3641 O O . CYS B 1 208 ? -25.797 15.172 0.032 1 92.44 208 CYS B O 1
ATOM 3643 N N . VAL B 1 209 ? -23.906 14.719 -1.051 1 91.25 209 VAL B N 1
ATOM 3644 C CA . VAL B 1 209 ? -24.578 14.367 -2.297 1 91.25 209 VAL B CA 1
ATOM 3645 C C . VAL B 1 209 ? -25.125 12.945 -2.209 1 91.25 209 VAL B C 1
ATOM 3647 O O . VAL B 1 209 ? -26.234 12.672 -2.67 1 91.25 209 VAL B O 1
ATOM 3650 N N . TYR B 1 210 ? -24.375 12.023 -1.646 1 88 210 TYR B N 1
ATOM 3651 C CA . TYR B 1 210 ? -24.781 10.625 -1.527 1 88 210 TYR B CA 1
ATOM 3652 C C . TYR B 1 210 ? -25.047 10.258 -0.073 1 88 210 TYR B C 1
ATOM 3654 O O . TYR B 1 210 ? -24.344 9.43 0.504 1 88 210 TYR B O 1
ATOM 3662 N N . ARG B 1 211 ? -26.188 10.586 0.434 1 81.56 211 ARG B N 1
ATOM 3663 C CA . ARG B 1 211 ? -26.484 10.477 1.859 1 81.56 211 ARG B CA 1
ATOM 3664 C C . ARG B 1 211 ? -26.984 9.078 2.211 1 81.56 211 ARG B C 1
ATOM 3666 O O . ARG B 1 211 ? -26.844 8.633 3.352 1 81.56 211 ARG B O 1
ATOM 3673 N N . ASP B 1 212 ? -27.438 8.336 1.276 1 80.12 212 ASP B N 1
ATOM 3674 C CA . ASP B 1 212 ? -28.094 7.062 1.568 1 80.12 212 ASP B CA 1
ATOM 3675 C C . ASP B 1 212 ? -27.172 5.887 1.259 1 80.12 212 ASP B C 1
ATOM 3677 O O . ASP B 1 212 ? -27.625 4.738 1.192 1 80.12 212 ASP B O 1
ATOM 3681 N N . ASN B 1 213 ? -25.938 6.273 0.945 1 80.38 213 ASN B N 1
ATOM 3682 C CA . ASN B 1 213 ? -24.984 5.199 0.706 1 80.38 213 ASN B CA 1
ATOM 3683 C C . ASN B 1 213 ? -23.656 5.453 1.428 1 80.38 213 ASN B C 1
ATOM 3685 O O . ASN B 1 213 ? -23.5 6.484 2.084 1 80.38 213 ASN B O 1
ATOM 3689 N N . ASN B 1 214 ? -22.797 4.43 1.424 1 82.5 214 ASN B N 1
ATOM 3690 C CA . ASN B 1 214 ? -21.547 4.484 2.17 1 82.5 214 ASN B CA 1
ATOM 3691 C C . ASN B 1 214 ? -20.391 4.934 1.286 1 82.5 214 ASN B C 1
ATOM 3693 O O . ASN B 1 214 ? -19.234 4.672 1.598 1 82.5 214 ASN B O 1
ATOM 3697 N N . PHE B 1 215 ? -20.641 5.73 0.269 1 85.88 215 PHE B N 1
ATOM 3698 C CA . PHE B 1 215 ? -19.578 6.152 -0.639 1 85.88 215 PHE B CA 1
ATOM 3699 C C . PHE B 1 215 ? -18.594 7.07 0.071 1 85.88 215 PHE B C 1
ATOM 3701 O O . PHE B 1 215 ? -17.422 7.113 -0.282 1 85.88 215 PHE B O 1
ATOM 3708 N N . H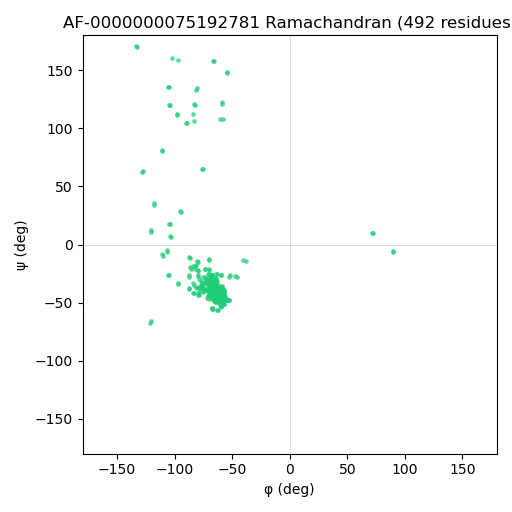IS B 1 216 ? -19.062 7.734 1.085 1 90.56 216 HIS B N 1
ATOM 3709 C CA . HIS B 1 216 ? -18.219 8.695 1.79 1 90.56 216 HIS B CA 1
ATOM 3710 C C . HIS B 1 216 ? -17.125 7.988 2.58 1 90.56 216 HIS B C 1
ATOM 3712 O O . HIS B 1 216 ? -16.156 8.625 3.004 1 90.56 216 HIS B O 1
ATOM 3718 N N . MET B 1 217 ? -17.188 6.75 2.744 1 89.81 217 MET B N 1
ATOM 3719 C CA . MET B 1 217 ? -16.156 6.004 3.471 1 89.81 217 MET B CA 1
ATOM 3720 C C . MET B 1 217 ? -14.867 5.934 2.668 1 89.81 217 MET B C 1
ATOM 3722 O O . MET B 1 217 ? -13.789 5.793 3.24 1 89.81 217 MET B O 1
ATOM 3726 N N . THR B 1 218 ? -14.953 6.035 1.39 1 92.19 218 THR B N 1
ATOM 3727 C CA . THR B 1 218 ? -13.758 6.012 0.555 1 92.19 218 THR B CA 1
ATOM 3728 C C . THR B 1 218 ? -12.844 7.191 0.88 1 92.19 218 THR B C 1
ATOM 3730 O O . THR B 1 218 ? -11.688 7 1.267 1 92.19 218 THR B O 1
ATOM 3733 N N . PRO B 1 219 ? -13.312 8.375 0.802 1 93.94 219 PRO B N 1
ATOM 3734 C CA . PRO B 1 219 ? -12.422 9.477 1.175 1 93.94 219 PRO B CA 1
ATOM 3735 C C . PRO B 1 219 ? -12.109 9.5 2.67 1 93.94 219 PRO B C 1
ATOM 3737 O O . PRO B 1 219 ? -11.039 9.961 3.07 1 93.94 219 PRO B O 1
ATOM 3740 N N . ALA B 1 220 ? -12.961 9.016 3.492 1 94.44 220 ALA B N 1
ATOM 3741 C CA . ALA B 1 220 ? -12.68 8.945 4.926 1 94.44 220 ALA B CA 1
ATOM 3742 C C . ALA B 1 220 ? -11.414 8.141 5.203 1 94.44 220 ALA B C 1
ATOM 3744 O O . ALA B 1 220 ? -10.523 8.594 5.926 1 94.44 220 ALA B O 1
ATOM 3745 N N . LEU B 1 221 ? -11.359 6.98 4.598 1 95.06 221 LEU B N 1
ATOM 3746 C CA . LEU B 1 221 ? -10.219 6.09 4.773 1 95.06 221 LEU B CA 1
ATOM 3747 C C . LEU B 1 221 ? -8.969 6.668 4.117 1 95.06 221 LEU B C 1
ATOM 3749 O O . LEU B 1 221 ? -7.867 6.543 4.652 1 95.06 221 LEU B O 1
ATOM 3753 N N . THR B 1 222 ? -9.125 7.277 3.059 1 95.25 222 THR B N 1
ATOM 3754 C CA . THR B 1 222 ? -8.016 7.855 2.309 1 95.25 222 THR B CA 1
ATOM 3755 C C . THR B 1 222 ? -7.438 9.062 3.041 1 95.25 222 THR B C 1
ATOM 3757 O O . THR B 1 222 ? -6.223 9.18 3.199 1 95.25 222 THR B O 1
ATOM 3760 N N . LEU B 1 223 ? -8.336 9.914 3.48 1 96.25 223 LEU B N 1
ATOM 3761 C CA . LEU B 1 223 ? -7.922 11.172 4.094 1 96.25 223 LEU B CA 1
ATOM 3762 C C . LEU B 1 223 ? -7.121 10.922 5.367 1 96.25 223 LEU B C 1
ATOM 3764 O O . LEU B 1 223 ? -6.125 11.602 5.621 1 96.25 223 LEU B O 1
ATOM 3768 N N . SER B 1 224 ? -7.52 10.047 6.18 1 95.62 224 SER B N 1
ATOM 3769 C CA . SER B 1 224 ? -6.797 9.711 7.398 1 95.62 224 SER B CA 1
ATOM 3770 C C . SER B 1 224 ? -5.355 9.32 7.098 1 95.62 224 SER B C 1
ATOM 3772 O O . SER B 1 224 ? -4.422 9.828 7.727 1 95.62 224 SER B O 1
ATOM 3774 N N . LYS B 1 225 ? -5.184 8.453 6.121 1 96.44 225 LYS B N 1
ATOM 3775 C CA . LYS B 1 225 ? -3.846 8 5.75 1 96.44 225 LYS B CA 1
ATOM 3776 C C . LYS B 1 225 ? -3.043 9.133 5.113 1 96.44 225 LYS B C 1
ATOM 3778 O O . LYS B 1 225 ? -1.824 9.203 5.281 1 96.44 225 LYS B O 1
ATOM 3783 N N . LEU B 1 226 ? -3.76 9.875 4.391 1 95.31 226 LEU B N 1
ATOM 3784 C CA . LEU B 1 226 ? -3.094 11.008 3.756 1 95.31 226 LEU B CA 1
ATOM 3785 C C . LEU B 1 226 ? -2.512 11.953 4.805 1 95.31 226 LEU B C 1
ATOM 3787 O O . LEU B 1 226 ? -1.384 12.43 4.656 1 95.31 226 LEU B O 1
ATOM 3791 N N . TYR B 1 227 ? -3.26 12.25 5.84 1 96.5 227 TYR B N 1
ATOM 3792 C CA . TYR B 1 227 ? -2.748 13.062 6.941 1 96.5 227 TYR B CA 1
ATOM 3793 C C . TYR B 1 227 ? -1.438 12.492 7.473 1 96.5 227 TYR B C 1
ATOM 3795 O O . TYR B 1 227 ? -0.45 13.219 7.613 1 96.5 227 TYR B O 1
ATOM 3803 N N . SER B 1 228 ? -1.438 11.234 7.703 1 96.12 228 SER B N 1
ATOM 3804 C CA . SER B 1 228 ? -0.288 10.578 8.312 1 96.12 228 SER B CA 1
ATOM 3805 C C . SER B 1 228 ? 0.915 10.586 7.379 1 96.12 228 SER B C 1
ATOM 3807 O O . SER B 1 228 ? 2.043 10.836 7.809 1 96.12 228 SER B O 1
ATOM 3809 N N . ASN B 1 229 ? 0.661 10.289 6.156 1 94.44 229 ASN B N 1
ATOM 3810 C CA . ASN B 1 229 ? 1.739 10.32 5.176 1 94.44 229 ASN B CA 1
ATOM 3811 C C . ASN B 1 229 ? 2.336 11.719 5.039 1 94.44 229 ASN B C 1
ATOM 3813 O O . ASN B 1 229 ? 3.557 11.875 4.965 1 94.44 229 ASN B O 1
ATOM 3817 N N . CYS B 1 230 ? 1.486 12.664 4.996 1 91.88 230 CYS B N 1
ATOM 3818 C CA . CYS B 1 230 ? 1.938 14.047 4.863 1 91.88 230 CYS B CA 1
ATOM 3819 C C . CYS B 1 230 ? 2.721 14.484 6.098 1 91.88 230 CYS B C 1
ATOM 3821 O O . CYS B 1 230 ? 3.766 15.125 5.977 1 91.88 230 CYS B O 1
ATOM 3823 N N . LEU B 1 231 ? 2.23 14.156 7.25 1 91.38 231 LEU B N 1
ATOM 3824 C CA . LEU B 1 231 ? 2.91 14.477 8.5 1 91.38 231 LEU B CA 1
ATOM 3825 C C . LEU B 1 231 ? 4.316 13.891 8.523 1 91.38 231 LEU B C 1
ATOM 3827 O O . LEU B 1 231 ? 5.277 14.586 8.859 1 91.38 231 LEU B O 1
ATOM 3831 N N . LEU B 1 232 ? 4.422 12.68 8.117 1 90.5 232 LEU B N 1
ATOM 3832 C CA . LEU B 1 232 ? 5.715 12.016 8.148 1 90.5 232 LEU B CA 1
ATOM 3833 C C . LEU B 1 232 ? 6.648 12.578 7.086 1 90.5 232 LEU B C 1
ATOM 3835 O O . LEU B 1 232 ? 7.852 12.727 7.32 1 90.5 232 LEU B O 1
ATOM 3839 N N . ALA B 1 233 ? 6.133 12.852 5.961 1 86.25 233 ALA B N 1
ATOM 3840 C CA . ALA B 1 233 ? 6.945 13.422 4.887 1 86.25 233 ALA B CA 1
ATOM 3841 C C . ALA B 1 233 ? 7.535 14.766 5.301 1 86.25 233 ALA B C 1
ATOM 3843 O O . ALA B 1 233 ? 8.727 15.008 5.109 1 86.25 233 ALA B O 1
ATOM 3844 N N . VAL B 1 234 ? 6.703 15.594 5.898 1 83.88 234 VAL B N 1
ATOM 3845 C CA . VAL B 1 234 ? 7.137 16.922 6.32 1 83.88 234 VAL B CA 1
ATOM 3846 C C . VAL B 1 234 ? 8.141 16.797 7.461 1 83.88 234 VAL B C 1
ATOM 3848 O O . VAL B 1 234 ? 9.164 17.5 7.473 1 83.88 234 VAL B O 1
ATOM 3851 N N . SER B 1 235 ? 7.926 15.945 8.375 1 80.38 235 SER B N 1
ATOM 3852 C CA . SER B 1 235 ? 8.812 15.758 9.516 1 80.38 235 SER B CA 1
ATOM 3853 C C . SER B 1 235 ? 10.18 15.242 9.07 1 80.38 235 SER B C 1
ATOM 3855 O O . SER B 1 235 ? 11.211 15.664 9.594 1 80.38 235 SER B O 1
ATOM 3857 N N . GLN B 1 236 ? 10.227 14.383 8.117 1 80.25 236 GLN B N 1
ATOM 3858 C CA . GLN B 1 236 ? 11.477 13.82 7.617 1 80.25 236 GLN B CA 1
ATOM 3859 C C . GLN B 1 236 ? 12.297 14.875 6.871 1 80.25 236 GLN B C 1
ATOM 3861 O O . GLN B 1 236 ? 13.523 14.898 6.973 1 80.25 236 GLN B O 1
ATOM 3866 N N . TYR B 1 237 ? 11.648 15.648 6.203 1 75.56 237 TYR B N 1
ATOM 3867 C CA . TYR B 1 237 ? 12.344 16.688 5.465 1 75.56 237 TYR B CA 1
ATOM 3868 C C . TYR B 1 237 ? 12.977 17.703 6.418 1 75.56 237 TYR B C 1
ATOM 3870 O O . TYR B 1 237 ? 14.086 18.188 6.18 1 75.56 237 TYR B O 1
ATOM 3878 N N . GLN B 1 238 ? 12.336 18.047 7.43 1 72.44 238 GLN B N 1
ATOM 3879 C CA . GLN B 1 238 ? 12.852 18.984 8.422 1 72.44 238 GLN B CA 1
ATOM 3880 C C . GLN B 1 238 ? 14.133 18.438 9.062 1 72.44 238 GLN B C 1
ATOM 3882 O O . GLN B 1 238 ? 15.094 19.188 9.25 1 72.44 238 GLN B O 1
ATOM 3887 N N . HIS B 1 239 ? 14.18 17.25 9.273 1 70.75 239 HIS B N 1
ATOM 3888 C CA . HIS B 1 239 ? 15.344 16.625 9.898 1 70.75 239 HIS B CA 1
ATOM 3889 C C . HIS B 1 239 ? 16.531 16.594 8.945 1 70.75 239 HIS B C 1
ATOM 3891 O O . HIS B 1 239 ? 17.672 16.844 9.352 1 70.75 239 HIS B O 1
ATOM 3897 N N . SER B 1 240 ? 16.234 16.344 7.734 1 65.19 240 SER B N 1
ATOM 3898 C CA . SER B 1 240 ? 17.312 16.281 6.746 1 65.19 240 SER B CA 1
ATOM 3899 C C . SER B 1 240 ? 17.953 17.641 6.523 1 65.19 240 SER B C 1
ATOM 3901 O O . SER B 1 240 ? 19.156 17.75 6.336 1 65.19 240 SER B O 1
ATOM 3903 N N . SER B 1 241 ? 17.188 18.656 6.637 1 62.94 241 SER B N 1
ATOM 3904 C CA . SER B 1 241 ? 17.672 20.016 6.406 1 62.94 241 SER B CA 1
ATOM 3905 C C . SER B 1 241 ? 18.406 20.547 7.621 1 62.94 241 SER B C 1
ATOM 3907 O O . SER B 1 241 ? 19.391 21.281 7.484 1 62.94 241 SER B O 1
ATOM 3909 N N . SER B 1 242 ? 17.891 20.172 8.766 1 59.44 242 SER B N 1
ATOM 3910 C CA . SER B 1 242 ? 18.547 20.625 9.992 1 59.44 242 SER B CA 1
ATOM 3911 C C . SER B 1 242 ? 19.906 19.953 10.172 1 59.44 242 SER B C 1
ATOM 3913 O O . SER B 1 242 ? 20.844 20.547 10.711 1 59.44 242 SER B O 1
ATOM 3915 N N . GLY B 1 243 ? 19.984 18.688 9.789 1 50 243 GLY B N 1
ATOM 3916 C CA . GLY B 1 243 ? 21.266 17.984 9.867 1 50 243 GLY B CA 1
ATOM 3917 C C . GLY B 1 243 ? 22.312 18.562 8.945 1 50 243 GLY B C 1
ATOM 3918 O O . GLY B 1 243 ? 23.5 18.625 9.305 1 50 243 GLY B O 1
ATOM 3919 N N . LYS B 1 244 ? 21.984 18.953 7.816 1 50.91 244 LYS B N 1
ATOM 3920 C CA . LYS B 1 244 ? 22.922 19.594 6.887 1 50.91 244 LYS B CA 1
ATOM 3921 C C . LYS B 1 244 ? 23.344 20.953 7.391 1 50.91 244 LYS B C 1
ATOM 3923 O O . LYS B 1 244 ? 24.484 21.375 7.18 1 50.91 244 LYS B O 1
ATOM 3928 N N . LEU B 1 245 ? 22.453 21.656 7.996 1 42.62 245 LEU B N 1
ATOM 3929 C CA . LEU B 1 245 ? 22.797 22.953 8.555 1 42.62 245 LEU B CA 1
ATOM 3930 C C . LEU B 1 245 ? 23.781 22.812 9.711 1 42.62 245 LEU B C 1
ATOM 3932 O O . LEU B 1 245 ? 24.625 23.688 9.938 1 42.62 245 LEU B O 1
ATOM 3936 N N . ARG B 1 246 ? 23.781 21.703 10.422 1 46.59 246 ARG B N 1
ATOM 3937 C CA . ARG B 1 246 ? 24.75 21.516 11.5 1 46.59 246 ARG B CA 1
ATOM 3938 C C . ARG B 1 246 ? 26.109 21.125 10.953 1 46.59 246 ARG B C 1
ATOM 3940 O O . ARG B 1 246 ? 27.141 21.438 11.562 1 46.59 246 ARG B O 1
ATOM 3947 N N . LEU B 1 247 ? 26.125 20.484 9.891 1 39.12 247 LEU B N 1
ATOM 3948 C CA . LEU B 1 247 ? 27.406 20.094 9.32 1 39.12 247 LEU B CA 1
ATOM 3949 C C . LEU B 1 247 ? 28.062 21.25 8.57 1 39.12 247 LEU B C 1
ATOM 3951 O O . LEU B 1 247 ? 29.234 21.203 8.227 1 39.12 247 LEU B O 1
ATOM 3955 N N . SER B 1 248 ? 27.375 22.172 8.148 1 35.38 248 SER B N 1
ATOM 3956 C CA . SER B 1 248 ? 28.047 23.328 7.57 1 35.38 248 SER B CA 1
ATOM 3957 C C . SER B 1 248 ? 28.516 24.281 8.656 1 35.38 248 SER B C 1
ATOM 3959 O O . SER B 1 248 ? 27.859 24.469 9.672 1 35.38 248 SER B O 1
#

pLDDT: mean 86.55, std 11.95, range [35.38, 98.06]

InterPro domains:
  IPR045339 Domain of unknown function DUF6534 [PF20152] (153-234)

Solvent-accessible surface area (backbone atoms only — not comparable to full-atom values): 24777 Å² total; per-residue (Å²): 75,69,66,11,54,36,45,31,26,16,42,47,21,31,38,49,48,51,52,51,50,45,56,66,74,45,73,83,55,60,68,68,60,52,49,49,53,50,51,56,49,50,52,51,50,49,43,50,52,38,47,49,52,37,47,40,46,50,67,52,79,38,46,60,40,68,72,61,67,37,47,53,43,72,43,58,52,41,51,62,52,52,27,46,53,45,47,43,52,43,49,52,52,49,30,52,52,46,30,72,70,62,73,40,64,68,62,31,48,52,42,51,50,28,39,49,49,17,51,52,27,44,54,52,41,50,58,50,44,69,71,35,45,36,47,71,53,35,53,70,72,44,41,68,43,47,47,47,18,46,47,28,45,28,51,35,31,42,49,50,22,51,50,43,49,52,47,47,55,62,56,50,75,76,48,61,81,77,56,48,62,60,49,52,45,50,48,48,45,37,51,40,30,42,50,53,20,54,46,36,47,51,28,49,49,40,40,70,72,41,62,92,52,62,58,34,45,22,41,49,40,35,47,33,42,47,44,53,42,39,53,50,53,47,54,52,47,52,51,57,48,53,53,54,57,66,73,96,75,71,66,13,54,36,45,33,28,16,41,46,21,31,38,48,49,51,51,50,50,46,55,66,75,45,72,82,55,59,67,68,61,51,50,48,54,49,49,56,50,50,52,50,49,49,44,52,52,39,46,49,52,38,48,40,46,52,65,53,80,36,46,60,40,68,72,62,68,38,46,52,42,73,43,58,54,42,51,61,53,53,28,46,54,45,46,42,52,43,49,53,52,48,29,50,51,46,29,72,70,64,72,40,66,67,62,31,48,53,42,52,50,27,40,48,48,17,51,52,27,44,55,52,42,51,57,48,43,69,72,36,47,36,44,73,53,35,51,71,72,42,43,67,44,47,46,49,18,47,47,28,44,29,51,34,30,43,50,50,22,50,50,43,48,52,48,46,55,64,58,50,73,77,50,60,81,75,55,48,63,61,50,52,48,51,48,48,45,37,52,39,30,42,51,54,20,53,46,37,47,51,28,49,49,40,41,69,74,42,62,90,52,61,59,33,45,21,42,49,40,34,45,34,42,48,44,53,42,39,52,50,52,47,54,51,48,54,52,57,49,52,53,53,58,67,72,98